Protein AF-A0A9D7IE08-F1 (afdb_monomer)

Secondary structure (DSSP, 8-state):
------------------------------PPPP---------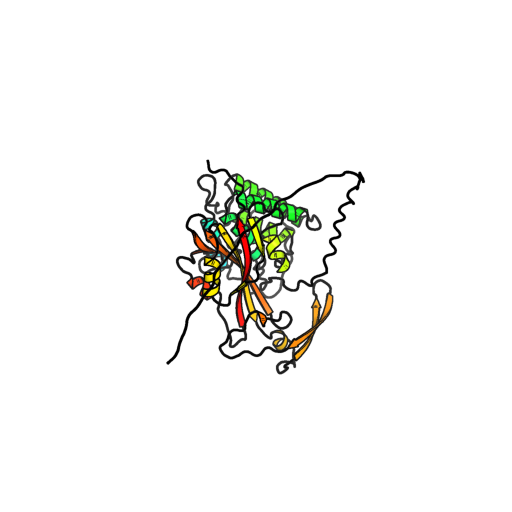-----B-PPPP--------TT-GGGTT------S------HHHHHHHSPPTTPBP-EETTEE-HHHHHHH--S--S-TT----TT-HHHHHHHHHHHTT-HHHHHHHHHHHHHHHHHSS---HHHHHHHHHHHHHHHHHHTT--BHHHHHHHHHHHHHHHS-TT---BTTTHHHHHS-TT-SSEEEEEEEEEESSHHHHHHHHTTPPTT-EEEEEEEEEETTHHHHHSTT-TT-SEEEEEEE-TTT--EEEEEEE---PPTT-PPPGGG--TTTSEEE--EEEEEE-TTT--EEEE--S--TTS--EEETTT--GGGGGG---BGGGTEEEEEEEEEEEEE--------

Foldseek 3Di:
DDDDDDDDDDDDDDDDDDDDDDDDDDDDDDDDDPPPPPPPDPPDPQPFFQDDPWADDDDDADDPPVVVVPPDDDDPDDHDHDDVVLLVQQADAQQAAFADDDQWGDLQVLLFHFFLGYDHGPLSSILQLQLLSQLQSLQSLVILVLNLLLLVQLLVVLVPPDDDDPLLVVLSVLSVVQNVCRNVRNHGSNSVSSNSSSSCSSPHDPNGHHRPVCSVCSNAPPRRQFKDKDFDWDKDQALVVVVVVLLPDDASKKFKKKKKKKQFQVVQVPDPPNVPPQKDWDWDQDPVPRDIDIDIDGHDDDDPPDDDDPVPDDPVGMDIHIGIWMWHQHNPPRFIKIAASDRDDRNTRIGGCSVPSVVRRVQFPADVVRSITMMMTRRIMIDTDPPPPPDD

Structure (mmCIF, N/CA/C/O backbone):
data_AF-A0A9D7IE08-F1
#
_entry.id   AF-A0A9D7IE08-F1
#
loop_
_atom_site.group_PDB
_atom_site.id
_atom_site.type_symbol
_atom_site.label_atom_id
_atom_site.label_alt_id
_atom_site.label_comp_id
_atom_site.label_asym_id
_atom_site.label_entity_id
_atom_site.label_seq_id
_atom_site.pdbx_PDB_ins_code
_atom_site.Cartn_x
_atom_site.Cartn_y
_atom_site.Cartn_z
_atom_site.occupancy
_atom_site.B_iso_or_equiv
_atom_site.auth_seq_id
_atom_site.auth_comp_id
_atom_site.auth_asym_id
_atom_site.auth_atom_id
_atom_site.pdbx_PDB_model_num
ATOM 1 N N . MET A 1 1 ? 69.170 37.438 12.653 1.00 39.78 1 MET A N 1
ATOM 2 C CA . MET A 1 1 ? 68.339 37.873 11.506 1.00 39.78 1 MET A CA 1
ATOM 3 C C . MET A 1 1 ? 67.019 38.403 12.060 1.00 39.78 1 MET A C 1
ATOM 5 O O . MET A 1 1 ? 66.315 37.641 12.699 1.00 39.78 1 MET A O 1
ATOM 9 N N . LEU A 1 2 ? 66.950 39.724 12.279 1.00 37.19 2 LEU A N 1
ATOM 10 C CA . LEU A 1 2 ? 66.059 40.696 11.599 1.00 37.19 2 LEU A CA 1
ATOM 11 C C . LEU A 1 2 ? 64.562 40.331 11.613 1.00 37.19 2 LEU A C 1
ATOM 13 O O . LEU A 1 2 ? 64.207 39.281 11.113 1.00 37.19 2 LEU A O 1
ATOM 17 N N . GLN A 1 3 ? 63.610 41.194 11.966 1.00 37.78 3 GLN A N 1
ATOM 18 C CA . GLN A 1 3 ? 63.463 42.291 12.932 1.00 37.78 3 GLN A CA 1
ATOM 19 C C . GLN A 1 3 ? 61.975 42.714 12.830 1.00 37.78 3 GLN A C 1
ATOM 21 O O . GLN A 1 3 ? 61.450 42.756 11.727 1.00 37.78 3 GLN A O 1
ATOM 26 N N . ARG A 1 4 ? 61.389 43.150 13.958 1.00 34.59 4 ARG A N 1
ATOM 27 C CA . ARG A 1 4 ? 60.264 44.115 14.117 1.00 34.59 4 ARG A CA 1
ATOM 28 C C . ARG A 1 4 ? 58.839 43.672 13.675 1.00 34.59 4 ARG A C 1
ATOM 30 O O . ARG A 1 4 ? 58.649 43.305 12.533 1.00 34.59 4 ARG A O 1
ATOM 37 N N . LYS A 1 5 ? 57.810 43.546 14.544 1.00 37.62 5 LYS A N 1
ATOM 38 C CA . LYS A 1 5 ? 57.024 44.491 15.413 1.00 37.62 5 LYS A CA 1
ATOM 39 C C . LYS A 1 5 ? 56.010 45.396 14.636 1.00 37.62 5 LYS A C 1
ATOM 41 O O . LYS A 1 5 ? 56.234 45.627 13.460 1.00 37.62 5 LYS A O 1
ATOM 46 N N . PRO A 1 6 ? 54.919 45.914 15.262 1.00 60.19 6 PRO A N 1
ATOM 47 C CA . PRO A 1 6 ? 53.524 45.439 15.104 1.00 60.19 6 PRO A CA 1
ATOM 48 C C . PRO A 1 6 ? 52.501 46.605 14.887 1.00 60.19 6 PRO A C 1
ATOM 50 O O . PRO A 1 6 ? 52.918 47.683 14.475 1.00 60.19 6 PRO A O 1
ATOM 53 N N . ARG A 1 7 ? 51.232 46.419 15.342 1.00 38.12 7 ARG A N 1
ATOM 54 C CA . ARG A 1 7 ? 50.138 47.404 15.651 1.00 38.12 7 ARG A CA 1
ATOM 55 C C . ARG A 1 7 ? 49.224 47.785 14.465 1.00 38.12 7 ARG A C 1
ATOM 57 O O . ARG A 1 7 ? 49.729 47.936 13.370 1.00 38.12 7 ARG A O 1
ATOM 64 N N . ARG A 1 8 ? 47.890 47.965 14.566 1.00 35.12 8 ARG A N 1
ATOM 65 C CA . ARG A 1 8 ? 46.911 48.462 15.587 1.00 35.12 8 ARG A CA 1
ATOM 66 C C . ARG A 1 8 ? 45.491 47.978 15.132 1.00 35.12 8 ARG A C 1
ATOM 68 O O . ARG A 1 8 ? 45.284 47.926 13.930 1.00 35.12 8 ARG A O 1
ATOM 75 N N . SER A 1 9 ? 44.568 47.429 15.947 1.00 36.31 9 SER A N 1
ATOM 76 C CA . SER A 1 9 ? 43.506 48.075 16.784 1.00 36.31 9 SER A CA 1
ATOM 77 C C . SER A 1 9 ? 42.815 49.289 16.127 1.00 36.31 9 SER A C 1
ATOM 79 O O . SER A 1 9 ? 43.536 50.162 15.667 1.00 36.31 9 SER A O 1
ATOM 81 N N . ALA A 1 10 ? 41.505 49.549 16.135 1.00 36.75 10 ALA A N 1
ATOM 82 C CA . ALA A 1 10 ? 40.281 48.991 16.724 1.00 36.75 10 ALA A CA 1
ATOM 83 C C . ALA A 1 10 ? 39.085 49.825 16.163 1.00 36.75 10 ALA A C 1
ATOM 85 O O . ALA A 1 10 ? 39.341 50.818 15.488 1.00 36.75 10 ALA A O 1
ATOM 86 N N . GLN A 1 11 ? 37.847 49.480 16.561 1.00 35.03 11 GLN A N 1
ATOM 87 C CA . GLN A 1 11 ? 36.624 50.320 16.697 1.00 35.03 11 GLN A CA 1
ATOM 88 C C . GLN A 1 11 ? 35.411 49.963 15.810 1.00 35.03 11 GLN A C 1
ATOM 90 O O . GLN A 1 11 ? 35.320 50.357 14.654 1.00 35.03 11 GLN A O 1
ATOM 95 N N . SER A 1 12 ? 34.428 49.308 16.442 1.00 39.88 12 SER A N 1
ATOM 96 C CA . SER A 1 12 ? 32.978 49.578 16.293 1.00 39.88 12 SER A CA 1
ATOM 97 C C . SER A 1 12 ? 32.618 50.849 17.109 1.00 39.88 12 SER A C 1
ATOM 99 O O . SER A 1 12 ? 33.427 51.190 17.984 1.00 39.88 12 SER A O 1
ATOM 101 N N . PRO A 1 13 ? 31.473 51.559 16.918 1.00 50.31 13 PRO A N 1
ATOM 102 C CA . PRO A 1 13 ? 30.111 51.038 17.171 1.00 50.31 13 PRO A CA 1
ATOM 103 C C . PRO A 1 13 ? 28.964 51.603 16.274 1.00 50.31 13 PRO A C 1
ATOM 105 O O . PRO A 1 13 ? 29.180 52.426 15.392 1.00 50.31 13 PRO A O 1
ATOM 108 N N . ALA A 1 14 ? 27.748 51.093 16.529 1.00 38.81 14 ALA A N 1
ATOM 109 C CA . ALA A 1 14 ? 26.416 51.375 15.945 1.00 38.81 14 ALA A CA 1
ATOM 110 C C . ALA A 1 14 ? 25.823 52.754 16.370 1.00 38.81 14 ALA A C 1
ATOM 112 O O . ALA A 1 14 ? 26.596 53.579 16.854 1.00 38.81 14 ALA A O 1
ATOM 113 N N . PRO A 1 15 ? 24.485 53.003 16.426 1.00 57.62 15 PRO A N 1
ATOM 114 C CA . PRO A 1 15 ? 23.293 52.602 15.636 1.00 57.62 15 PRO A CA 1
ATOM 115 C C . PRO A 1 15 ? 22.478 53.848 15.166 1.00 57.62 15 PRO A C 1
ATOM 117 O O . PRO A 1 15 ? 22.820 54.963 15.547 1.00 57.62 15 PRO A O 1
ATOM 120 N N . GLN A 1 16 ? 21.360 53.708 14.428 1.00 36.72 16 GLN A N 1
ATOM 121 C CA . GLN A 1 16 ? 20.305 54.748 14.426 1.00 36.72 16 GLN A CA 1
ATOM 122 C C . GLN A 1 16 ? 18.917 54.258 13.969 1.00 36.72 16 GLN A C 1
ATOM 124 O O . GLN A 1 16 ? 18.772 53.468 13.040 1.00 36.72 16 GLN A O 1
ATOM 129 N N . THR A 1 17 ? 17.917 54.747 14.697 1.00 37.03 17 THR A N 1
ATOM 130 C CA . THR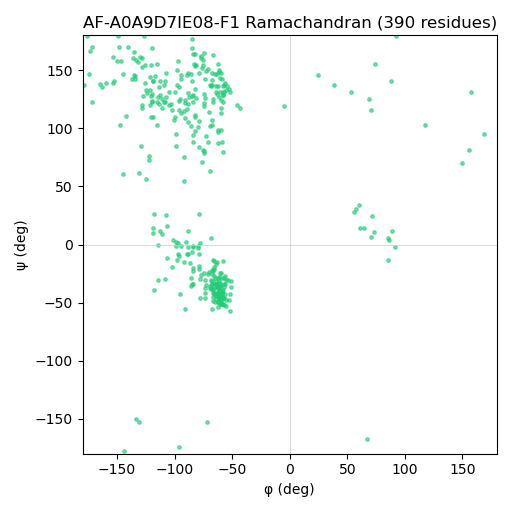 A 1 17 ? 16.472 54.486 14.697 1.00 37.03 17 THR A CA 1
ATOM 131 C C . THR A 1 17 ? 15.691 55.491 13.823 1.00 37.03 17 THR A C 1
ATOM 133 O O . THR A 1 17 ? 16.078 56.650 13.772 1.00 37.03 17 THR A O 1
ATOM 136 N N . GLN A 1 18 ? 14.601 55.011 13.189 1.00 37.81 18 GLN A N 1
ATOM 137 C CA . GLN A 1 18 ? 13.254 55.596 12.896 1.00 37.81 18 GLN A CA 1
ATOM 138 C C . GLN A 1 18 ? 13.033 57.137 12.814 1.00 37.81 18 GLN A C 1
ATOM 140 O O . GLN A 1 18 ? 13.589 57.876 13.621 1.00 37.81 18 GLN A O 1
ATOM 145 N N . PRO A 1 19 ? 12.123 57.642 11.934 1.00 49.56 19 PRO A N 1
ATOM 146 C CA . PRO A 1 19 ? 10.683 57.689 12.278 1.00 49.56 19 PRO A CA 1
ATOM 147 C C . PRO A 1 19 ? 9.664 57.533 11.122 1.00 49.56 19 PRO A C 1
ATOM 149 O O . PRO A 1 19 ? 9.997 57.541 9.940 1.00 49.56 19 PRO A O 1
ATOM 152 N N . ALA A 1 20 ? 8.403 57.378 11.539 1.00 40.25 20 ALA A N 1
ATOM 153 C CA . ALA A 1 20 ? 7.162 57.292 10.767 1.00 40.25 20 ALA A CA 1
ATOM 154 C C . ALA A 1 20 ? 6.649 58.651 10.245 1.00 40.25 20 ALA A C 1
ATOM 156 O O . ALA A 1 20 ? 6.965 59.682 10.836 1.00 40.25 20 ALA A O 1
ATOM 157 N N . ALA A 1 21 ? 5.786 58.625 9.219 1.00 35.88 21 ALA A N 1
ATOM 158 C CA . ALA A 1 21 ? 4.672 59.566 9.044 1.00 35.88 21 ALA A CA 1
ATOM 159 C C . ALA A 1 21 ? 3.657 59.054 8.002 1.00 35.88 21 ALA A C 1
ATOM 161 O O . ALA A 1 21 ? 4.027 58.525 6.955 1.00 35.88 21 ALA A O 1
ATOM 162 N N . ASP A 1 22 ? 2.389 59.244 8.354 1.00 35.78 22 ASP A N 1
ATOM 163 C CA . ASP A 1 22 ? 1.143 58.905 7.668 1.00 35.78 22 ASP A CA 1
ATOM 164 C C . ASP A 1 22 ? 0.900 59.682 6.364 1.00 35.78 22 ASP A C 1
ATOM 166 O O . ASP A 1 22 ? 1.459 60.762 6.178 1.00 35.78 22 ASP A O 1
ATOM 170 N N . SER A 1 23 ? -0.020 59.192 5.518 1.00 34.91 23 SER A N 1
ATOM 171 C CA . SER A 1 23 ? -1.155 59.967 4.963 1.00 34.91 23 SER A CA 1
ATOM 172 C C . SER A 1 23 ? -2.051 59.112 4.057 1.00 34.91 23 SER A C 1
ATOM 174 O O . SER A 1 23 ? -1.591 58.332 3.228 1.00 34.91 23 SER A O 1
ATOM 176 N N . GLU A 1 24 ? -3.349 59.308 4.250 1.00 35.88 24 GLU A N 1
ATOM 177 C CA . GLU A 1 24 ? -4.514 58.646 3.670 1.00 35.88 24 GLU A CA 1
ATOM 178 C C . GLU A 1 24 ? -4.758 58.976 2.182 1.00 35.88 24 GLU A C 1
ATOM 180 O O . GLU A 1 24 ? -4.465 60.080 1.732 1.00 35.88 24 GLU A O 1
ATOM 185 N N . HIS A 1 25 ? -5.371 58.037 1.443 1.00 33.62 25 HIS A N 1
ATOM 186 C CA . HIS A 1 25 ? -6.602 58.209 0.640 1.00 33.62 25 HIS A CA 1
ATOM 187 C C . HIS A 1 25 ? -6.705 57.162 -0.482 1.00 33.62 25 HIS A C 1
ATOM 189 O O . HIS A 1 25 ? -5.792 56.996 -1.284 1.00 33.62 25 HIS A O 1
ATOM 195 N N . GLY A 1 26 ? -7.871 56.514 -0.593 1.00 33.66 26 GLY A N 1
ATOM 196 C CA . GLY A 1 26 ? -8.244 55.759 -1.794 1.00 33.66 26 GLY A CA 1
ATOM 197 C C . GLY A 1 26 ? -9.159 54.570 -1.532 1.00 33.66 26 GLY A C 1
ATOM 198 O O . GLY A 1 26 ? -8.742 53.426 -1.675 1.00 33.66 26 GLY A O 1
ATOM 199 N N . ALA A 1 27 ? -10.416 54.829 -1.165 1.00 43.19 27 ALA A N 1
ATOM 200 C CA . ALA A 1 27 ? -11.458 53.810 -1.156 1.00 43.19 27 ALA A CA 1
ATOM 201 C C . ALA A 1 27 ? -11.774 53.372 -2.599 1.00 43.19 27 ALA A C 1
ATOM 203 O O . ALA A 1 27 ? -12.414 54.107 -3.349 1.00 43.19 27 ALA A O 1
ATOM 204 N N . ALA A 1 28 ? -11.345 52.166 -2.970 1.00 36.00 28 ALA A N 1
ATOM 205 C CA . ALA A 1 28 ? -11.813 51.456 -4.154 1.00 36.00 28 ALA A CA 1
ATOM 206 C C . ALA A 1 28 ? -12.470 50.146 -3.702 1.00 36.00 28 ALA A C 1
ATOM 208 O O . ALA A 1 28 ? -11.805 49.234 -3.214 1.00 36.00 28 ALA A O 1
ATOM 209 N N . GLN A 1 29 ? -13.795 50.072 -3.843 1.00 43.75 29 GLN A N 1
ATOM 210 C CA . GLN A 1 29 ? -14.553 48.827 -3.752 1.00 43.75 29 GLN A CA 1
ATOM 211 C C . GLN A 1 29 ? -14.085 47.885 -4.867 1.00 43.75 29 GLN A C 1
ATOM 213 O O . GLN A 1 29 ? -14.512 47.999 -6.013 1.00 43.75 29 GLN A O 1
ATOM 218 N N . LEU A 1 30 ? -13.203 46.949 -4.526 1.00 32.81 30 LEU A N 1
ATOM 219 C CA . LEU A 1 30 ? -12.908 45.786 -5.351 1.00 32.81 30 LEU A CA 1
ATOM 220 C C . LEU A 1 30 ? -13.897 44.683 -4.966 1.00 32.81 30 LEU A C 1
ATOM 222 O O . LEU A 1 30 ? -13.787 44.072 -3.905 1.00 32.81 30 LEU A O 1
ATOM 226 N N . GLN A 1 31 ? -14.885 44.446 -5.829 1.00 41.53 31 GLN A N 1
ATOM 227 C CA . GLN A 1 31 ? -15.605 43.175 -5.841 1.00 41.53 31 GLN A CA 1
ATOM 228 C C . GLN A 1 31 ? -14.579 42.054 -6.069 1.00 41.53 31 GLN A C 1
ATOM 230 O O . GLN A 1 31 ? -13.802 42.152 -7.025 1.00 41.53 31 GLN A O 1
ATOM 235 N N . PRO A 1 32 ? -14.544 40.993 -5.243 1.00 35.12 32 PRO A N 1
ATOM 236 C CA . PRO A 1 32 ? -13.735 39.835 -5.579 1.00 35.12 32 PRO A CA 1
ATOM 237 C C . PRO A 1 32 ? -14.306 39.215 -6.865 1.00 35.12 32 PRO A C 1
ATOM 239 O O . PRO A 1 32 ? -15.524 39.025 -6.957 1.00 35.12 32 PRO A O 1
ATOM 242 N N . PRO A 1 33 ? -13.475 38.915 -7.878 1.00 33.66 33 PRO A N 1
ATOM 243 C CA . PRO A 1 33 ? -13.946 38.171 -9.034 1.00 33.66 33 PRO A CA 1
ATOM 244 C C . PRO A 1 33 ? -14.433 36.787 -8.573 1.00 33.66 33 PRO A C 1
ATOM 246 O O . PRO A 1 33 ? -13.892 36.238 -7.607 1.00 33.66 33 PRO A O 1
ATOM 249 N N . PRO A 1 34 ? -15.444 36.199 -9.235 1.00 33.22 34 PRO A N 1
ATOM 250 C CA . PRO A 1 34 ? -15.850 34.838 -8.930 1.00 33.22 34 PRO A CA 1
ATOM 251 C C . PRO A 1 34 ? -14.647 33.907 -9.114 1.00 33.22 34 PRO A C 1
ATOM 253 O O . PRO A 1 34 ? -13.987 33.937 -10.155 1.00 33.22 34 PRO A O 1
ATOM 256 N N . LEU A 1 35 ? -14.374 33.087 -8.096 1.00 27.25 35 LEU A N 1
ATOM 257 C CA . LEU A 1 35 ? -13.453 31.954 -8.159 1.00 27.25 35 LEU A CA 1
ATOM 258 C C . LEU A 1 35 ? -13.936 30.996 -9.256 1.00 27.25 35 LEU A C 1
ATOM 260 O O . LEU A 1 35 ? -14.716 30.080 -9.013 1.00 27.25 35 LEU A O 1
ATOM 264 N N . GLN A 1 36 ? -13.493 31.221 -10.489 1.00 27.55 36 GLN A N 1
ATOM 265 C CA . GLN A 1 36 ? -13.544 30.205 -11.526 1.00 27.55 36 GLN A CA 1
ATOM 266 C C . GLN A 1 36 ? -12.328 29.307 -11.316 1.00 27.55 36 GLN A C 1
ATOM 268 O O . GLN A 1 36 ? -11.223 29.640 -11.747 1.00 27.55 36 GLN A O 1
ATOM 273 N N . LEU A 1 37 ? -12.528 28.166 -10.647 1.00 26.27 37 LEU A N 1
ATOM 274 C CA . LEU A 1 37 ? -11.596 27.042 -10.733 1.00 26.27 37 LEU A CA 1
ATOM 275 C C . LEU A 1 37 ? -11.587 26.567 -12.196 1.00 26.27 37 LEU A C 1
ATOM 277 O O . LEU A 1 37 ? -12.343 25.688 -12.598 1.00 26.27 37 LEU A O 1
ATOM 281 N N . LYS A 1 38 ? -10.737 27.173 -13.027 1.00 25.95 38 LYS A N 1
ATOM 282 C CA . LYS A 1 38 ? -10.292 26.547 -14.270 1.00 25.95 38 LYS A CA 1
ATOM 283 C C . LYS A 1 38 ? -9.219 25.533 -13.899 1.00 25.95 38 LYS A C 1
ATOM 285 O O . LYS A 1 38 ? -8.029 25.820 -13.968 1.00 25.95 38 LYS A O 1
ATOM 290 N N . VAL A 1 39 ? -9.655 24.338 -13.512 1.00 27.88 39 VAL A N 1
ATOM 291 C CA . VAL A 1 39 ? -8.796 23.154 -13.565 1.00 27.88 39 VAL A CA 1
ATOM 292 C C . VAL A 1 39 ? -8.723 22.743 -15.032 1.00 27.88 39 VAL A C 1
ATOM 294 O O . VAL A 1 39 ? -9.474 21.901 -15.505 1.00 27.88 39 VAL A O 1
ATOM 297 N N . GLN A 1 40 ? -7.860 23.408 -15.793 1.00 28.22 40 GLN A N 1
ATOM 298 C CA . GLN A 1 40 ? -7.250 22.771 -16.953 1.00 28.22 40 GLN A CA 1
ATOM 299 C C . GLN A 1 40 ? -5.880 22.308 -16.488 1.00 28.22 40 GLN A C 1
ATOM 301 O O . GLN A 1 40 ? -4.889 23.027 -16.605 1.00 28.22 40 GLN A O 1
ATOM 306 N N . ALA A 1 41 ? -5.859 21.121 -15.884 1.00 27.17 41 ALA A N 1
ATOM 307 C CA . ALA A 1 41 ? -4.617 20.394 -15.729 1.00 27.17 41 ALA A CA 1
ATOM 308 C C . ALA A 1 41 ? -4.105 20.038 -17.139 1.00 27.17 41 ALA A C 1
ATOM 310 O O . ALA A 1 41 ? -4.909 19.650 -17.996 1.00 27.17 41 ALA A O 1
ATOM 311 N N . PRO A 1 42 ? -2.804 20.194 -17.428 1.00 26.03 42 PRO A N 1
ATOM 312 C CA . PRO A 1 42 ? -2.223 19.553 -18.597 1.00 26.03 42 PRO A CA 1
ATOM 313 C C . PRO A 1 42 ? -2.455 18.044 -18.478 1.00 26.03 42 PRO A C 1
ATOM 315 O O . PRO A 1 42 ? -2.285 17.480 -17.401 1.00 26.03 42 PRO A O 1
ATOM 318 N N . ILE A 1 43 ? -2.852 17.406 -19.581 1.00 26.00 43 ILE A N 1
ATOM 319 C CA . ILE A 1 43 ? -2.951 15.947 -19.679 1.00 26.00 43 ILE A CA 1
ATOM 320 C C . ILE A 1 43 ? -1.534 15.400 -19.469 1.00 26.00 43 ILE A C 1
ATOM 322 O O . ILE A 1 43 ? -0.712 15.424 -20.387 1.00 26.00 43 ILE A O 1
ATOM 326 N N . GLN A 1 44 ? -1.223 14.989 -18.242 1.00 25.05 44 GLN A N 1
ATOM 327 C CA . GLN A 1 44 ? -0.102 14.104 -17.971 1.00 25.05 44 GLN A CA 1
ATOM 328 C C . GLN A 1 44 ? -0.539 12.719 -18.443 1.00 25.05 44 GLN A C 1
ATOM 330 O O . GLN A 1 44 ? -1.582 12.222 -18.035 1.00 25.05 44 GLN A O 1
ATOM 335 N N . MET A 1 45 ? 0.217 12.139 -19.374 1.00 26.97 45 MET A N 1
ATOM 336 C CA . MET A 1 45 ? 0.074 10.726 -19.709 1.00 26.97 45 MET A CA 1
ATOM 337 C C . MET A 1 45 ? 0.547 9.934 -18.488 1.00 26.97 45 MET A C 1
ATOM 339 O O . MET A 1 45 ? 1.747 9.881 -18.217 1.00 26.97 45 MET A O 1
ATOM 343 N N . GLU A 1 46 ? -0.392 9.401 -17.712 1.00 34.94 46 GLU A N 1
ATOM 344 C CA . GLU A 1 46 ? -0.107 8.548 -16.560 1.00 34.94 46 GLU A CA 1
ATOM 345 C C . GLU A 1 46 ? -0.092 7.082 -16.999 1.00 34.94 46 GLU A C 1
ATOM 347 O O . GLU A 1 46 ? -1.017 6.322 -16.739 1.00 34.94 46 GLU A O 1
ATOM 352 N N . ASP A 1 47 ? 0.990 6.680 -17.669 1.00 38.28 47 ASP A N 1
ATOM 353 C CA . ASP A 1 47 ? 1.270 5.262 -17.891 1.00 38.28 47 ASP A CA 1
ATOM 354 C C . ASP A 1 47 ? 1.948 4.675 -16.645 1.00 38.28 47 ASP A C 1
ATOM 356 O O . ASP A 1 47 ? 3.101 4.979 -16.296 1.00 38.28 47 ASP A O 1
ATOM 360 N N . GLY A 1 48 ? 1.190 3.826 -15.961 1.00 43.84 48 GLY A N 1
ATOM 361 C CA . GLY A 1 48 ? 1.621 3.058 -14.805 1.00 43.84 48 GLY A CA 1
ATOM 362 C C . GLY A 1 48 ? 0.423 2.693 -13.949 1.00 43.84 48 GLY A C 1
ATOM 363 O O . GLY A 1 48 ? 0.156 3.364 -12.958 1.00 43.84 48 GLY A O 1
ATOM 364 N N . VAL A 1 49 ? -0.298 1.638 -14.317 1.00 41.22 49 VAL A N 1
ATOM 365 C CA . VAL A 1 49 ? -1.162 0.969 -13.345 1.00 41.22 49 VAL A CA 1
ATOM 366 C C . VAL A 1 49 ? -0.276 0.033 -12.544 1.00 41.22 49 VAL A C 1
ATOM 368 O O . VAL A 1 49 ? 0.554 -0.672 -13.123 1.00 41.22 49 VAL A O 1
ATOM 371 N N . VAL A 1 50 ? -0.422 0.032 -11.220 1.00 43.66 50 VAL A N 1
ATOM 372 C CA . VAL A 1 50 ? 0.116 -1.066 -10.418 1.00 43.66 50 VAL A CA 1
ATOM 373 C C . VAL A 1 50 ? -0.817 -2.248 -10.660 1.00 43.66 50 VAL A C 1
ATOM 375 O O . VAL A 1 50 ? -1.766 -2.482 -9.921 1.00 43.66 50 VAL A O 1
ATOM 378 N N . ASN A 1 51 ? -0.602 -2.910 -11.793 1.00 37.50 51 ASN A N 1
ATOM 379 C CA . ASN A 1 51 ? -1.245 -4.163 -12.127 1.00 37.50 51 ASN A CA 1
ATOM 380 C C . ASN A 1 51 ? -0.279 -5.276 -11.745 1.00 37.50 51 ASN A C 1
ATOM 382 O O . ASN A 1 51 ? 0.860 -5.329 -12.214 1.00 37.50 51 ASN A O 1
ATOM 386 N N . MET A 1 52 ? -0.765 -6.163 -10.900 1.00 33.94 52 MET A N 1
ATOM 387 C CA . MET A 1 52 ? -0.214 -7.497 -10.749 1.00 33.94 52 MET A CA 1
ATOM 388 C C . MET A 1 52 ? -0.838 -8.394 -11.829 1.00 33.94 52 MET A C 1
ATOM 390 O O . MET A 1 52 ? -1.838 -8.016 -12.445 1.00 33.94 52 MET A O 1
ATOM 394 N N . GLU A 1 53 ? -0.262 -9.567 -12.100 1.00 32.69 53 GLU A N 1
ATOM 395 C CA . GLU A 1 53 ? -0.938 -10.540 -12.968 1.00 32.69 53 GLU A CA 1
ATOM 396 C C . GLU A 1 53 ? -2.316 -10.886 -12.356 1.00 32.69 53 GLU A C 1
ATOM 398 O O . GLU A 1 53 ? -2.373 -11.280 -11.188 1.00 32.69 53 GLU A O 1
ATOM 403 N N . PRO A 1 54 ? -3.436 -10.691 -13.083 1.00 29.64 54 PRO A N 1
ATOM 404 C CA . PRO A 1 54 ? -4.773 -10.917 -12.544 1.00 29.64 54 PRO A CA 1
ATOM 405 C C . PRO A 1 54 ? -5.018 -12.408 -12.313 1.00 29.64 54 PRO A C 1
ATOM 407 O O . PRO A 1 54 ? -4.704 -13.237 -13.167 1.00 29.64 54 PRO A O 1
ATOM 410 N N . LEU A 1 55 ? -5.633 -12.745 -11.178 1.00 36.84 55 LEU A N 1
ATOM 411 C CA . LEU A 1 55 ? -6.002 -14.111 -10.808 1.00 36.84 55 LEU A CA 1
ATOM 412 C C . LEU A 1 55 ? -7.485 -14.137 -10.423 1.00 36.84 55 LEU A C 1
ATOM 414 O O . LEU A 1 55 ? -7.893 -13.442 -9.500 1.00 36.84 55 LEU A O 1
ATOM 418 N N . THR A 1 56 ? -8.294 -14.924 -11.136 1.00 30.62 56 THR A N 1
ATOM 419 C CA . THR A 1 56 ? -9.763 -14.973 -10.981 1.00 30.62 56 THR A CA 1
ATOM 420 C C . THR A 1 56 ? -10.235 -16.402 -10.697 1.00 30.62 56 THR A C 1
ATOM 422 O O . THR A 1 56 ? -9.830 -17.308 -11.425 1.00 30.62 56 THR A O 1
ATOM 425 N N . ILE A 1 57 ? -11.112 -16.621 -9.699 1.00 30.05 57 ILE A N 1
ATOM 426 C CA . ILE A 1 57 ? -11.876 -17.876 -9.484 1.00 30.05 57 ILE A CA 1
ATOM 427 C C . ILE A 1 57 ? -13.289 -17.583 -8.922 1.00 30.05 57 ILE A C 1
ATOM 429 O O . ILE A 1 57 ? -13.499 -16.646 -8.162 1.00 30.05 57 ILE A O 1
ATOM 433 N N . HIS A 1 58 ? -14.270 -18.414 -9.306 1.00 29.58 58 HIS A N 1
ATOM 434 C CA . HIS A 1 58 ? -15.716 -18.273 -9.085 1.00 29.58 58 HIS A CA 1
ATOM 435 C C . HIS A 1 58 ? -16.275 -18.762 -7.715 1.00 29.58 58 HIS A C 1
ATOM 437 O O . HIS A 1 58 ? -16.164 -19.935 -7.388 1.00 29.58 58 HIS A O 1
ATOM 443 N N . GLY A 1 59 ? -17.050 -17.899 -7.030 1.00 27.27 59 GLY A N 1
ATOM 444 C CA . GLY A 1 59 ? -18.433 -18.113 -6.520 1.00 27.27 59 GLY A CA 1
ATOM 445 C C . GLY A 1 59 ? -18.795 -19.097 -5.368 1.00 27.27 59 GLY A C 1
ATOM 446 O O . GLY A 1 59 ? -18.679 -20.307 -5.512 1.00 27.27 59 GLY A O 1
ATOM 447 N N . GLY A 1 60 ? -19.474 -18.581 -4.314 1.00 29.06 60 GLY A N 1
ATOM 448 C CA . GLY A 1 60 ? -20.253 -19.344 -3.298 1.00 29.06 60 GLY A CA 1
ATOM 449 C C . GLY A 1 60 ? -20.716 -18.567 -2.028 1.00 29.06 60 GLY A C 1
ATOM 450 O O . GLY A 1 60 ? -19.981 -18.457 -1.062 1.00 29.06 60 GLY A O 1
ATOM 451 N N . ARG A 1 61 ? -21.946 -18.028 -1.963 1.00 35.56 61 ARG A N 1
ATOM 452 C CA . ARG A 1 61 ? -22.384 -17.008 -0.960 1.00 35.56 61 ARG A CA 1
ATOM 453 C C . ARG A 1 61 ? -23.150 -17.516 0.296 1.00 35.56 61 ARG A C 1
ATOM 455 O O . ARG A 1 61 ? -23.859 -18.514 0.188 1.00 35.56 61 ARG A O 1
ATOM 462 N N . PRO A 1 62 ? -23.181 -16.754 1.423 1.00 34.12 62 PRO A N 1
ATOM 463 C CA . PRO A 1 62 ? -24.169 -16.875 2.514 1.00 34.12 62 PRO A CA 1
ATOM 464 C C . PRO A 1 62 ? -25.445 -16.018 2.297 1.00 34.12 62 PRO A C 1
ATOM 466 O O . PRO A 1 62 ? -25.401 -14.919 1.743 1.00 34.12 62 PRO A O 1
ATOM 469 N N . GLY A 1 63 ? -26.593 -16.509 2.780 1.00 28.73 63 GLY A N 1
ATOM 470 C CA . GLY A 1 63 ? -27.952 -16.162 2.318 1.00 28.73 63 GLY A CA 1
ATOM 471 C C . GLY A 1 63 ? -28.628 -14.852 2.764 1.00 28.73 63 GLY A C 1
ATOM 472 O O . GLY A 1 63 ? -29.851 -14.824 2.786 1.00 28.73 63 GLY A O 1
ATOM 473 N N . ASN A 1 64 ? -27.904 -13.779 3.113 1.00 35.16 64 ASN A N 1
ATOM 474 C CA . ASN A 1 64 ? -28.522 -12.468 3.441 1.00 35.16 64 ASN A CA 1
ATOM 475 C C . ASN A 1 64 ? -28.100 -11.306 2.512 1.00 35.16 64 ASN A C 1
ATOM 477 O O . ASN A 1 64 ? -28.438 -10.151 2.769 1.00 35.16 64 ASN A O 1
ATOM 481 N N . LEU A 1 65 ? -27.400 -11.593 1.408 1.00 43.38 65 LEU A N 1
ATOM 482 C CA . LEU A 1 65 ? -26.875 -10.598 0.454 1.00 43.38 65 LEU A CA 1
ATOM 483 C C . LEU A 1 65 ? -27.471 -10.736 -0.966 1.00 43.38 65 LEU A C 1
ATOM 485 O O . LEU A 1 65 ? -26.863 -10.314 -1.951 1.00 43.38 65 LEU A O 1
ATOM 489 N N . ASP A 1 66 ? -28.686 -11.282 -1.085 1.00 37.31 66 ASP A N 1
ATOM 490 C CA . ASP A 1 66 ? -29.349 -11.624 -2.361 1.00 37.31 66 ASP A CA 1
ATOM 491 C C . ASP A 1 66 ? -29.548 -10.451 -3.340 1.00 37.31 66 ASP A C 1
ATOM 493 O O . ASP A 1 66 ? -29.797 -10.659 -4.525 1.00 37.31 66 ASP A O 1
ATOM 497 N N . ARG A 1 67 ? -29.387 -9.199 -2.895 1.00 37.44 67 ARG A N 1
ATOM 498 C CA . ARG A 1 67 ? -29.469 -8.007 -3.761 1.00 37.44 67 ARG A CA 1
ATOM 499 C C . ARG A 1 67 ? -28.211 -7.725 -4.585 1.00 37.44 67 ARG A C 1
ATOM 501 O O . ARG A 1 67 ? -28.208 -6.798 -5.387 1.00 37.44 67 ARG A O 1
ATOM 508 N N . LEU A 1 68 ? -27.161 -8.520 -4.414 1.00 43.03 68 LEU A N 1
ATOM 509 C CA . LEU A 1 68 ? -25.876 -8.365 -5.094 1.00 43.03 68 LEU A CA 1
ATOM 510 C C . LEU A 1 68 ? -25.659 -9.448 -6.171 1.00 43.03 68 LEU A C 1
ATOM 512 O O . LEU A 1 68 ? -24.526 -9.828 -6.453 1.00 43.03 68 LEU A O 1
ATOM 516 N N . SER A 1 69 ? -26.731 -10.019 -6.725 1.00 35.41 69 SER A N 1
ATOM 517 C CA . SER A 1 69 ? -26.701 -11.161 -7.656 1.00 35.41 69 SER A CA 1
ATOM 518 C C . SER A 1 69 ? -26.304 -10.813 -9.101 1.00 35.41 69 SER A C 1
ATOM 520 O O . SER A 1 69 ? -26.302 -11.694 -9.955 1.00 35.41 69 SER A O 1
ATOM 522 N N . GLY A 1 70 ? -26.004 -9.546 -9.402 1.00 35.25 70 GLY A N 1
ATOM 523 C CA . GLY A 1 70 ? -25.743 -9.066 -10.767 1.00 35.25 70 GLY A CA 1
ATOM 524 C C . GLY A 1 70 ? -24.270 -8.869 -11.141 1.00 35.25 70 GLY A C 1
ATOM 525 O O . GLY A 1 70 ? -24.008 -8.369 -12.228 1.00 35.25 70 GLY A O 1
ATOM 526 N N . PHE A 1 71 ? -23.323 -9.206 -10.259 1.00 43.34 71 PHE A N 1
ATOM 527 C CA . PHE A 1 71 ? -21.924 -8.765 -10.376 1.00 43.34 71 PHE A CA 1
ATOM 528 C C . PHE A 1 71 ? -20.952 -9.770 -11.020 1.00 43.34 71 PHE A C 1
ATOM 530 O O . PHE A 1 71 ? -19.786 -9.443 -11.173 1.00 43.34 71 PHE A O 1
ATOM 537 N N . ASN A 1 72 ? -21.403 -10.951 -11.458 1.00 34.88 72 ASN A N 1
ATOM 538 C CA . ASN A 1 72 ? -20.513 -11.953 -12.061 1.00 34.88 72 ASN A CA 1
ATOM 539 C C . ASN A 1 72 ? -20.493 -11.839 -13.595 1.00 34.88 72 ASN A C 1
ATOM 541 O O . ASN A 1 72 ? -21.497 -12.142 -14.249 1.00 34.88 72 ASN A O 1
ATOM 545 N N . ARG A 1 73 ? -19.355 -11.440 -14.176 1.00 35.62 73 ARG A N 1
ATOM 546 C CA . ARG A 1 73 ? -19.060 -11.638 -15.604 1.00 35.62 73 ARG A CA 1
ATOM 547 C C . ARG A 1 73 ? -17.991 -12.717 -15.777 1.00 35.62 73 ARG A C 1
ATOM 549 O O . ARG A 1 73 ? -17.062 -12.823 -14.994 1.00 35.62 73 ARG A O 1
ATOM 556 N N . ASP A 1 74 ? -18.208 -13.514 -16.813 1.00 32.56 74 ASP A N 1
ATOM 557 C CA . ASP A 1 74 ? -17.453 -14.684 -17.259 1.00 32.56 74 ASP A CA 1
ATOM 558 C C . ASP A 1 74 ? -15.984 -14.343 -17.595 1.00 32.56 74 ASP A C 1
ATOM 560 O O . ASP A 1 74 ? -15.735 -13.456 -18.414 1.00 32.56 74 ASP A O 1
ATOM 564 N N . THR A 1 75 ? -15.021 -15.033 -16.977 1.00 37.69 75 THR A N 1
ATOM 565 C CA . THR A 1 75 ? -13.568 -14.851 -17.181 1.00 37.69 75 THR A CA 1
ATOM 566 C C . THR A 1 75 ? -12.902 -16.174 -17.567 1.00 37.69 75 THR A C 1
ATOM 568 O O . THR A 1 75 ? -11.975 -16.656 -16.917 1.00 37.69 75 THR A O 1
ATOM 571 N N . SER A 1 76 ? -13.382 -16.801 -18.640 1.00 26.67 76 SER A N 1
ATOM 572 C CA . SER A 1 76 ? -12.749 -17.989 -19.213 1.00 26.67 76 SER A CA 1
ATOM 573 C C . SER A 1 76 ? -11.438 -17.630 -19.938 1.00 26.67 76 SER A C 1
ATOM 575 O O . SER A 1 76 ? -11.447 -17.302 -21.125 1.00 26.67 76 SER A O 1
ATOM 577 N N . GLY A 1 77 ? -10.301 -17.708 -19.246 1.00 26.11 77 GLY A N 1
ATOM 578 C CA . GLY A 1 77 ? -8.968 -17.568 -19.839 1.00 26.11 77 GLY A CA 1
ATOM 579 C C . GLY A 1 77 ? -7.870 -17.906 -18.830 1.00 26.11 77 GLY A C 1
ATOM 580 O O . GLY A 1 77 ? -7.853 -17.337 -17.753 1.00 26.11 77 GLY A O 1
ATOM 581 N N . MET A 1 78 ? -7.029 -18.886 -19.175 1.00 25.75 78 MET A N 1
ATOM 582 C CA . MET A 1 78 ? -5.884 -19.473 -18.442 1.00 25.75 78 MET A CA 1
ATOM 583 C C . MET A 1 78 ? -5.473 -18.826 -17.097 1.00 25.75 78 MET A C 1
ATOM 585 O O . MET A 1 78 ? -5.023 -17.688 -17.054 1.00 25.75 78 MET A O 1
ATOM 589 N N . SER A 1 79 ? -5.546 -19.624 -16.022 1.00 33.97 79 SER A N 1
ATOM 590 C CA . SER A 1 79 ? -5.351 -19.227 -14.618 1.00 33.97 79 SER A CA 1
ATOM 591 C C . SER A 1 79 ? -4.090 -19.829 -13.974 1.00 33.97 79 SER A C 1
ATOM 593 O O . SER A 1 79 ? -3.863 -21.035 -14.109 1.00 33.97 79 SER A O 1
ATOM 595 N N . VAL A 1 80 ? -3.374 -19.057 -13.148 1.00 31.84 80 VAL A N 1
ATOM 596 C CA . VAL A 1 80 ? -2.468 -19.580 -12.100 1.00 31.84 80 VAL A CA 1
ATOM 597 C C . VAL A 1 80 ? -2.915 -19.031 -10.745 1.00 31.84 80 VAL A C 1
ATOM 599 O O . VAL A 1 80 ? -2.309 -18.127 -10.193 1.00 31.84 80 VAL A O 1
ATOM 602 N N . SER A 1 81 ? -4.033 -19.533 -10.224 1.00 44.41 81 SER A N 1
ATOM 603 C CA . SER A 1 81 ? -4.549 -19.118 -8.912 1.00 44.41 81 SER A CA 1
ATOM 604 C C . SER A 1 81 ? -3.537 -19.414 -7.794 1.00 44.41 81 SER A C 1
ATOM 606 O O . SER A 1 81 ? -2.813 -20.415 -7.891 1.00 44.41 81 SER A O 1
ATOM 608 N N . PRO A 1 82 ? -3.470 -18.600 -6.720 1.00 50.53 82 PRO A N 1
ATOM 609 C CA . PRO A 1 82 ? -2.840 -19.059 -5.495 1.00 50.53 82 PRO A CA 1
ATOM 610 C C . PRO A 1 82 ? -3.567 -20.332 -5.057 1.00 50.53 82 PRO A C 1
ATOM 612 O O . PRO A 1 82 ? -4.790 -20.397 -5.127 1.00 50.53 82 PRO A O 1
ATOM 615 N N . ASP A 1 83 ? -2.820 -21.341 -4.617 1.00 63.53 83 ASP A N 1
ATOM 616 C CA . ASP A 1 83 ? -3.399 -22.554 -4.041 1.00 63.53 83 ASP A CA 1
ATOM 617 C C . ASP A 1 83 ? -4.499 -22.154 -3.037 1.00 63.53 83 ASP A C 1
ATOM 619 O O . ASP A 1 83 ? -4.218 -21.405 -2.097 1.00 63.53 83 ASP A O 1
ATOM 623 N N . GLU A 1 84 ? -5.753 -22.581 -3.250 1.00 69.88 84 GLU A N 1
ATOM 624 C CA . GLU A 1 84 ? -6.877 -22.280 -2.344 1.00 69.88 84 GLU A CA 1
ATOM 625 C C . GLU A 1 84 ? -6.508 -22.646 -0.904 1.00 69.88 84 GLU A C 1
ATOM 627 O O . GLU A 1 84 ? -6.912 -21.982 0.050 1.00 69.88 84 GLU A O 1
ATOM 632 N N . GLU A 1 85 ? -5.665 -23.667 -0.749 1.00 72.81 85 GLU A N 1
ATOM 633 C CA . GLU A 1 85 ? -5.105 -24.071 0.525 1.00 72.81 85 GLU A CA 1
ATOM 634 C C . GLU A 1 85 ? -4.156 -23.019 1.114 1.00 72.81 85 GLU A C 1
ATOM 636 O O . GLU A 1 85 ? -4.219 -22.760 2.314 1.00 72.81 85 GLU A O 1
ATOM 641 N N . ARG A 1 86 ? -3.328 -22.351 0.302 1.00 72.81 86 ARG A N 1
ATOM 642 C CA . ARG A 1 86 ? -2.480 -21.235 0.750 1.00 72.81 86 ARG A CA 1
ATOM 643 C C . ARG A 1 86 ? -3.332 -20.062 1.221 1.00 72.81 86 ARG A C 1
ATOM 645 O O . ARG A 1 86 ? -3.077 -19.569 2.314 1.00 72.81 86 ARG A O 1
ATOM 652 N N . VAL A 1 87 ? -4.359 -19.667 0.461 1.00 75.19 87 VAL A N 1
ATOM 653 C CA . VAL A 1 87 ? -5.300 -18.604 0.874 1.00 75.19 87 VAL A CA 1
ATOM 654 C C . VAL A 1 87 ? -6.019 -18.999 2.158 1.00 75.19 87 VAL A C 1
ATOM 656 O O . VAL A 1 87 ? -6.124 -18.202 3.090 1.00 75.19 87 VAL A O 1
ATOM 659 N N . ARG A 1 88 ? -6.475 -20.251 2.260 1.00 76.25 88 ARG A N 1
ATOM 660 C CA . ARG A 1 88 ? -7.117 -20.780 3.465 1.00 76.25 88 ARG A CA 1
ATOM 661 C C . ARG A 1 88 ? -6.169 -20.792 4.663 1.00 76.25 88 ARG A C 1
ATOM 663 O O . ARG A 1 88 ? -6.607 -20.563 5.779 1.00 76.25 88 ARG A O 1
ATOM 670 N N . GLN A 1 89 ? -4.885 -21.056 4.477 1.00 75.38 89 GLN A N 1
ATOM 671 C CA . GLN A 1 89 ? -3.915 -21.055 5.573 1.00 75.38 89 GLN A CA 1
ATOM 672 C C . GLN A 1 89 ? -3.507 -19.645 6.011 1.00 75.38 89 GLN A C 1
ATOM 674 O O . GLN A 1 89 ? -3.118 -19.462 7.162 1.00 75.38 89 GLN A O 1
ATOM 679 N N . SER A 1 90 ? -3.591 -18.663 5.116 1.00 74.50 90 SER A N 1
ATOM 680 C CA . SER A 1 90 ? -3.069 -17.316 5.349 1.00 74.50 90 SER A CA 1
ATOM 681 C C . SER A 1 90 ? -4.123 -16.272 5.713 1.00 74.50 90 SER A C 1
ATOM 683 O O . SER A 1 90 ? -3.769 -15.218 6.224 1.00 74.50 90 SER A O 1
ATOM 685 N N . SER A 1 91 ? -5.396 -16.525 5.412 1.00 83.12 91 SER A N 1
ATOM 686 C CA . SER A 1 91 ? -6.500 -15.602 5.685 1.00 83.12 91 SER A CA 1
ATOM 687 C C . SER A 1 91 ? -7.224 -15.964 6.975 1.00 83.12 91 SER A C 1
ATOM 689 O O . SER A 1 91 ? -7.326 -17.133 7.364 1.00 83.12 91 SER A O 1
ATOM 691 N N . VAL A 1 92 ? -7.776 -14.950 7.628 1.00 87.56 92 VAL A N 1
ATOM 692 C CA . VAL A 1 92 ? -8.620 -15.097 8.814 1.00 87.56 92 VAL A CA 1
ATOM 693 C C . VAL A 1 92 ? -10.076 -15.350 8.417 1.00 87.56 92 VAL A C 1
ATOM 695 O O . VAL A 1 92 ? -10.560 -14.854 7.402 1.00 87.56 92 VAL A O 1
ATOM 698 N N . GLU A 1 93 ? -10.795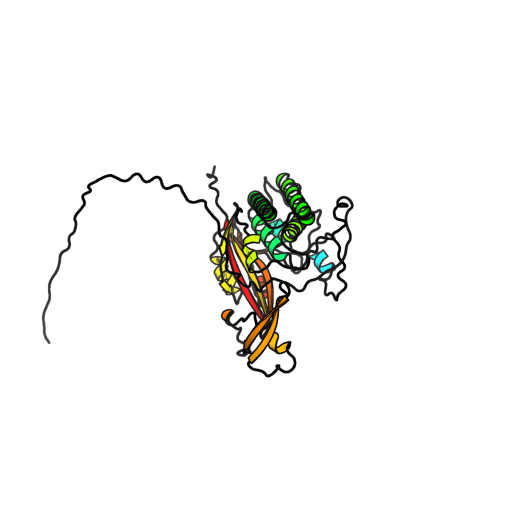 -16.140 9.220 1.00 88.56 93 GLU A N 1
ATOM 699 C CA . GLU A 1 93 ? -12.220 -16.398 8.988 1.00 88.56 93 GLU A CA 1
ATOM 700 C C . GLU A 1 93 ? -13.018 -15.093 9.047 1.00 88.56 93 GLU A C 1
ATOM 702 O O . GLU A 1 93 ? -12.917 -14.343 10.022 1.00 88.56 93 GLU A O 1
ATOM 707 N N . ALA A 1 94 ? -13.874 -14.865 8.050 1.00 89.38 94 ALA A N 1
ATOM 708 C CA . ALA A 1 94 ? -14.642 -13.630 7.909 1.00 89.38 94 ALA A CA 1
ATOM 709 C C . ALA A 1 94 ? -15.510 -13.308 9.136 1.00 89.38 94 ALA A C 1
ATOM 711 O O . ALA A 1 94 ? -15.677 -12.150 9.495 1.00 89.38 94 ALA A O 1
ATOM 712 N N . THR A 1 95 ? -16.036 -14.326 9.820 1.00 92.56 95 THR A N 1
ATOM 713 C CA . THR A 1 95 ? -16.877 -14.148 11.014 1.00 92.56 95 THR A CA 1
ATOM 714 C C . THR A 1 95 ? -16.084 -13.866 12.291 1.00 92.56 95 THR A C 1
ATOM 716 O O . THR A 1 95 ? -16.685 -13.726 13.354 1.00 92.56 95 THR A O 1
ATOM 719 N N . THR A 1 96 ? -14.750 -13.836 12.229 1.00 95.00 96 THR A N 1
ATOM 720 C CA . THR A 1 96 ? -13.903 -13.563 13.396 1.00 95.00 96 THR A CA 1
ATOM 721 C C . THR A 1 96 ? -14.113 -12.116 13.848 1.00 95.00 96 THR A C 1
ATOM 723 O O . THR A 1 96 ? -13.893 -11.205 13.045 1.00 95.00 96 THR A O 1
ATOM 726 N N . PRO A 1 97 ? -14.523 -11.871 15.107 1.00 96.69 97 PRO A N 1
ATOM 727 C CA . PRO A 1 97 ? -14.658 -10.517 15.634 1.00 96.69 97 PRO A CA 1
ATOM 728 C C . PRO A 1 97 ? -13.313 -9.790 15.673 1.00 96.69 97 PRO A C 1
ATOM 730 O O . PRO A 1 97 ? -12.279 -10.404 15.951 1.00 96.69 97 PRO A O 1
ATOM 733 N N . LEU A 1 98 ? -13.327 -8.475 15.456 1.00 97.31 98 LEU A N 1
ATOM 734 C CA . LEU A 1 98 ? -12.135 -7.659 15.667 1.00 97.31 98 LEU A CA 1
ATOM 735 C C . LEU A 1 98 ? -11.775 -7.609 17.169 1.00 97.31 98 LEU A C 1
ATOM 737 O O . LEU A 1 98 ? -12.663 -7.654 18.027 1.00 97.31 98 LEU A O 1
ATOM 741 N N . PRO A 1 99 ? -10.479 -7.512 17.518 1.00 96.38 99 PRO A N 1
ATOM 742 C CA . PRO A 1 99 ? -9.991 -7.536 18.895 1.00 96.38 99 PRO A CA 1
ATOM 743 C C . PRO A 1 99 ? -10.239 -6.197 19.615 1.00 96.38 99 PRO A C 1
ATOM 745 O O . PRO A 1 99 ? -9.315 -5.428 19.885 1.00 96.38 99 PRO A O 1
ATOM 748 N N . PHE A 1 100 ? -11.499 -5.900 19.932 1.00 95.38 100 PHE A N 1
ATOM 749 C CA . PHE A 1 100 ? -11.878 -4.721 20.713 1.00 95.38 100 PHE A CA 1
ATOM 750 C C . PHE A 1 100 ? -11.410 -4.833 22.172 1.00 95.38 100 PHE A C 1
ATOM 752 O O . PHE A 1 100 ? -11.552 -5.875 22.814 1.00 95.38 100 PHE A O 1
ATOM 759 N N . SER A 1 101 ? -10.866 -3.746 22.725 1.00 89.12 101 SER A N 1
ATOM 760 C CA . SER A 1 101 ? -10.490 -3.661 24.141 1.00 89.12 101 SER A CA 1
ATOM 761 C C . SER A 1 101 ? -10.536 -2.219 24.653 1.00 89.12 101 SER A C 1
ATOM 763 O O . SER A 1 101 ? -10.161 -1.286 23.949 1.00 89.12 101 SER A O 1
ATOM 765 N N . GLY A 1 102 ? -11.017 -2.015 25.886 1.00 75.38 102 GLY A N 1
ATOM 766 C CA . GLY A 1 102 ? -10.872 -0.740 26.606 1.00 75.38 102 GLY A CA 1
ATOM 767 C C . GLY A 1 102 ? -11.403 0.518 25.899 1.00 75.38 102 GLY A C 1
ATOM 768 O O . GLY A 1 102 ? -10.881 1.599 26.146 1.00 75.38 102 GLY A O 1
ATOM 769 N N . GLY A 1 103 ? -12.407 0.401 25.022 1.00 74.31 103 GLY A N 1
ATOM 770 C CA . GLY A 1 103 ? -12.937 1.524 24.231 1.00 74.31 103 GLY A CA 1
ATOM 771 C C . GLY A 1 103 ? -12.283 1.721 22.854 1.00 74.31 103 GLY A C 1
ATOM 772 O O . GLY A 1 103 ? -12.723 2.588 22.104 1.00 74.31 103 GLY A O 1
ATOM 773 N N . GLY A 1 104 ? -11.281 0.912 22.505 1.00 89.44 104 GLY A N 1
ATOM 774 C CA . GLY A 1 104 ? -10.630 0.865 21.196 1.00 89.44 104 GLY A CA 1
ATOM 775 C C . GLY A 1 104 ? -10.514 -0.566 20.660 1.00 89.44 104 GLY A C 1
ATOM 776 O O . GLY A 1 104 ? -11.305 -1.442 21.015 1.00 89.44 104 GLY A O 1
ATOM 777 N N . TRP A 1 105 ? -9.506 -0.810 19.824 1.00 95.19 105 TRP A N 1
ATOM 778 C CA . TRP A 1 105 ? -9.110 -2.144 19.366 1.00 95.19 105 TRP A CA 1
ATOM 779 C C . TRP A 1 105 ? -7.595 -2.323 19.416 1.00 95.19 105 TRP A C 1
ATOM 781 O O . TRP A 1 105 ? -6.849 -1.349 19.520 1.00 95.19 105 TRP A O 1
ATOM 791 N N . ASP A 1 106 ? -7.143 -3.566 19.309 1.00 95.56 106 ASP A N 1
ATOM 792 C CA . ASP A 1 106 ? -5.744 -3.888 19.040 1.00 95.56 106 ASP A CA 1
ATOM 793 C C . ASP A 1 106 ? -5.478 -3.831 17.525 1.00 95.56 106 ASP A C 1
ATOM 795 O O . ASP A 1 106 ? -5.714 -4.793 16.790 1.00 95.56 106 ASP A O 1
ATOM 799 N N . GLY A 1 107 ? -5.011 -2.671 17.052 1.00 95.50 107 GLY A N 1
ATOM 800 C CA . GLY A 1 107 ? -4.729 -2.442 15.633 1.00 95.50 107 GLY A CA 1
ATOM 801 C C . GLY A 1 107 ? -3.613 -3.337 15.089 1.00 95.50 107 GLY A C 1
ATOM 802 O O . GLY A 1 107 ? -3.673 -3.753 13.935 1.00 95.50 107 GLY A O 1
ATOM 803 N N . GLU A 1 108 ? -2.631 -3.705 15.917 1.00 95.56 108 GLU A N 1
ATOM 804 C CA . GLU A 1 108 ? -1.548 -4.600 15.500 1.00 95.56 108 GLU A CA 1
ATOM 805 C C . GLU A 1 108 ? -2.023 -6.045 15.365 1.00 95.56 108 GLU A C 1
ATOM 807 O O . GLU A 1 108 ? -1.599 -6.753 14.451 1.00 95.56 108 GLU A O 1
ATOM 812 N N . ALA A 1 109 ? -2.917 -6.496 16.249 1.00 95.31 109 ALA A N 1
ATOM 813 C CA . ALA A 1 109 ? -3.539 -7.810 16.126 1.00 95.31 109 ALA A CA 1
ATOM 814 C C . ALA A 1 109 ? -4.424 -7.917 14.876 1.00 95.31 109 ALA A C 1
ATOM 816 O O . ALA A 1 109 ? -4.461 -8.989 14.266 1.00 95.31 109 ALA A O 1
ATOM 817 N N . ILE A 1 110 ? -5.085 -6.821 14.477 1.00 96.12 110 ILE A N 1
ATOM 818 C CA . ILE A 1 110 ? -5.807 -6.743 13.199 1.00 96.12 110 ILE A CA 1
ATOM 819 C C . ILE A 1 110 ? -4.814 -6.794 12.037 1.00 96.12 110 ILE A C 1
ATOM 821 O O . ILE A 1 110 ? -4.908 -7.695 11.210 1.00 96.12 110 ILE A O 1
ATOM 825 N N . ALA A 1 111 ? -3.823 -5.898 12.003 1.00 95.31 111 ALA A N 1
ATOM 826 C CA . ALA A 1 111 ? -2.830 -5.824 10.928 1.00 95.31 111 ALA A CA 1
ATOM 827 C C . ALA A 1 111 ? -2.000 -7.108 10.779 1.00 95.31 111 ALA A C 1
ATOM 829 O O . ALA A 1 111 ? -1.490 -7.394 9.708 1.00 95.31 111 ALA A O 1
ATOM 830 N N . ARG A 1 112 ? -1.855 -7.919 11.832 1.00 93.75 112 ARG A N 1
ATOM 831 C CA . ARG A 1 112 ? -1.178 -9.218 11.736 1.00 93.75 112 ARG A CA 1
ATOM 832 C C . ARG A 1 112 ? -1.963 -10.242 10.914 1.00 93.75 112 ARG A C 1
ATOM 834 O O . ARG A 1 112 ? -1.325 -11.110 10.330 1.00 93.75 112 ARG A O 1
ATOM 841 N N . GLN A 1 113 ? -3.293 -10.158 10.915 1.00 92.25 113 GLN A N 1
ATOM 842 C CA . GLN A 1 113 ? -4.200 -11.155 10.328 1.00 92.25 113 GLN A CA 1
ATOM 843 C C . GLN A 1 113 ? -4.890 -10.669 9.051 1.00 92.25 113 GLN A C 1
ATOM 845 O O . GLN A 1 113 ? -5.233 -11.479 8.196 1.00 92.25 113 GLN A O 1
ATOM 850 N N . LEU A 1 114 ? -5.122 -9.362 8.927 1.00 92.50 114 LEU A N 1
ATOM 851 C CA . LEU A 1 114 ? -5.759 -8.775 7.759 1.00 92.50 114 LEU A CA 1
ATOM 852 C C . LEU A 1 114 ? -4.728 -8.647 6.636 1.00 92.50 114 LEU A C 1
ATOM 854 O O . LEU A 1 114 ? -3.911 -7.731 6.663 1.00 92.50 114 LEU A O 1
ATOM 858 N N . GLY A 1 115 ? -4.762 -9.562 5.673 1.00 88.94 115 GLY A N 1
ATOM 859 C CA . GLY A 1 115 ? -4.076 -9.434 4.383 1.00 88.94 115 GLY A CA 1
ATOM 860 C C . GLY A 1 115 ? -5.004 -8.899 3.293 1.00 88.94 115 GLY A C 1
ATOM 861 O O . GLY A 1 115 ? -6.154 -8.566 3.566 1.00 88.94 115 GLY A O 1
ATOM 862 N N . GLN A 1 116 ? -4.528 -8.857 2.047 1.00 84.25 116 GLN A N 1
ATOM 863 C CA . GLN A 1 116 ? -5.384 -8.541 0.895 1.00 84.25 116 GLN A CA 1
ATOM 864 C C . GLN A 1 116 ? -6.235 -9.728 0.436 1.00 84.25 116 GLN A C 1
ATOM 866 O O . GLN A 1 116 ? -7.238 -9.505 -0.220 1.00 84.25 116 GLN A O 1
ATOM 871 N N . TYR A 1 117 ? -5.844 -10.963 0.775 1.00 82.44 117 TYR A N 1
ATOM 872 C CA . TYR A 1 117 ? -6.549 -12.190 0.395 1.00 82.44 117 TYR A CA 1
ATOM 873 C C . TYR A 1 117 ? -7.529 -12.639 1.484 1.00 82.44 117 TYR A C 1
ATOM 875 O O . TYR A 1 117 ? -7.209 -12.572 2.678 1.00 82.44 117 TYR A O 1
ATOM 883 N N . ASP A 1 118 ? -8.687 -13.159 1.075 1.00 78.25 118 ASP A N 1
ATOM 884 C CA . ASP A 1 118 ? -9.720 -13.658 1.982 1.00 78.25 118 ASP A CA 1
ATOM 885 C C . ASP A 1 118 ? -10.455 -14.903 1.440 1.00 78.25 118 ASP A C 1
ATOM 887 O O . ASP A 1 118 ? -10.070 -15.474 0.420 1.00 78.25 118 ASP A O 1
ATOM 891 N N . ARG A 1 119 ? -11.451 -15.400 2.189 1.00 77.81 119 ARG A N 1
ATOM 892 C CA . ARG A 1 119 ? -12.223 -16.619 1.854 1.00 77.81 119 ARG A CA 1
ATOM 893 C C . ARG A 1 119 ? -13.686 -16.339 1.514 1.00 77.81 119 ARG A C 1
ATOM 895 O O . ARG A 1 119 ? -14.502 -17.260 1.530 1.00 77.81 119 ARG A O 1
ATOM 902 N N . ILE A 1 120 ? -14.055 -15.081 1.325 1.00 72.56 120 ILE A N 1
ATOM 903 C CA . ILE A 1 120 ? -15.420 -14.624 1.113 1.00 72.56 120 ILE A CA 1
ATOM 904 C C . ILE A 1 120 ? -15.700 -14.678 -0.384 1.00 72.56 120 ILE A C 1
ATOM 906 O O . ILE A 1 120 ? -15.051 -14.015 -1.183 1.00 72.56 120 ILE A O 1
ATOM 910 N N . PRO A 1 121 ? -16.701 -15.444 -0.824 1.00 66.69 121 PRO A N 1
ATOM 911 C CA . PRO A 1 121 ? -16.899 -15.527 -2.260 1.00 66.69 121 PRO A CA 1
ATOM 912 C C . PRO A 1 121 ? -17.523 -14.249 -2.824 1.00 66.69 121 PRO A C 1
ATOM 914 O O . PRO A 1 121 ? -18.570 -13.787 -2.353 1.00 66.69 121 PRO A O 1
ATOM 917 N N . GLY A 1 122 ? -16.896 -13.718 -3.874 1.00 61.69 122 GLY A N 1
ATOM 918 C CA . GLY A 1 122 ? -17.284 -12.468 -4.526 1.00 61.69 122 GLY A CA 1
ATOM 919 C C . GLY A 1 122 ? -16.678 -11.213 -3.899 1.00 61.69 122 GLY A C 1
ATOM 920 O O . GLY A 1 122 ? -17.027 -10.117 -4.333 1.00 61.69 122 GLY A O 1
ATOM 921 N N . THR A 1 123 ? -15.812 -11.348 -2.893 1.00 59.81 123 THR A N 1
ATOM 922 C CA . THR A 1 123 ? -14.687 -10.428 -2.760 1.00 59.81 123 THR A CA 1
ATOM 923 C C . THR A 1 123 ? -13.603 -11.035 -3.641 1.00 59.81 123 THR A C 1
ATOM 925 O O . THR A 1 123 ? -13.044 -12.091 -3.352 1.00 59.81 123 THR A O 1
ATOM 928 N N . ASP A 1 124 ? -13.427 -10.470 -4.832 1.00 55.22 124 ASP A N 1
ATOM 929 C CA . ASP A 1 124 ? -12.343 -10.887 -5.712 1.00 55.22 124 ASP A CA 1
ATOM 930 C C . ASP A 1 124 ? -11.072 -10.295 -5.106 1.00 55.22 124 ASP A C 1
ATOM 932 O O . ASP A 1 124 ? -10.622 -9.228 -5.517 1.00 55.22 124 ASP A O 1
ATOM 936 N N . SER A 1 125 ? -10.565 -10.949 -4.054 1.00 51.44 125 SER A N 1
ATOM 937 C CA . SER A 1 125 ? -9.356 -10.595 -3.311 1.00 51.44 125 SER A CA 1
ATOM 938 C C . SER A 1 125 ? -8.131 -10.828 -4.196 1.00 51.44 125 SER A C 1
ATOM 940 O O . SER A 1 125 ? -7.314 -11.727 -3.989 1.00 51.44 125 SER A O 1
ATOM 942 N N . ASP A 1 126 ? -8.086 -10.073 -5.279 1.00 58.19 126 ASP A N 1
ATOM 943 C CA . ASP A 1 126 ? -7.091 -10.109 -6.319 1.00 58.19 126 ASP A CA 1
ATOM 944 C C . ASP A 1 126 ? -5.895 -9.240 -5.917 1.00 58.19 126 ASP A C 1
ATOM 946 O O . ASP A 1 126 ? -5.907 -8.449 -4.966 1.00 58.19 126 ASP A O 1
ATOM 950 N N . ALA A 1 127 ? -4.820 -9.371 -6.680 1.00 58.94 127 ALA A N 1
ATOM 951 C CA . ALA A 1 127 ? -3.614 -8.588 -6.481 1.00 58.94 127 ALA A CA 1
ATOM 952 C C . ALA A 1 127 ? -3.795 -7.081 -6.816 1.00 58.94 127 ALA A C 1
ATOM 954 O O . ALA A 1 127 ? -2.843 -6.304 -6.756 1.00 58.94 127 ALA A O 1
ATOM 955 N N . MET A 1 128 ? -5.023 -6.641 -7.124 1.00 73.19 128 MET A N 1
ATOM 956 C CA . MET A 1 128 ? -5.373 -5.276 -7.525 1.00 73.19 128 MET A CA 1
ATOM 957 C C . MET A 1 128 ? -5.892 -4.429 -6.348 1.00 73.19 128 MET A C 1
ATOM 959 O O . MET A 1 128 ? -6.060 -3.216 -6.499 1.00 73.19 128 MET A O 1
ATOM 963 N N . ARG A 1 129 ? -6.121 -5.041 -5.172 1.00 80.62 129 ARG A N 1
ATOM 964 C CA . ARG A 1 129 ? -6.629 -4.383 -3.945 1.00 80.62 129 ARG A CA 1
ATOM 965 C C . ARG A 1 129 ? -5.559 -3.917 -2.959 1.00 80.62 129 ARG A C 1
ATOM 967 O O . ARG A 1 129 ? -5.892 -3.339 -1.923 1.00 80.62 129 ARG A O 1
ATOM 974 N N . CYS A 1 130 ? -4.282 -4.151 -3.254 1.00 87.62 130 CYS A N 1
ATOM 975 C CA . CYS A 1 130 ? -3.166 -3.867 -2.348 1.00 87.62 130 CYS A CA 1
ATOM 976 C C . CYS A 1 130 ? -3.179 -2.424 -1.801 1.00 87.62 130 CYS A C 1
ATOM 978 O O . CYS A 1 130 ? -3.025 -2.234 -0.592 1.00 87.62 130 CYS A O 1
ATOM 980 N N . VAL A 1 131 ? -3.465 -1.414 -2.638 1.00 92.25 131 VAL A N 1
ATOM 981 C CA . VAL A 1 131 ? -3.590 -0.012 -2.191 1.00 92.25 131 VAL A CA 1
ATOM 982 C C . VAL A 1 131 ? -4.689 0.163 -1.150 1.00 92.25 131 VAL A C 1
ATOM 984 O O . VAL A 1 131 ? -4.455 0.815 -0.135 1.00 92.25 131 VAL A O 1
ATOM 987 N N . GLN A 1 132 ? -5.882 -0.390 -1.377 1.00 94.31 132 GLN A N 1
ATOM 988 C CA . GLN A 1 132 ? -7.022 -0.219 -0.471 1.00 94.31 132 GLN A CA 1
ATOM 989 C C . GLN A 1 132 ? -6.791 -0.930 0.863 1.00 94.31 132 GLN A C 1
ATOM 991 O O . GLN A 1 132 ? -7.108 -0.374 1.915 1.00 94.31 132 GLN A O 1
ATOM 996 N N . THR A 1 133 ? -6.176 -2.112 0.837 1.00 94.31 133 THR A N 1
ATOM 997 C CA . THR A 1 133 ? -5.777 -2.835 2.050 1.00 94.31 133 THR A CA 1
ATOM 998 C C . THR A 1 133 ? -4.756 -2.032 2.854 1.00 94.31 133 THR A C 1
ATOM 1000 O O . THR A 1 133 ? -4.945 -1.803 4.049 1.00 94.31 133 THR A O 1
ATOM 1003 N N . VAL A 1 134 ? -3.705 -1.534 2.197 1.00 95.44 134 VAL A N 1
ATOM 1004 C CA . VAL A 1 134 ? -2.682 -0.683 2.819 1.00 95.44 134 VAL A CA 1
ATOM 1005 C C . VAL A 1 134 ? -3.285 0.603 3.380 1.00 95.44 134 VAL A C 1
ATOM 1007 O O . VAL A 1 134 ? -2.979 0.983 4.510 1.00 95.44 134 VAL A O 1
ATOM 1010 N N . ALA A 1 135 ? -4.171 1.251 2.627 1.00 96.31 135 ALA A N 1
ATOM 1011 C CA . ALA A 1 135 ? -4.868 2.451 3.061 1.00 96.31 135 ALA A CA 1
ATOM 1012 C C . ALA A 1 135 ? -5.723 2.192 4.304 1.00 96.31 135 ALA A C 1
ATOM 1014 O O . ALA A 1 135 ? -5.671 2.957 5.260 1.00 96.31 135 ALA A O 1
ATOM 1015 N N . LEU A 1 136 ? -6.482 1.099 4.339 1.00 97.38 136 LEU A N 1
ATOM 1016 C CA . LEU A 1 136 ? -7.293 0.770 5.504 1.00 97.38 136 LEU A CA 1
ATOM 1017 C C . LEU A 1 136 ? -6.415 0.440 6.722 1.00 97.38 136 LEU A C 1
ATOM 1019 O O . LEU A 1 136 ? -6.661 0.949 7.818 1.00 97.38 136 LEU A O 1
ATOM 1023 N N . VAL A 1 137 ? -5.371 -0.373 6.541 1.00 97.31 137 VAL A N 1
ATOM 1024 C CA . VAL A 1 137 ? -4.500 -0.807 7.643 1.00 97.31 137 VAL A CA 1
ATOM 1025 C C . VAL A 1 137 ? -3.696 0.344 8.239 1.00 97.31 137 VAL A C 1
ATOM 1027 O O . VAL A 1 137 ? -3.578 0.408 9.464 1.00 97.31 137 VAL A O 1
ATOM 1030 N N . SER A 1 138 ? -3.218 1.296 7.431 1.00 97.25 138 SER A N 1
ATOM 1031 C CA . SER A 1 138 ? -2.506 2.474 7.953 1.00 97.25 138 SER A CA 1
ATOM 1032 C C . SER A 1 138 ? -3.346 3.249 8.975 1.00 97.25 138 SER A C 1
ATOM 1034 O O . SER A 1 138 ? -2.821 3.741 9.979 1.00 97.25 138 SER A O 1
ATOM 1036 N N . HIS A 1 139 ? -4.665 3.286 8.779 1.00 97.31 139 HIS A N 1
ATOM 1037 C CA . HIS A 1 139 ? -5.612 3.929 9.683 1.00 97.31 139 HIS A CA 1
ATOM 1038 C C . HIS A 1 139 ? -6.036 3.037 10.848 1.00 97.31 139 HIS A C 1
ATOM 1040 O O . HIS A 1 139 ? -6.216 3.544 11.957 1.00 97.31 139 HIS A O 1
ATOM 1046 N N . ILE A 1 140 ? -6.144 1.720 10.638 1.00 97.12 140 ILE A N 1
ATOM 1047 C CA . ILE A 1 140 ? -6.416 0.750 11.712 1.00 97.12 140 ILE A CA 1
ATOM 1048 C C . ILE A 1 140 ? -5.335 0.817 12.789 1.00 97.12 140 ILE A C 1
ATOM 1050 O O . ILE A 1 140 ? -5.661 0.814 13.981 1.00 97.12 140 ILE A O 1
ATOM 1054 N N . LEU A 1 141 ? -4.071 0.940 12.376 1.00 96.00 141 LEU A N 1
ATOM 1055 C CA . LEU A 1 141 ? -2.920 1.097 13.269 1.00 96.00 141 LEU A CA 1
ATOM 1056 C C . LEU A 1 141 ? -2.998 2.376 14.119 1.00 96.00 141 LEU A C 1
ATOM 1058 O O . LEU A 1 141 ? -2.516 2.392 15.249 1.00 96.00 141 LEU A O 1
ATOM 1062 N N . ASN A 1 142 ? -3.670 3.417 13.621 1.00 93.81 142 ASN A N 1
ATOM 1063 C CA . ASN A 1 142 ? -3.921 4.668 14.345 1.00 93.81 142 ASN A CA 1
ATOM 1064 C C . ASN A 1 142 ? -5.239 4.647 15.154 1.00 93.81 142 ASN A C 1
ATOM 1066 O O . ASN A 1 142 ? -5.605 5.641 15.786 1.00 93.81 142 ASN A O 1
ATOM 1070 N N . GLY A 1 143 ? -5.960 3.522 15.153 1.00 93.88 143 GLY A N 1
ATOM 1071 C CA . GLY A 1 143 ? -7.158 3.294 15.957 1.00 93.88 143 GLY A CA 1
ATOM 1072 C C . GLY A 1 143 ? -8.488 3.634 15.273 1.00 93.88 143 GLY A C 1
ATOM 1073 O O . GLY A 1 143 ? -8.562 4.101 14.133 1.00 93.88 143 GLY A O 1
ATOM 1074 N N . ILE A 1 144 ? -9.575 3.407 16.019 1.00 95.50 144 ILE A N 1
ATOM 1075 C CA . ILE A 1 144 ? -10.959 3.587 15.548 1.00 95.50 144 ILE A CA 1
ATOM 1076 C C . ILE A 1 144 ? -11.229 5.004 15.005 1.00 95.50 144 ILE A C 1
ATOM 1078 O O . ILE A 1 144 ? -11.783 5.106 13.907 1.00 95.50 144 ILE A O 1
ATOM 1082 N N . PRO A 1 145 ? -10.850 6.108 15.690 1.00 94.69 145 PRO A N 1
ATOM 1083 C CA . PRO A 1 145 ? -11.136 7.452 15.185 1.00 94.69 145 PRO A CA 1
ATOM 1084 C C . PRO A 1 145 ? -10.480 7.736 13.829 1.00 94.69 145 PRO A C 1
ATOM 1086 O O . PRO A 1 145 ? -11.126 8.300 12.947 1.00 94.69 145 PRO A O 1
ATOM 1089 N N . ALA A 1 146 ? -9.227 7.305 13.643 1.00 95.44 146 ALA A N 1
ATOM 1090 C CA . ALA A 1 146 ? -8.509 7.466 12.382 1.00 95.44 146 ALA A CA 1
ATOM 1091 C C . ALA A 1 146 ? -9.155 6.644 11.261 1.00 95.44 146 ALA A C 1
ATOM 1093 O O . ALA A 1 146 ? -9.389 7.158 10.170 1.00 95.44 146 ALA A O 1
ATOM 1094 N N . THR A 1 147 ? -9.545 5.402 11.555 1.00 97.12 147 THR A N 1
ATOM 1095 C CA . THR A 1 147 ? -10.231 4.539 10.580 1.00 97.12 147 THR A CA 1
ATOM 1096 C C . THR A 1 147 ? -11.577 5.111 10.153 1.00 97.12 147 THR A C 1
ATOM 1098 O O . THR A 1 147 ? -11.871 5.187 8.964 1.00 97.12 147 THR A O 1
ATOM 1101 N N . ASN A 1 148 ? -12.385 5.604 11.092 1.00 96.12 148 ASN A N 1
ATOM 1102 C CA . ASN A 1 148 ? -13.660 6.236 10.755 1.00 96.12 148 ASN A CA 1
ATOM 1103 C C . ASN A 1 148 ? -13.489 7.567 10.005 1.00 96.12 148 ASN A C 1
ATOM 1105 O O . ASN A 1 148 ? -14.312 7.877 9.137 1.00 96.12 148 ASN A O 1
ATOM 1109 N N . SER A 1 149 ? -12.438 8.340 10.303 1.00 96.06 149 SER A N 1
ATOM 1110 C CA . SER A 1 149 ? -12.065 9.534 9.528 1.00 96.06 149 SER A CA 1
ATOM 1111 C C . SER A 1 149 ? -11.759 9.163 8.079 1.00 96.06 149 SER A C 1
ATOM 1113 O O . SER A 1 149 ? -12.383 9.710 7.167 1.00 96.06 149 SER A O 1
ATOM 1115 N N . TYR A 1 150 ? -10.893 8.172 7.862 1.00 97.62 150 TYR A N 1
ATOM 1116 C CA . TYR A 1 150 ? -10.563 7.670 6.532 1.00 97.62 150 TYR A CA 1
ATOM 1117 C C . TYR A 1 150 ? -11.797 7.187 5.775 1.00 97.62 150 TYR A C 1
ATOM 1119 O O . TYR A 1 150 ? -12.083 7.682 4.686 1.00 97.62 150 TYR A O 1
ATOM 1127 N N . LEU A 1 151 ? -12.596 6.306 6.385 1.00 97.69 151 LEU A N 1
ATOM 1128 C CA . LEU A 1 151 ? -13.807 5.769 5.765 1.00 97.69 151 LEU A CA 1
ATOM 1129 C C . LEU A 1 151 ? -14.823 6.872 5.424 1.00 97.69 151 LEU A C 1
ATOM 1131 O O . LEU A 1 151 ? -15.478 6.814 4.386 1.00 97.69 151 LEU A O 1
ATOM 1135 N N . SER A 1 152 ? -14.941 7.915 6.251 1.00 96.81 152 SER A N 1
ATOM 1136 C CA . SER A 1 152 ? -15.772 9.091 5.936 1.00 96.81 152 SER A CA 1
ATOM 1137 C C . SER A 1 152 ? -15.236 9.875 4.741 1.00 96.81 152 SER A C 1
ATOM 1139 O O . SER A 1 152 ? -16.004 10.322 3.887 1.00 96.81 152 SER A O 1
ATOM 1141 N N . SER A 1 153 ? -13.921 10.042 4.692 1.00 96.50 153 SER A N 1
ATOM 1142 C CA . SER A 1 153 ? -13.229 10.869 3.707 1.00 96.50 153 SER A CA 1
ATOM 1143 C C . SER A 1 153 ? -13.219 10.206 2.340 1.00 96.50 153 SER A C 1
ATOM 1145 O O . SER A 1 153 ? -13.594 10.837 1.352 1.00 96.50 153 SER A O 1
ATOM 1147 N N . ILE A 1 154 ? -12.905 8.911 2.284 1.00 96.31 154 ILE A N 1
ATOM 1148 C CA . ILE A 1 154 ? -12.927 8.137 1.044 1.00 96.31 154 ILE A CA 1
ATOM 1149 C C . ILE A 1 154 ? -14.356 7.967 0.517 1.00 96.31 154 ILE A C 1
ATOM 1151 O O . ILE A 1 154 ? -14.582 8.041 -0.688 1.00 96.31 154 ILE A O 1
ATOM 1155 N N . LYS A 1 155 ? -15.356 7.857 1.407 1.00 95.88 155 LYS A N 1
ATOM 1156 C CA . LYS A 1 155 ? -16.776 7.894 1.030 1.00 95.88 155 LYS A CA 1
ATOM 1157 C C . LYS A 1 155 ? -17.143 9.225 0.373 1.00 95.88 155 LYS A C 1
ATOM 1159 O O . LYS A 1 155 ? -17.822 9.233 -0.652 1.00 95.88 155 LYS A O 1
ATOM 1164 N N . LEU A 1 156 ? -16.720 10.351 0.952 1.00 95.38 156 LEU A N 1
ATOM 1165 C CA . LEU A 1 156 ? -16.977 11.678 0.389 1.00 95.38 156 LEU A CA 1
ATOM 1166 C C . LEU A 1 156 ? -16.271 11.865 -0.960 1.00 95.38 156 LEU A C 1
ATOM 1168 O O . LEU A 1 156 ? -16.896 12.337 -1.907 1.00 95.38 156 LEU A O 1
ATOM 1172 N N . GLN A 1 157 ? -15.012 11.441 -1.074 1.00 94.81 157 GLN A N 1
ATOM 1173 C CA . GLN A 1 157 ? -14.282 11.418 -2.344 1.00 94.81 157 GLN A CA 1
ATOM 1174 C C . GLN A 1 157 ? -15.019 10.576 -3.387 1.00 94.81 157 GLN A C 1
ATOM 1176 O O . GLN A 1 157 ? -15.258 11.050 -4.496 1.00 94.81 157 GLN A O 1
ATOM 1181 N N . GLY A 1 158 ? -15.478 9.385 -2.996 1.00 92.75 158 GLY A N 1
ATOM 1182 C CA . GLY A 1 158 ? -16.353 8.539 -3.793 1.00 92.75 158 GLY A CA 1
ATOM 1183 C C . GLY A 1 158 ? -17.575 9.317 -4.267 1.00 92.75 158 GLY A C 1
ATOM 1184 O O . GLY A 1 158 ? -17.765 9.466 -5.465 1.00 92.75 158 GLY A O 1
ATOM 1185 N N . LEU A 1 159 ? -18.374 9.899 -3.368 1.00 93.69 159 LEU A N 1
ATOM 1186 C CA . LEU A 1 159 ? -19.567 10.690 -3.716 1.00 93.69 159 LEU A CA 1
ATOM 1187 C C . LEU A 1 159 ? -19.298 11.791 -4.757 1.00 93.69 159 LEU A C 1
ATOM 1189 O O . LEU A 1 159 ? -20.153 12.022 -5.611 1.00 93.69 159 LEU A O 1
ATOM 1193 N N . LEU A 1 160 ? -18.133 12.440 -4.702 1.00 92.44 160 LEU A N 1
ATOM 1194 C CA . LEU A 1 160 ? -17.750 13.534 -5.600 1.00 92.44 160 LEU A CA 1
ATOM 1195 C C . LEU A 1 160 ? -17.151 13.064 -6.940 1.00 92.44 160 LEU A C 1
ATOM 1197 O O . LEU A 1 160 ? -17.148 13.832 -7.900 1.00 92.44 160 LEU A O 1
ATOM 1201 N N . ALA A 1 161 ? -16.654 11.828 -7.026 1.00 88.31 161 ALA A N 1
ATOM 1202 C CA . ALA A 1 161 ? -15.936 11.316 -8.194 1.00 88.31 161 ALA A CA 1
ATOM 1203 C C . ALA A 1 161 ? -16.859 10.631 -9.220 1.00 88.31 161 ALA A C 1
ATOM 1205 O O . ALA A 1 161 ? -17.325 9.521 -8.990 1.00 88.31 161 ALA A O 1
ATOM 1206 N N . GLY A 1 162 ? -17.093 11.228 -10.389 1.00 86.56 162 GLY A N 1
ATOM 1207 C CA . GLY A 1 162 ? -17.823 10.568 -11.486 1.00 86.56 162 GLY A CA 1
ATOM 1208 C C . GLY A 1 162 ? -19.314 10.291 -11.213 1.00 86.56 162 GLY A C 1
ATOM 1209 O O . GLY A 1 162 ? -19.912 10.819 -10.275 1.00 86.56 162 GLY A O 1
ATOM 1210 N N . GLU A 1 163 ? -19.941 9.474 -12.064 1.00 89.56 163 GLU A N 1
ATOM 1211 C CA . GLU A 1 163 ? -21.384 9.188 -12.012 1.00 89.56 163 GLU A CA 1
ATOM 1212 C C . GLU A 1 163 ? -21.778 8.277 -10.830 1.00 89.56 163 GLU A C 1
ATOM 1214 O O . GLU A 1 163 ? -21.018 7.418 -10.378 1.00 89.56 163 GLU A O 1
ATOM 1219 N N . MET A 1 164 ? -22.998 8.457 -10.309 1.00 92.75 164 MET A N 1
ATOM 1220 C CA . MET A 1 164 ? -23.557 7.619 -9.245 1.00 92.75 164 MET A CA 1
ATOM 1221 C C . MET A 1 164 ? -24.202 6.345 -9.804 1.00 92.75 164 MET A C 1
ATOM 1223 O O . MET A 1 164 ? -25.408 6.303 -10.053 1.00 92.75 164 MET A O 1
ATOM 1227 N N . THR A 1 165 ? -23.407 5.290 -9.954 1.00 89.19 165 THR A N 1
ATOM 1228 C CA . THR A 1 165 ? -23.879 3.963 -10.381 1.00 89.19 165 THR A CA 1
ATOM 1229 C C . THR A 1 165 ? -24.464 3.151 -9.218 1.00 89.19 165 THR A C 1
ATOM 1231 O O . THR A 1 165 ? -24.226 3.448 -8.044 1.00 89.19 165 THR A O 1
ATOM 1234 N N . ASP A 1 166 ? -25.208 2.082 -9.519 1.00 84.94 166 ASP A N 1
ATOM 1235 C CA . ASP A 1 166 ? -25.721 1.164 -8.488 1.00 84.94 166 ASP A CA 1
ATOM 1236 C C . ASP A 1 166 ? -24.594 0.449 -7.729 1.00 84.94 166 ASP A C 1
ATOM 1238 O O . ASP A 1 166 ? -24.680 0.279 -6.512 1.00 84.94 166 ASP A O 1
ATOM 1242 N N . ARG A 1 167 ? -23.506 0.097 -8.430 1.00 81.56 167 ARG A N 1
ATOM 1243 C CA . ARG A 1 167 ? -22.272 -0.446 -7.837 1.00 81.56 167 ARG A CA 1
ATOM 1244 C C . ARG A 1 167 ? -21.724 0.500 -6.776 1.00 81.56 167 ARG A C 1
ATOM 1246 O O . ARG A 1 167 ? -21.565 0.121 -5.623 1.00 81.56 167 ARG A O 1
ATOM 1253 N N . LYS A 1 168 ? -21.549 1.766 -7.145 1.00 87.81 168 LYS A N 1
ATOM 1254 C CA . LYS A 1 168 ? -21.042 2.797 -6.245 1.00 87.81 168 LYS A CA 1
ATOM 1255 C C . LYS A 1 168 ? -21.979 3.051 -5.064 1.00 87.81 168 LYS A C 1
ATOM 1257 O O . LYS A 1 168 ? -21.520 3.152 -3.932 1.00 87.81 168 LYS A O 1
ATOM 1262 N N . ARG A 1 169 ? -23.298 3.094 -5.289 1.00 88.56 169 ARG A N 1
ATOM 1263 C CA . ARG A 1 169 ? -24.290 3.225 -4.206 1.00 88.56 169 ARG A CA 1
ATOM 1264 C C . ARG A 1 169 ? -24.186 2.078 -3.200 1.00 88.56 169 ARG A C 1
ATOM 1266 O O . ARG A 1 169 ? -24.262 2.315 -1.999 1.00 88.56 169 ARG A O 1
ATOM 1273 N N . THR A 1 170 ? -23.995 0.854 -3.684 1.00 87.94 170 THR A N 1
ATOM 1274 C CA . THR A 1 170 ? -23.761 -0.320 -2.838 1.00 87.94 170 THR A CA 1
ATOM 1275 C C . THR A 1 170 ? -22.480 -0.176 -2.026 1.00 87.94 170 THR A C 1
ATOM 1277 O O . THR A 1 170 ? -22.536 -0.340 -0.810 1.00 87.94 170 THR A O 1
ATOM 1280 N N . SER A 1 171 ? -21.361 0.193 -2.653 1.00 90.44 171 SER A N 1
ATOM 1281 C CA . SER A 1 171 ? -20.093 0.406 -1.947 1.00 90.44 171 SER A CA 1
ATOM 1282 C C . SER A 1 171 ? -20.213 1.433 -0.818 1.00 90.44 171 SER A C 1
ATOM 1284 O O . SER A 1 171 ? -19.737 1.207 0.292 1.00 90.44 171 SER A O 1
ATOM 1286 N N . LEU A 1 172 ? -20.921 2.541 -1.060 1.00 91.38 172 LEU A N 1
ATOM 1287 C CA . LEU A 1 172 ? -21.172 3.561 -0.037 1.00 91.38 172 LEU A CA 1
ATOM 1288 C C . LEU A 1 172 ? -21.966 3.002 1.158 1.00 91.38 172 LEU A C 1
ATOM 1290 O O . LEU A 1 172 ? -21.668 3.350 2.300 1.00 91.38 172 LEU A O 1
ATOM 1294 N N . ASN A 1 173 ? -22.942 2.122 0.910 1.00 91.19 173 ASN A N 1
ATOM 1295 C CA . ASN A 1 173 ? -23.713 1.465 1.970 1.00 91.19 173 ASN A CA 1
ATOM 1296 C C . ASN A 1 173 ? -22.864 0.469 2.771 1.00 91.19 173 ASN A C 1
ATOM 1298 O O . ASN A 1 173 ? -23.044 0.368 3.982 1.00 91.19 173 ASN A O 1
ATOM 1302 N N . VAL A 1 174 ? -21.950 -0.256 2.113 1.00 94.69 174 VAL A N 1
ATOM 1303 C CA . VAL A 1 174 ? -21.001 -1.155 2.789 1.00 94.69 174 VAL A CA 1
ATOM 1304 C C . VAL A 1 174 ? -20.108 -0.357 3.734 1.00 94.69 174 VAL A C 1
ATOM 1306 O O . VAL A 1 174 ? -19.991 -0.719 4.900 1.00 94.69 174 VAL A O 1
ATOM 1309 N N . ILE A 1 175 ? -19.566 0.779 3.284 1.00 96.38 175 ILE A N 1
ATOM 1310 C CA . ILE A 1 175 ? -18.761 1.660 4.142 1.00 96.38 175 ILE A CA 1
ATOM 1311 C C . ILE A 1 175 ? -19.562 2.134 5.363 1.00 96.38 175 ILE A C 1
ATOM 1313 O O . ILE A 1 175 ? -19.058 2.070 6.483 1.00 96.38 175 ILE A O 1
ATOM 1317 N N . ASP A 1 176 ? -20.807 2.584 5.181 1.00 96.19 176 ASP A N 1
ATOM 1318 C CA . ASP A 1 176 ? -21.656 3.022 6.300 1.00 96.19 176 ASP A CA 1
ATOM 1319 C C . ASP A 1 176 ? -21.960 1.891 7.286 1.00 96.19 176 ASP A C 1
ATOM 1321 O O . ASP A 1 176 ? -21.916 2.093 8.502 1.00 96.19 176 ASP A O 1
ATOM 1325 N N . TYR A 1 177 ? -22.240 0.696 6.765 1.00 96.81 177 TYR A N 1
ATOM 1326 C CA . TYR A 1 177 ? -22.472 -0.489 7.577 1.00 96.81 177 TYR A CA 1
ATOM 1327 C C . TYR A 1 177 ? -21.231 -0.851 8.400 1.00 96.81 177 TYR A C 1
ATOM 1329 O O . TYR A 1 177 ? -21.326 -0.924 9.627 1.00 96.81 177 TYR A O 1
ATOM 1337 N N . THR A 1 178 ? -20.068 -0.995 7.757 1.00 96.50 178 THR A N 1
ATOM 1338 C CA . THR A 1 178 ? -18.807 -1.337 8.429 1.00 96.50 178 THR A CA 1
ATOM 1339 C C . THR A 1 178 ? -18.461 -0.301 9.494 1.00 96.50 178 THR A C 1
ATOM 1341 O O . THR A 1 178 ? -18.158 -0.668 10.626 1.00 96.50 178 THR A O 1
ATOM 1344 N N . ARG A 1 179 ? -18.597 0.998 9.200 1.00 97.50 179 ARG A N 1
ATOM 1345 C CA . ARG A 1 179 ? -18.395 2.060 10.200 1.00 97.50 179 ARG A CA 1
ATOM 1346 C C . ARG A 1 179 ? -19.302 1.900 11.416 1.00 97.50 179 ARG A C 1
ATOM 1348 O O . ARG A 1 179 ? -18.823 1.980 12.543 1.00 97.50 179 ARG A O 1
ATOM 1355 N N . SER A 1 180 ? -20.590 1.627 11.207 1.00 96.88 180 SER A N 1
ATOM 1356 C CA . SER A 1 180 ? -21.531 1.390 12.306 1.00 96.88 180 SER A CA 1
ATOM 1357 C C . SER A 1 180 ? -21.151 0.155 13.137 1.00 96.88 180 SER A C 1
ATOM 1359 O O . SER A 1 180 ? -21.253 0.185 14.367 1.00 96.88 180 SER A O 1
ATOM 1361 N N . GLN A 1 181 ? -20.660 -0.914 12.501 1.00 97.19 181 GLN A N 1
ATOM 1362 C CA . GLN A 1 181 ? -20.148 -2.091 13.209 1.00 97.19 181 GLN A CA 1
ATOM 1363 C C . GLN A 1 181 ? -18.876 -1.772 14.012 1.00 97.19 181 GLN A C 1
ATOM 1365 O O . GLN A 1 181 ? -18.733 -2.240 15.140 1.00 97.19 181 GLN A O 1
ATOM 1370 N N . ILE A 1 182 ? -17.978 -0.937 13.484 1.00 96.94 182 ILE A N 1
ATOM 1371 C CA . ILE A 1 182 ? -16.769 -0.490 14.191 1.00 96.94 182 ILE A CA 1
ATOM 1372 C C . ILE A 1 182 ? -17.143 0.362 15.412 1.00 96.94 182 ILE A C 1
ATOM 1374 O O . ILE A 1 182 ? -16.675 0.098 16.517 1.00 96.94 182 ILE A O 1
ATOM 1378 N N . GLU A 1 183 ? -18.013 1.358 15.234 1.00 95.44 183 GLU A N 1
ATOM 1379 C CA . GLU A 1 183 ? -18.458 2.267 16.302 1.00 95.44 183 GLU A CA 1
ATOM 1380 C C . GLU A 1 183 ? -19.195 1.525 17.422 1.00 95.44 183 GLU A C 1
ATOM 1382 O O . GLU A 1 183 ? -19.038 1.853 18.598 1.00 95.44 183 GLU A O 1
ATOM 1387 N N . SER A 1 184 ? -19.970 0.499 17.066 1.00 95.81 184 SER A N 1
ATOM 1388 C CA . SER A 1 184 ? -20.658 -0.358 18.032 1.00 95.81 184 SER A CA 1
ATOM 1389 C C . SER A 1 184 ? -19.791 -1.492 18.585 1.00 95.81 184 SER A C 1
ATOM 1391 O O . SER A 1 184 ? -20.280 -2.229 19.436 1.00 95.81 184 SER A O 1
ATOM 1393 N N . GLN A 1 185 ? -18.534 -1.633 18.148 1.00 96.38 185 GLN A N 1
ATOM 1394 C CA . GLN A 1 185 ? -17.606 -2.703 18.547 1.00 96.38 185 GLN A CA 1
ATOM 1395 C C . GLN A 1 185 ? -18.089 -4.129 18.213 1.00 96.38 185 GLN A C 1
ATOM 1397 O O . GLN A 1 185 ? -17.811 -5.079 18.943 1.00 96.38 185 GLN A O 1
ATOM 1402 N N . HIS A 1 186 ? -18.812 -4.283 17.102 1.00 96.50 186 HIS A N 1
ATOM 1403 C CA . HIS A 1 186 ? -19.303 -5.571 16.587 1.00 96.50 186 HIS A CA 1
ATOM 1404 C C . HIS A 1 186 ? -18.679 -5.972 15.244 1.00 96.50 186 HIS A C 1
ATOM 1406 O O . HIS A 1 186 ? -18.997 -7.041 14.728 1.00 96.50 186 HIS A O 1
ATOM 1412 N N . ALA A 1 187 ? -17.794 -5.142 14.682 1.00 97.12 187 ALA A N 1
ATOM 1413 C CA . ALA A 1 187 ? -17.147 -5.449 13.412 1.00 97.12 187 ALA A CA 1
ATOM 1414 C C . ALA A 1 187 ? -16.311 -6.734 13.474 1.00 97.12 187 ALA A C 1
ATOM 1416 O O . ALA A 1 187 ? -15.725 -7.099 14.500 1.00 97.12 187 ALA A O 1
ATOM 1417 N N . THR A 1 188 ? -16.236 -7.384 12.325 1.00 96.75 188 THR A N 1
ATOM 1418 C CA . THR A 1 188 ? -15.503 -8.614 12.045 1.00 96.75 188 THR A CA 1
ATOM 1419 C C . THR A 1 188 ? -14.453 -8.369 10.963 1.00 96.75 188 THR A C 1
ATOM 1421 O O . THR A 1 188 ? -14.466 -7.336 10.290 1.00 96.75 188 THR A O 1
ATOM 1424 N N . PHE A 1 189 ? -13.547 -9.325 10.749 1.00 94.88 189 PHE A N 1
ATOM 1425 C CA . PHE A 1 189 ? -12.629 -9.258 9.607 1.00 94.88 189 PHE A CA 1
ATOM 1426 C C . PHE A 1 189 ? -13.371 -9.263 8.264 1.00 94.88 189 PHE A C 1
ATOM 1428 O O . PHE A 1 189 ? -12.941 -8.589 7.335 1.00 94.88 189 PHE A O 1
ATOM 1435 N N . GLY A 1 190 ? -14.526 -9.931 8.174 1.00 92.69 190 GLY A N 1
ATOM 1436 C CA . GLY A 1 190 ? -15.371 -9.903 6.983 1.00 92.69 190 GLY A CA 1
ATOM 1437 C C . GLY A 1 190 ? -15.867 -8.505 6.629 1.00 92.69 190 GLY A C 1
ATOM 1438 O O . GLY A 1 190 ? -15.896 -8.149 5.455 1.00 92.69 190 GLY A O 1
ATOM 1439 N N . ASP A 1 191 ? -16.181 -7.681 7.630 1.00 95.06 191 ASP A N 1
ATOM 1440 C CA . ASP A 1 191 ? -16.586 -6.289 7.404 1.00 95.06 191 ASP A CA 1
ATOM 1441 C C . ASP A 1 191 ? -15.436 -5.436 6.854 1.00 95.06 191 ASP A C 1
ATOM 1443 O O . ASP A 1 191 ? -15.675 -4.505 6.079 1.00 95.06 191 ASP A O 1
ATOM 1447 N N . LEU A 1 192 ? -14.191 -5.756 7.233 1.00 96.19 192 LEU A N 1
ATOM 1448 C CA . LEU A 1 192 ? -12.992 -5.103 6.705 1.00 96.19 192 LEU A CA 1
ATOM 1449 C C . LEU A 1 192 ? -12.691 -5.555 5.268 1.00 96.19 192 LEU A C 1
ATOM 1451 O O . LEU A 1 192 ? -12.413 -4.716 4.420 1.00 96.19 192 LEU A O 1
ATOM 1455 N N . TYR A 1 193 ? -12.824 -6.843 4.953 1.00 92.56 193 TYR A N 1
ATOM 1456 C CA . TYR A 1 193 ? -12.675 -7.327 3.575 1.00 92.56 193 TYR A CA 1
ATOM 1457 C C . TYR A 1 193 ? -13.712 -6.704 2.632 1.00 92.56 193 TYR A C 1
ATOM 1459 O O . TYR A 1 193 ? -13.365 -6.154 1.588 1.00 92.56 193 TYR A O 1
ATOM 1467 N N . TRP A 1 194 ? -14.981 -6.659 3.048 1.00 89.94 194 TRP A N 1
ATOM 1468 C CA . TRP A 1 194 ? -16.021 -5.990 2.266 1.00 89.94 194 TRP A CA 1
ATOM 1469 C C . TRP A 1 194 ? -15.764 -4.495 2.086 1.00 89.94 194 TRP A C 1
ATOM 1471 O O . TRP A 1 194 ? -16.106 -3.954 1.033 1.00 89.94 194 TRP A O 1
ATOM 1481 N N . VAL A 1 195 ? -15.179 -3.808 3.075 1.00 94.88 195 VAL A N 1
ATOM 1482 C CA . VAL A 1 195 ? -14.877 -2.380 2.920 1.00 94.88 195 VAL A CA 1
ATOM 1483 C C . VAL A 1 195 ? -13.705 -2.138 1.969 1.00 94.88 195 VAL A C 1
ATOM 1485 O O . VAL A 1 195 ? -13.763 -1.173 1.211 1.00 94.88 195 VAL A O 1
ATOM 1488 N N . ILE A 1 196 ? -12.696 -3.017 1.943 1.00 93.88 196 ILE A N 1
ATOM 1489 C CA . ILE A 1 196 ? -11.596 -2.974 0.962 1.00 93.88 196 ILE A CA 1
ATOM 1490 C C . ILE A 1 196 ? -12.164 -3.073 -0.460 1.00 93.88 196 ILE A C 1
ATOM 1492 O O . ILE A 1 196 ? -11.919 -2.186 -1.283 1.00 93.88 196 ILE A O 1
ATOM 1496 N N . GLU A 1 197 ? -13.011 -4.075 -0.714 1.00 88.50 197 GLU A N 1
ATOM 1497 C CA . GLU A 1 197 ? -13.690 -4.233 -2.006 1.00 88.50 197 GLU A CA 1
ATOM 1498 C C . GLU A 1 197 ? -14.585 -3.045 -2.342 1.00 88.50 197 GLU A C 1
ATOM 1500 O O . GLU A 1 197 ? -14.577 -2.541 -3.464 1.00 88.50 197 GLU A O 1
ATOM 1505 N N . ALA A 1 198 ? -15.353 -2.557 -1.367 1.00 92.06 198 ALA A N 1
ATOM 1506 C CA . ALA A 1 198 ? -16.231 -1.418 -1.575 1.00 92.06 198 ALA A CA 1
ATOM 1507 C C . ALA A 1 198 ? -15.442 -0.175 -1.998 1.00 92.06 198 ALA A C 1
ATOM 1509 O O . ALA A 1 198 ? -15.877 0.513 -2.924 1.00 92.06 198 ALA A O 1
ATOM 1510 N N . ILE A 1 199 ? -14.301 0.102 -1.356 1.00 94.12 199 ILE A N 1
ATOM 1511 C CA . ILE A 1 199 ? -13.439 1.236 -1.703 1.00 94.12 199 ILE A CA 1
ATOM 1512 C C . ILE A 1 199 ? -12.943 1.101 -3.137 1.00 94.12 199 ILE A C 1
ATOM 1514 O O . ILE A 1 199 ? -13.136 2.028 -3.920 1.00 94.12 199 ILE A O 1
ATOM 1518 N N . HIS A 1 200 ? -12.378 -0.047 -3.508 1.00 90.44 200 HIS A N 1
ATOM 1519 C CA . HIS A 1 200 ? -11.897 -0.265 -4.872 1.00 90.44 200 HIS A CA 1
ATOM 1520 C C . HIS A 1 200 ? -13.029 -0.122 -5.895 1.00 90.44 200 HIS A C 1
ATOM 1522 O O . HIS A 1 200 ? -12.933 0.673 -6.833 1.00 90.44 200 HIS A O 1
ATOM 1528 N N . ALA A 1 201 ? -14.165 -0.772 -5.642 1.00 88.44 201 ALA A N 1
ATOM 1529 C CA . ALA A 1 201 ? -15.309 -0.782 -6.539 1.00 88.44 201 ALA A CA 1
ATOM 1530 C C . ALA A 1 201 ? -15.965 0.592 -6.759 1.00 88.44 201 ALA A C 1
ATOM 1532 O O . ALA A 1 201 ? -16.740 0.737 -7.711 1.00 88.44 201 ALA A O 1
ATOM 1533 N N . MET A 1 202 ? -15.691 1.589 -5.905 1.00 90.44 202 MET A N 1
ATOM 1534 C CA . MET A 1 202 ? -16.133 2.972 -6.121 1.00 90.44 202 MET A CA 1
ATOM 1535 C C . MET A 1 202 ? -15.352 3.693 -7.219 1.00 90.44 202 MET A C 1
ATOM 1537 O O . MET A 1 202 ? -15.919 4.592 -7.844 1.00 90.44 202 MET A O 1
ATOM 1541 N N . PHE A 1 203 ? -14.082 3.341 -7.422 1.00 89.75 203 PHE A N 1
ATOM 1542 C CA . PHE A 1 203 ? -13.163 4.084 -8.289 1.00 89.75 203 PHE A CA 1
ATOM 1543 C C . PHE A 1 203 ? -12.722 3.279 -9.510 1.00 89.75 203 PHE A C 1
ATOM 1545 O O . PHE A 1 203 ? -12.506 3.858 -10.573 1.00 89.75 203 PHE A O 1
ATOM 1552 N N . TYR A 1 204 ? -12.646 1.955 -9.383 1.00 87.25 204 TYR A N 1
ATOM 1553 C CA . TYR A 1 204 ? -12.011 1.090 -10.367 1.00 87.25 204 TYR A CA 1
ATOM 1554 C C . TYR A 1 204 ? -12.922 -0.058 -10.806 1.00 87.25 204 TYR A C 1
ATOM 1556 O O . TYR A 1 204 ? -13.920 -0.411 -10.163 1.00 87.25 204 TYR A O 1
ATOM 1564 N N . ARG A 1 205 ? -12.573 -0.619 -11.963 1.00 81.38 205 ARG A N 1
ATOM 1565 C CA . ARG A 1 205 ? -13.151 -1.859 -12.487 1.00 81.38 205 ARG A CA 1
ATOM 1566 C C . ARG A 1 205 ? -12.462 -3.056 -11.843 1.00 81.38 205 ARG A C 1
ATOM 1568 O O . ARG A 1 205 ? -11.293 -2.952 -11.502 1.00 81.38 205 ARG A O 1
ATOM 1575 N N . ASP A 1 206 ? -13.161 -4.186 -11.771 1.00 76.94 206 ASP A N 1
ATOM 1576 C CA . ASP A 1 206 ? -12.661 -5.417 -11.132 1.00 76.94 206 ASP A CA 1
ATOM 1577 C C . ASP A 1 206 ? -11.362 -5.935 -11.765 1.00 76.94 206 ASP A C 1
ATOM 1579 O O . ASP A 1 206 ? -10.533 -6.520 -11.089 1.00 76.94 206 ASP A O 1
ATOM 1583 N N . ASP A 1 207 ? -11.157 -5.666 -13.055 1.00 74.19 207 ASP A N 1
ATOM 1584 C CA . ASP A 1 207 ? -9.993 -6.091 -13.832 1.00 74.19 207 ASP A CA 1
ATOM 1585 C C . ASP A 1 207 ? -8.814 -5.100 -13.786 1.00 74.19 207 ASP A C 1
ATOM 1587 O O . ASP A 1 207 ? -7.891 -5.207 -14.596 1.00 74.19 207 ASP A O 1
ATOM 1591 N N . ARG A 1 208 ? -8.838 -4.102 -12.891 1.00 74.06 208 ARG A N 1
ATOM 1592 C CA . ARG A 1 208 ? -7.823 -3.038 -12.839 1.00 74.06 208 ARG A CA 1
ATOM 1593 C C . ARG A 1 208 ? -7.368 -2.701 -11.427 1.00 74.06 208 ARG A C 1
ATOM 1595 O O . ARG A 1 208 ? -8.157 -2.641 -10.491 1.00 74.06 208 ARG A O 1
ATOM 1602 N N . GLY A 1 209 ? -6.077 -2.417 -11.312 1.00 81.44 209 GLY A N 1
ATOM 1603 C CA . GLY A 1 209 ? -5.437 -1.947 -10.094 1.00 81.44 209 GLY A CA 1
ATOM 1604 C C . GLY A 1 209 ? -5.563 -0.448 -9.949 1.00 81.44 209 GLY A C 1
ATOM 1605 O O . GLY A 1 209 ? -6.073 0.254 -10.825 1.00 81.44 209 GLY A O 1
ATOM 1606 N N . THR A 1 210 ? -5.064 0.048 -8.825 1.00 86.19 210 THR A N 1
ATOM 1607 C CA . THR A 1 210 ? -4.989 1.488 -8.599 1.00 86.19 210 THR A CA 1
ATOM 1608 C C . THR A 1 210 ? -3.867 2.081 -9.466 1.00 86.19 210 THR A C 1
ATOM 1610 O O . THR A 1 210 ? -2.722 1.614 -9.393 1.00 86.19 210 THR A O 1
ATOM 1613 N N . PRO A 1 211 ? -4.146 3.110 -10.287 1.00 86.06 211 PRO A N 1
ATOM 1614 C CA . PRO A 1 211 ? -3.110 3.817 -11.031 1.00 86.06 211 PRO A CA 1
ATOM 1615 C C . PRO A 1 211 ? -2.056 4.426 -10.100 1.00 86.06 211 PRO A C 1
ATOM 1617 O O . PRO A 1 211 ? -2.383 4.959 -9.040 1.00 86.06 211 PRO A O 1
ATOM 1620 N N . LEU A 1 212 ? -0.783 4.401 -10.505 1.00 83.06 212 LEU A N 1
ATOM 1621 C CA . LEU A 1 212 ? 0.337 4.886 -9.690 1.00 83.06 212 LEU A CA 1
ATOM 1622 C C . LEU A 1 212 ? 0.166 6.356 -9.270 1.00 83.06 212 LEU A C 1
ATOM 1624 O O . LEU A 1 212 ? 0.541 6.720 -8.156 1.00 83.06 212 LEU A O 1
ATOM 1628 N N . GLY A 1 213 ? -0.397 7.191 -10.151 1.00 86.00 213 GLY A N 1
ATOM 1629 C CA . GLY A 1 213 ? -0.672 8.606 -9.878 1.00 86.00 213 GLY A CA 1
ATOM 1630 C C . GLY A 1 213 ? -1.739 8.833 -8.802 1.00 86.00 213 GLY A C 1
ATOM 1631 O O . GLY A 1 213 ? -1.722 9.864 -8.130 1.00 86.00 213 GLY A O 1
ATOM 1632 N N . GLU A 1 214 ? -2.610 7.845 -8.582 1.00 91.12 214 GLU A N 1
ATOM 1633 C CA . GLU A 1 214 ? -3.758 7.934 -7.678 1.00 91.12 214 GLU A CA 1
ATOM 1634 C C . GLU A 1 214 ? -3.495 7.326 -6.294 1.00 91.12 214 GLU A C 1
ATOM 1636 O O . GLU A 1 214 ? -4.264 7.579 -5.367 1.00 91.12 214 GLU A O 1
ATOM 1641 N N . ILE A 1 215 ? -2.409 6.562 -6.111 1.00 92.19 215 ILE A N 1
ATOM 1642 C CA . ILE A 1 215 ? -2.141 5.831 -4.858 1.00 92.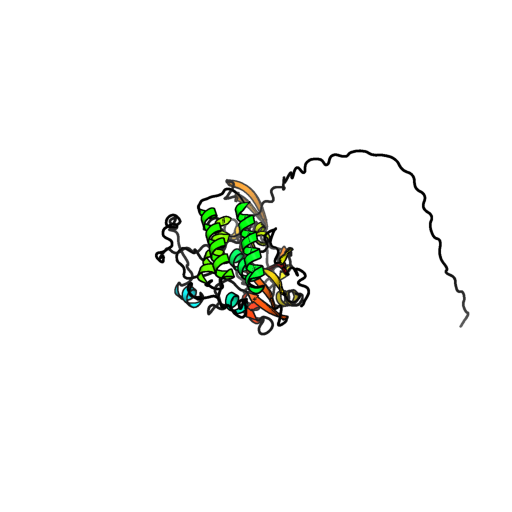19 215 ILE A CA 1
ATOM 1643 C C . ILE A 1 215 ? -2.201 6.759 -3.639 1.00 92.19 215 ILE A C 1
ATOM 1645 O O . ILE A 1 215 ? -2.853 6.434 -2.647 1.00 92.19 215 ILE A O 1
ATOM 1649 N N . HIS A 1 216 ? -1.550 7.925 -3.693 1.00 93.75 216 HIS A N 1
ATOM 1650 C CA . HIS A 1 216 ? -1.542 8.862 -2.562 1.00 93.75 216 HIS A CA 1
ATOM 1651 C C . HIS A 1 216 ? -2.946 9.312 -2.167 1.00 93.75 216 HIS A C 1
ATOM 1653 O O . HIS A 1 216 ? -3.242 9.398 -0.978 1.00 93.75 216 HIS A O 1
ATOM 1659 N N . ASP A 1 217 ? -3.806 9.558 -3.150 1.00 92.69 217 ASP A N 1
ATOM 1660 C CA . ASP A 1 217 ? -5.151 10.090 -2.939 1.00 92.69 217 ASP A CA 1
ATOM 1661 C C . ASP A 1 217 ? -6.131 8.991 -2.481 1.00 92.69 217 ASP A C 1
ATOM 1663 O O . ASP A 1 217 ? -7.184 9.289 -1.918 1.00 92.69 217 ASP A O 1
ATOM 1667 N N . GLN A 1 218 ? -5.781 7.716 -2.688 1.00 93.62 218 GLN A N 1
ATOM 1668 C CA . GLN A 1 218 ? -6.507 6.561 -2.147 1.00 93.62 218 GLN A CA 1
ATOM 1669 C C . GLN A 1 218 ? -6.072 6.211 -0.718 1.00 93.62 218 GLN A C 1
ATOM 1671 O O . GLN A 1 218 ? -6.898 5.774 0.088 1.00 93.62 218 GLN A O 1
ATOM 1676 N N . VAL A 1 219 ? -4.789 6.412 -0.393 1.00 95.00 219 VAL A N 1
ATOM 1677 C CA . VAL A 1 219 ? -4.242 6.155 0.947 1.00 95.00 219 VAL A CA 1
ATOM 1678 C C . VAL A 1 219 ? -4.596 7.280 1.910 1.00 95.00 219 VAL A C 1
ATOM 1680 O O . VAL A 1 219 ? -5.064 7.007 3.006 1.00 95.00 219 VAL A O 1
ATOM 1683 N N . THR A 1 220 ? -4.438 8.536 1.504 1.00 94.88 220 THR A N 1
ATOM 1684 C CA . THR A 1 220 ? -4.778 9.720 2.308 1.00 94.88 220 THR A CA 1
ATOM 1685 C C . THR A 1 220 ? -5.660 10.656 1.482 1.00 94.88 220 THR A C 1
ATOM 1687 O O . THR A 1 220 ? -5.140 11.560 0.819 1.00 94.88 220 THR A O 1
ATOM 1690 N N . PRO A 1 221 ? -6.987 10.435 1.460 1.00 92.69 221 PRO A N 1
ATOM 1691 C CA . PRO A 1 221 ? -7.902 11.271 0.692 1.00 92.69 221 PRO A CA 1
ATOM 1692 C C . PRO A 1 221 ? -7.872 12.720 1.195 1.00 92.69 221 PRO A C 1
ATOM 1694 O O . PRO A 1 221 ? -7.573 12.983 2.356 1.00 92.69 221 PRO A O 1
ATOM 1697 N N . ILE A 1 222 ? -8.228 13.676 0.330 1.00 84.44 222 ILE A N 1
ATOM 1698 C CA . ILE A 1 222 ? -8.040 15.130 0.558 1.00 84.44 222 ILE A CA 1
ATOM 1699 C C . ILE A 1 222 ? -8.641 15.635 1.884 1.00 84.44 222 ILE A C 1
ATOM 1701 O O . ILE A 1 222 ? -8.162 16.613 2.455 1.00 84.44 222 ILE A O 1
ATOM 1705 N N . ILE A 1 223 ? -9.716 15.001 2.352 1.00 86.62 223 ILE A N 1
ATOM 1706 C CA . ILE A 1 223 ? -10.468 15.402 3.550 1.00 86.62 223 ILE A CA 1
ATOM 1707 C C . ILE A 1 223 ? -10.198 14.427 4.713 1.00 86.62 223 ILE A C 1
ATOM 1709 O O . ILE A 1 223 ? -10.928 14.430 5.697 1.00 86.62 223 ILE A O 1
ATOM 1713 N N . ASP A 1 224 ? -9.143 13.605 4.641 1.00 87.88 224 ASP A N 1
ATOM 1714 C CA . ASP A 1 224 ? -8.739 12.807 5.794 1.00 87.88 224 ASP A CA 1
ATOM 1715 C C . ASP A 1 224 ? -8.143 13.695 6.881 1.00 87.88 224 ASP A C 1
ATOM 1717 O O . ASP A 1 224 ? -7.080 14.298 6.750 1.00 87.88 224 ASP A O 1
ATOM 1721 N N . PHE A 1 225 ? -8.861 13.747 7.992 1.00 88.19 225 PHE A N 1
ATOM 1722 C CA . PHE A 1 225 ? -8.463 14.490 9.165 1.00 88.19 225 PHE A CA 1
ATOM 1723 C C . PHE A 1 225 ? -7.527 13.693 10.083 1.00 88.19 225 PHE A C 1
ATOM 1725 O O . PHE A 1 225 ? -7.009 14.239 11.050 1.00 88.19 225 PHE A O 1
ATOM 1732 N N . SER A 1 226 ? -7.276 12.415 9.814 1.00 91.44 226 SER A N 1
ATOM 1733 C CA . SER A 1 226 ? -6.455 11.586 10.695 1.00 91.44 226 SER A CA 1
ATOM 1734 C C . SER A 1 226 ? -4.956 11.699 10.424 1.00 91.44 226 SER A C 1
ATOM 1736 O O . SER A 1 226 ? -4.148 11.547 11.343 1.00 91.44 226 SER A O 1
ATOM 1738 N N . SER A 1 227 ? -4.572 11.981 9.181 1.00 92.50 227 SER A N 1
ATOM 1739 C CA . SER A 1 227 ? -3.183 11.960 8.748 1.00 92.50 227 SER A CA 1
ATOM 1740 C C . SER A 1 227 ? -2.929 12.953 7.616 1.00 92.50 227 SER A C 1
ATOM 1742 O O . SER A 1 227 ? -3.841 13.377 6.915 1.00 92.50 227 SER A O 1
ATOM 1744 N N . ASN A 1 228 ? -1.669 13.350 7.448 1.00 94.31 228 ASN A N 1
ATOM 1745 C CA . ASN A 1 228 ? -1.212 14.100 6.284 1.00 94.31 228 ASN A CA 1
ATOM 1746 C C . ASN A 1 228 ? -0.143 13.297 5.541 1.00 94.31 228 ASN A C 1
ATOM 1748 O O . ASN A 1 228 ? 0.738 12.714 6.175 1.00 94.31 228 ASN A O 1
ATOM 1752 N N . MET A 1 229 ? -0.174 13.328 4.209 1.00 95.69 229 MET A N 1
ATOM 1753 C CA . MET A 1 229 ? 0.798 12.659 3.350 1.00 95.69 229 MET A CA 1
ATOM 1754 C C . MET A 1 229 ? 1.778 13.656 2.739 1.00 95.69 229 MET A C 1
ATOM 1756 O O . MET A 1 229 ? 1.420 14.534 1.956 1.00 95.69 229 MET A O 1
ATOM 1760 N N . THR A 1 230 ? 3.059 13.465 3.033 1.00 96.56 230 THR A N 1
ATOM 1761 C CA . THR A 1 230 ? 4.149 14.103 2.294 1.00 96.56 230 THR A CA 1
ATOM 1762 C C . THR A 1 230 ? 4.591 13.171 1.176 1.00 96.56 230 THR A C 1
ATOM 1764 O O . THR A 1 230 ? 5.117 12.095 1.452 1.00 96.56 230 THR A O 1
ATOM 1767 N N . ARG A 1 231 ? 4.405 13.574 -0.088 1.00 96.19 231 ARG A N 1
ATOM 1768 C CA . ARG A 1 231 ? 4.893 12.797 -1.239 1.00 96.19 231 ARG A CA 1
ATOM 1769 C C . ARG A 1 231 ? 6.420 12.693 -1.199 1.00 96.19 231 ARG A C 1
ATOM 1771 O O . ARG A 1 231 ? 7.115 13.677 -0.944 1.00 96.19 231 ARG A O 1
ATOM 1778 N N . MET A 1 232 ? 6.933 11.501 -1.466 1.00 97.06 232 MET A N 1
ATOM 1779 C CA . MET A 1 232 ? 8.355 11.177 -1.501 1.00 97.06 232 MET A CA 1
ATOM 1780 C C . MET A 1 232 ? 8.685 10.431 -2.796 1.00 97.06 232 MET A C 1
ATOM 1782 O O . MET A 1 232 ? 7.812 9.924 -3.493 1.00 97.06 232 MET A O 1
ATOM 1786 N N . ASN A 1 233 ? 9.968 10.407 -3.139 1.00 95.56 233 ASN A N 1
ATOM 1787 C CA . ASN A 1 233 ? 10.485 9.624 -4.254 1.00 95.56 233 ASN A CA 1
ATOM 1788 C C . ASN A 1 233 ? 11.875 9.102 -3.883 1.00 95.56 233 ASN A C 1
ATOM 1790 O O . ASN A 1 233 ? 12.883 9.493 -4.473 1.00 95.56 233 ASN A O 1
ATOM 1794 N N . VAL A 1 234 ? 11.931 8.302 -2.818 1.00 97.44 234 VAL A N 1
ATOM 1795 C CA . VAL A 1 234 ? 13.183 7.717 -2.329 1.00 97.44 234 VAL A CA 1
ATOM 1796 C C . VAL A 1 234 ? 13.231 6.264 -2.765 1.00 97.44 234 VAL A C 1
ATOM 1798 O O . VAL A 1 234 ? 12.345 5.492 -2.420 1.00 97.44 234 VAL A O 1
ATOM 1801 N N . TRP A 1 235 ? 14.260 5.902 -3.523 1.00 97.38 235 TRP A N 1
ATOM 1802 C CA . TRP A 1 235 ? 14.484 4.536 -3.983 1.00 97.38 235 TRP A CA 1
ATOM 1803 C C . TRP A 1 235 ? 15.520 3.854 -3.100 1.00 97.38 235 TRP A C 1
ATOM 1805 O O . TRP A 1 235 ? 16.593 4.407 -2.860 1.00 97.38 235 TRP A O 1
ATOM 1815 N N . CYS A 1 236 ? 15.194 2.648 -2.659 1.00 97.44 236 CYS A N 1
ATOM 1816 C CA . CYS A 1 236 ? 16.049 1.762 -1.895 1.00 97.44 236 CYS A CA 1
ATOM 1817 C C . CYS A 1 236 ? 16.360 0.524 -2.743 1.00 97.44 236 CYS A C 1
ATOM 1819 O O . CYS A 1 236 ? 15.458 -0.133 -3.265 1.00 97.44 236 CYS A O 1
ATOM 1821 N N . GLY A 1 237 ? 17.645 0.213 -2.884 1.00 95.56 237 GLY A N 1
ATOM 1822 C CA . GLY A 1 237 ? 18.146 -0.986 -3.554 1.00 95.56 237 GLY A CA 1
ATOM 1823 C C . GLY A 1 237 ? 18.519 -2.121 -2.598 1.00 95.56 237 GLY A C 1
ATOM 1824 O O . GLY A 1 237 ? 18.957 -3.167 -3.076 1.00 95.56 237 GLY A O 1
ATOM 1825 N N . SER A 1 238 ? 18.392 -1.912 -1.280 1.00 95.62 238 SER A N 1
ATOM 1826 C CA . SER A 1 238 ? 18.700 -2.909 -0.245 1.00 95.62 238 SER A CA 1
ATOM 1827 C C . SER A 1 238 ? 17.906 -2.709 1.053 1.00 95.62 238 SER A C 1
ATOM 1829 O O . SER A 1 238 ? 17.439 -1.605 1.352 1.00 95.62 238 SER A O 1
ATOM 1831 N N . ALA A 1 239 ? 17.833 -3.762 1.875 1.00 96.25 239 ALA A N 1
ATOM 1832 C CA . ALA A 1 239 ? 17.205 -3.738 3.197 1.00 96.25 239 ALA A CA 1
ATOM 1833 C C . ALA A 1 239 ? 17.831 -2.691 4.136 1.00 96.25 239 ALA A C 1
ATOM 1835 O O . ALA A 1 239 ? 17.125 -1.980 4.853 1.00 96.25 239 ALA A O 1
ATOM 1836 N N . THR A 1 240 ? 19.158 -2.533 4.090 1.00 97.06 240 THR A N 1
ATOM 1837 C CA . THR A 1 240 ? 19.887 -1.532 4.889 1.00 97.06 240 THR A CA 1
ATOM 1838 C C . THR A 1 240 ? 19.441 -0.107 4.564 1.00 97.06 240 THR A C 1
ATOM 1840 O O . THR A 1 240 ? 19.290 0.718 5.468 1.00 97.06 240 THR A O 1
ATOM 1843 N N . GLU A 1 241 ? 19.210 0.199 3.285 1.00 97.62 241 GLU A N 1
ATOM 1844 C CA . GLU A 1 241 ? 18.725 1.517 2.869 1.00 97.62 241 GLU A CA 1
ATOM 1845 C C . GLU A 1 241 ? 17.300 1.767 3.369 1.00 97.62 241 GLU A C 1
ATOM 1847 O O . GLU A 1 241 ? 17.044 2.845 3.904 1.00 97.62 241 GLU A O 1
ATOM 1852 N N . ILE A 1 242 ? 16.413 0.764 3.299 1.00 97.81 242 ILE A N 1
ATOM 1853 C CA . ILE A 1 242 ? 15.059 0.847 3.872 1.00 97.81 242 ILE A CA 1
ATOM 1854 C C . ILE A 1 242 ? 15.135 1.147 5.372 1.00 97.81 242 ILE A C 1
ATOM 1856 O O . ILE A 1 242 ? 14.520 2.104 5.841 1.00 97.81 242 ILE A O 1
ATOM 1860 N N . MET A 1 243 ? 15.922 0.375 6.130 1.00 98.25 243 MET A N 1
ATOM 1861 C CA . MET A 1 243 ? 16.056 0.566 7.579 1.00 98.25 243 MET A CA 1
ATOM 1862 C C . MET A 1 243 ? 16.665 1.920 7.942 1.00 98.25 243 MET A C 1
ATOM 1864 O O . MET A 1 243 ? 16.267 2.528 8.936 1.00 98.25 243 MET A O 1
ATOM 1868 N N . THR A 1 244 ? 17.584 2.430 7.119 1.00 98.31 244 THR A N 1
ATOM 1869 C CA . THR A 1 244 ? 18.149 3.775 7.291 1.00 98.31 244 THR A CA 1
ATOM 1870 C C . THR A 1 244 ? 17.067 4.847 7.158 1.00 98.31 244 THR A C 1
ATOM 1872 O O . THR A 1 244 ? 17.029 5.769 7.971 1.00 98.31 244 THR A O 1
ATOM 1875 N N . GLN A 1 245 ? 16.159 4.718 6.183 1.00 98.31 245 GLN A N 1
ATOM 1876 C CA . GLN A 1 245 ? 15.018 5.629 6.054 1.00 98.31 245 GLN A CA 1
ATOM 1877 C C . GLN A 1 245 ? 14.047 5.460 7.229 1.00 98.31 245 GLN A C 1
ATOM 1879 O O . GLN A 1 245 ? 13.677 6.445 7.868 1.00 98.31 245 GLN A O 1
ATOM 1884 N N . ALA A 1 246 ? 13.670 4.219 7.555 1.00 98.12 246 ALA A N 1
ATOM 1885 C CA . ALA A 1 246 ? 12.707 3.891 8.609 1.00 98.12 246 ALA A CA 1
ATOM 1886 C C . ALA A 1 246 ? 13.142 4.389 9.997 1.00 98.12 246 ALA A C 1
ATOM 1888 O O . ALA A 1 246 ? 12.313 4.855 10.778 1.00 98.12 246 ALA A O 1
ATOM 1889 N N . ALA A 1 247 ? 14.446 4.372 10.291 1.00 97.62 247 ALA A N 1
ATOM 1890 C CA . ALA A 1 247 ? 14.999 4.931 11.524 1.00 97.62 247 ALA A CA 1
ATOM 1891 C C . ALA A 1 247 ? 14.714 6.437 11.691 1.00 97.62 247 ALA A C 1
ATOM 1893 O O . ALA A 1 247 ? 14.668 6.928 12.822 1.00 97.62 247 ALA A O 1
ATOM 1894 N N . GLY A 1 248 ? 14.494 7.153 10.582 1.00 97.31 248 GLY A N 1
ATOM 1895 C CA . GLY A 1 248 ? 14.140 8.571 10.549 1.00 97.31 248 GLY A CA 1
ATOM 1896 C C . GLY A 1 248 ? 12.670 8.885 10.847 1.00 97.31 248 GLY A C 1
ATOM 1897 O O . GLY A 1 248 ? 12.344 10.062 10.995 1.00 97.31 248 GLY A O 1
ATOM 1898 N N . LEU A 1 249 ? 11.789 7.881 10.955 1.00 98.19 249 LEU A N 1
ATOM 1899 C CA . LEU A 1 249 ? 10.394 8.089 11.353 1.00 98.19 249 LEU A CA 1
ATOM 1900 C C . LEU A 1 249 ? 10.307 8.553 12.815 1.00 98.19 249 LEU A C 1
ATOM 1902 O O . LEU A 1 249 ? 10.974 8.010 13.710 1.00 98.19 249 LEU A O 1
ATOM 1906 N N . ALA A 1 250 ? 9.443 9.534 13.077 1.00 97.94 250 ALA A N 1
ATOM 1907 C CA . ALA A 1 250 ? 8.962 9.792 14.428 1.00 97.94 250 ALA A CA 1
ATOM 1908 C C . ALA A 1 250 ? 7.933 8.725 14.842 1.00 97.94 250 ALA A C 1
ATOM 1910 O O . ALA A 1 250 ? 7.342 8.048 14.003 1.00 97.94 250 ALA A O 1
ATOM 1911 N N . ASN A 1 251 ? 7.726 8.551 16.148 1.00 97.06 251 ASN A N 1
ATOM 1912 C CA . ASN A 1 251 ? 6.721 7.619 16.658 1.00 97.06 251 ASN A CA 1
ATOM 1913 C C . ASN A 1 251 ? 5.328 7.987 16.115 1.00 97.06 251 ASN A C 1
ATOM 1915 O O . ASN A 1 251 ? 4.928 9.149 16.174 1.00 97.06 251 ASN A O 1
ATOM 1919 N N . GLY A 1 252 ? 4.608 6.994 15.597 1.00 95.94 252 GLY A N 1
ATOM 1920 C CA . GLY A 1 252 ? 3.316 7.142 14.928 1.00 95.94 252 GLY A CA 1
ATOM 1921 C C . GLY A 1 252 ? 3.405 7.491 13.438 1.00 95.94 252 GLY A C 1
ATOM 1922 O O . GLY A 1 252 ? 2.401 7.383 12.739 1.00 95.94 252 GLY A O 1
ATOM 1923 N N . GLU A 1 253 ? 4.571 7.889 12.920 1.00 98.06 253 GLU A N 1
ATOM 1924 C CA . GLU A 1 253 ? 4.733 8.121 11.483 1.00 98.06 253 GLU A CA 1
ATOM 1925 C C . GLU A 1 253 ? 4.856 6.808 10.709 1.00 98.06 253 GLU A C 1
ATOM 1927 O O . GLU A 1 253 ? 5.344 5.789 11.212 1.00 98.06 253 GLU A O 1
ATOM 1932 N N . GLN A 1 254 ? 4.432 6.861 9.448 1.00 98.38 254 GLN A N 1
ATOM 1933 C CA . GLN A 1 254 ? 4.420 5.716 8.550 1.00 98.38 254 GLN A CA 1
ATOM 1934 C C . GLN A 1 254 ? 4.984 6.112 7.185 1.00 98.38 254 GLN A C 1
ATOM 1936 O O . GLN A 1 254 ? 4.765 7.223 6.708 1.00 98.38 254 GLN A O 1
ATOM 1941 N N . PHE A 1 255 ? 5.681 5.200 6.528 1.00 98.62 255 PHE A N 1
ATOM 1942 C CA . PHE A 1 255 ? 5.986 5.258 5.112 1.00 98.62 255 PHE A CA 1
ATOM 1943 C C . PHE A 1 255 ? 5.000 4.398 4.334 1.00 98.62 255 PHE A C 1
ATOM 1945 O O . PHE A 1 255 ? 4.709 3.267 4.721 1.00 98.62 255 PHE A O 1
ATOM 1952 N N . LEU A 1 256 ? 4.543 4.943 3.212 1.00 98.06 256 LEU A N 1
ATOM 1953 C CA . LEU A 1 256 ? 3.910 4.201 2.135 1.00 98.06 256 LEU A CA 1
ATOM 1954 C C . LEU A 1 256 ? 4.999 3.780 1.151 1.00 98.06 256 LEU A C 1
ATOM 1956 O O . LEU A 1 256 ? 5.716 4.633 0.613 1.00 98.06 256 LEU A O 1
ATOM 1960 N N . LEU A 1 257 ? 5.119 2.479 0.921 1.00 96.62 257 LEU A N 1
ATOM 1961 C CA . LEU A 1 257 ? 6.124 1.902 0.042 1.00 96.62 257 LEU A CA 1
ATOM 1962 C C . LEU A 1 257 ? 5.455 1.242 -1.155 1.00 96.62 257 LEU A C 1
ATOM 1964 O O . LEU A 1 257 ? 4.308 0.807 -1.080 1.00 96.62 257 LEU A O 1
ATOM 1968 N N . ASN A 1 258 ? 6.214 1.147 -2.236 1.00 94.75 258 ASN A N 1
ATOM 1969 C CA . ASN A 1 258 ? 5.918 0.288 -3.361 1.00 94.75 258 ASN A CA 1
ATOM 1970 C C . ASN A 1 258 ? 7.134 -0.577 -3.667 1.00 94.75 258 ASN A C 1
ATOM 1972 O O . ASN A 1 258 ? 8.239 -0.049 -3.820 1.00 94.75 258 ASN A O 1
ATOM 1976 N N . THR A 1 259 ? 6.941 -1.884 -3.756 1.00 93.44 259 THR A N 1
ATOM 1977 C CA . THR A 1 259 ? 7.948 -2.782 -4.319 1.00 93.44 259 THR A CA 1
ATOM 1978 C C . THR A 1 259 ? 7.943 -2.637 -5.838 1.00 93.44 259 THR A C 1
ATOM 1980 O O . THR A 1 259 ? 6.955 -2.223 -6.443 1.00 93.44 259 THR A O 1
ATOM 1983 N N . TRP A 1 260 ? 9.068 -2.938 -6.469 1.00 93.25 260 TRP A N 1
ATOM 1984 C CA . TRP A 1 260 ? 9.206 -2.925 -7.914 1.00 93.25 260 TRP A CA 1
ATOM 1985 C C . TRP A 1 260 ? 10.088 -4.077 -8.343 1.00 93.25 260 TRP A C 1
ATOM 1987 O O . TRP A 1 260 ? 11.296 -4.026 -8.145 1.00 93.25 260 TRP A O 1
ATOM 1997 N N . ARG A 1 261 ? 9.510 -5.069 -9.004 1.00 91.38 261 ARG A N 1
ATOM 1998 C CA . ARG A 1 261 ? 10.251 -6.019 -9.820 1.00 91.38 261 ARG A CA 1
ATOM 1999 C C . ARG A 1 261 ? 10.341 -5.463 -11.232 1.00 91.38 261 ARG A C 1
ATOM 2001 O O . ARG A 1 261 ? 9.329 -5.268 -11.903 1.00 91.38 261 ARG A O 1
ATOM 2008 N N . VAL A 1 262 ? 11.560 -5.181 -11.670 1.00 90.44 262 VAL A N 1
ATOM 2009 C CA . VAL A 1 262 ? 11.839 -4.594 -12.979 1.00 90.44 262 VAL A CA 1
ATOM 2010 C C . VAL A 1 262 ? 12.522 -5.637 -13.838 1.00 90.44 262 VAL A C 1
ATOM 2012 O O . VAL A 1 262 ? 13.624 -6.078 -13.518 1.00 90.44 262 VAL A O 1
ATOM 2015 N N . SER A 1 263 ? 11.869 -6.017 -14.930 1.00 90.88 263 SER A N 1
ATOM 2016 C CA . SER A 1 263 ? 12.486 -6.785 -16.005 1.00 90.88 263 SER A CA 1
ATOM 2017 C C . SER A 1 263 ? 12.925 -5.803 -17.079 1.00 90.88 263 SER A C 1
ATOM 2019 O O . SER A 1 263 ? 12.108 -5.077 -17.652 1.00 90.88 263 SER A O 1
ATOM 2021 N N . PHE A 1 264 ? 14.231 -5.721 -17.294 1.00 90.38 264 PHE A N 1
ATOM 2022 C CA . PHE A 1 264 ? 14.786 -4.784 -18.252 1.00 90.38 264 PHE A CA 1
ATOM 2023 C C . PHE A 1 264 ? 14.743 -5.337 -19.674 1.00 90.38 264 PHE A C 1
ATOM 2025 O O . PHE A 1 264 ? 14.769 -6.542 -19.878 1.00 90.38 264 PHE A O 1
ATOM 2032 N N . ASN A 1 265 ? 14.733 -4.437 -20.662 1.00 87.12 265 ASN A N 1
ATOM 2033 C CA . ASN A 1 265 ? 14.797 -4.775 -22.090 1.00 87.12 265 ASN A CA 1
ATOM 2034 C C . ASN A 1 265 ? 13.639 -5.644 -22.625 1.00 87.12 265 ASN A C 1
ATOM 2036 O O . ASN A 1 265 ? 13.724 -6.091 -23.768 1.00 87.12 265 ASN A O 1
ATOM 2040 N N . THR A 1 266 ? 12.531 -5.800 -21.896 1.00 83.69 266 THR A N 1
ATOM 2041 C CA . THR A 1 266 ? 11.390 -6.655 -22.283 1.00 83.69 266 THR A CA 1
ATOM 2042 C C . THR A 1 266 ? 10.803 -6.335 -23.658 1.00 83.69 266 THR A C 1
ATOM 2044 O O . THR A 1 266 ? 10.329 -7.222 -24.370 1.00 83.69 266 THR A O 1
ATOM 2047 N N . ILE A 1 267 ? 10.864 -5.075 -24.092 1.00 83.38 267 ILE A N 1
ATOM 2048 C CA . ILE A 1 267 ? 10.463 -4.693 -25.455 1.00 83.38 267 ILE A CA 1
ATOM 2049 C C . ILE A 1 267 ? 11.344 -5.340 -26.533 1.00 83.38 267 ILE A C 1
ATOM 2051 O O . ILE A 1 267 ? 10.843 -5.699 -27.592 1.00 83.38 267 ILE A O 1
ATOM 2055 N N . PHE A 1 268 ? 12.644 -5.501 -26.291 1.00 84.88 268 PHE A N 1
ATOM 2056 C CA . PHE A 1 268 ? 13.531 -6.181 -27.241 1.00 84.88 268 PHE A CA 1
ATOM 2057 C C . PHE A 1 268 ? 13.220 -7.675 -27.311 1.00 84.88 268 PHE A C 1
ATOM 2059 O O . PHE A 1 268 ? 13.258 -8.243 -28.396 1.00 84.88 268 PHE A O 1
ATOM 2066 N N . ASP A 1 269 ? 12.857 -8.277 -26.180 1.00 79.19 269 ASP A N 1
ATOM 2067 C CA . ASP A 1 269 ? 12.538 -9.703 -26.103 1.00 79.19 269 ASP A CA 1
ATOM 2068 C C . ASP A 1 269 ? 11.170 -10.042 -26.718 1.00 79.19 269 ASP A C 1
ATOM 2070 O O . ASP A 1 269 ? 10.943 -11.168 -27.153 1.00 79.19 269 ASP A O 1
ATOM 2074 N N . SER A 1 270 ? 10.250 -9.073 -26.768 1.00 80.75 270 SER A N 1
ATOM 2075 C CA . SER A 1 270 ? 8.895 -9.257 -27.312 1.00 80.75 270 SER A CA 1
ATOM 2076 C C . SER A 1 270 ? 8.757 -8.919 -28.801 1.00 80.75 270 SER A C 1
ATOM 2078 O O . SER A 1 270 ? 7.757 -9.295 -29.416 1.00 80.75 270 SER A O 1
ATOM 2080 N N . LEU A 1 271 ? 9.731 -8.226 -29.400 1.00 80.00 271 LEU A N 1
ATOM 2081 C CA . LEU A 1 271 ? 9.701 -7.831 -30.810 1.00 80.00 271 LEU A CA 1
ATOM 2082 C C . LEU A 1 271 ? 10.559 -8.767 -31.671 1.00 80.00 271 LEU A C 1
ATOM 2084 O O . LEU A 1 271 ? 11.786 -8.672 -31.682 1.00 80.00 271 LEU A O 1
ATOM 2088 N N . GLU A 1 272 ? 9.893 -9.618 -32.456 1.00 81.38 272 GLU A N 1
ATOM 2089 C CA . GLU A 1 272 ? 10.544 -10.560 -33.375 1.00 81.38 272 GLU A CA 1
ATOM 2090 C C . GLU A 1 272 ? 11.464 -9.839 -34.380 1.00 81.38 272 GLU A C 1
ATOM 2092 O O . GLU A 1 272 ? 11.072 -8.859 -35.026 1.00 81.38 272 GLU A O 1
ATOM 2097 N N . GLY A 1 273 ? 12.696 -10.335 -34.523 1.00 83.12 273 GLY A N 1
ATOM 2098 C CA . GLY A 1 273 ? 13.692 -9.821 -35.468 1.00 83.12 273 GLY A CA 1
ATOM 2099 C C . GLY A 1 273 ? 14.524 -8.635 -34.964 1.00 83.12 273 GLY A C 1
ATOM 2100 O O . GLY A 1 273 ? 15.311 -8.075 -35.736 1.00 83.12 27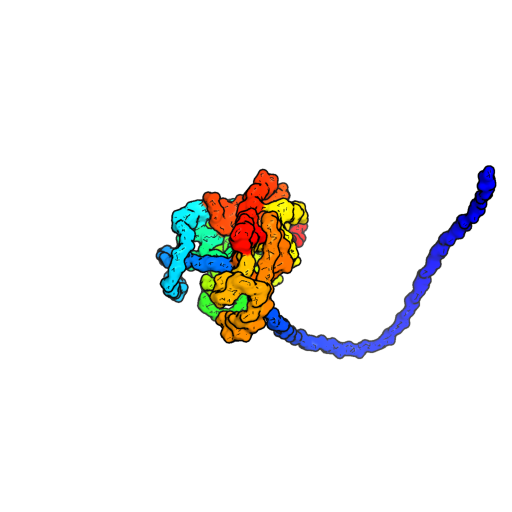3 GLY A O 1
ATOM 2101 N N . TYR A 1 274 ? 14.367 -8.236 -33.698 1.00 78.06 274 TYR A N 1
ATOM 2102 C CA . TYR A 1 274 ? 15.124 -7.148 -33.066 1.00 78.06 274 TYR A CA 1
ATOM 2103 C C . TYR A 1 274 ? 15.968 -7.589 -31.862 1.00 78.06 274 TYR A C 1
ATOM 2105 O O . TYR A 1 274 ? 16.499 -6.741 -31.138 1.00 78.06 274 TYR A O 1
ATOM 2113 N N . GLU A 1 275 ? 16.176 -8.891 -31.692 1.00 79.81 275 GLU A N 1
ATOM 2114 C CA . GLU A 1 275 ? 16.837 -9.494 -30.531 1.00 79.81 275 GLU A CA 1
ATOM 2115 C C . GLU A 1 275 ? 18.285 -8.995 -30.366 1.00 79.81 275 GLU A C 1
ATOM 2117 O O . GLU A 1 275 ? 18.757 -8.791 -29.249 1.00 79.81 275 GLU A O 1
ATOM 2122 N N . ASP A 1 276 ? 18.983 -8.708 -31.471 1.00 78.19 276 ASP A N 1
ATOM 2123 C CA . ASP A 1 276 ? 20.363 -8.193 -31.482 1.00 78.19 276 ASP A CA 1
ATOM 2124 C C . ASP A 1 276 ? 20.457 -6.664 -31.665 1.00 78.19 276 ASP A C 1
ATOM 2126 O O . ASP A 1 276 ? 21.550 -6.085 -31.752 1.00 78.19 276 ASP A O 1
ATOM 2130 N N . ALA A 1 277 ? 19.321 -5.964 -31.740 1.00 81.12 277 ALA A N 1
ATOM 2131 C CA . ALA A 1 277 ? 19.309 -4.529 -31.981 1.00 81.12 277 ALA A CA 1
ATOM 2132 C C . ALA A 1 277 ? 19.763 -3.738 -30.742 1.00 81.12 277 ALA A C 1
ATOM 2134 O O . ALA A 1 277 ? 19.419 -4.027 -29.600 1.00 81.12 277 ALA A O 1
ATOM 2135 N N . ASN A 1 278 ? 20.511 -2.652 -30.968 1.00 87.00 278 ASN A N 1
ATOM 2136 C CA . ASN A 1 278 ? 20.864 -1.710 -29.897 1.00 87.00 278 ASN A CA 1
ATOM 2137 C C . ASN A 1 278 ? 19.799 -0.622 -29.685 1.00 87.00 278 ASN A C 1
ATOM 2139 O O . ASN A 1 278 ? 19.840 0.093 -28.682 1.00 87.00 278 ASN A O 1
ATOM 2143 N N . ARG A 1 279 ? 18.889 -0.444 -30.646 1.00 91.12 279 ARG A N 1
ATOM 2144 C CA . ARG A 1 279 ? 17.833 0.571 -30.636 1.00 91.12 279 ARG A CA 1
ATOM 2145 C C . ARG A 1 279 ? 16.667 0.084 -31.486 1.00 91.12 279 ARG A C 1
ATOM 2147 O O . ARG A 1 279 ? 16.907 -0.438 -32.571 1.00 91.12 279 ARG A O 1
ATOM 2154 N N . VAL A 1 280 ? 15.446 0.313 -31.018 1.00 88.62 280 VAL A N 1
ATOM 2155 C CA . VAL A 1 280 ? 14.214 -0.031 -31.735 1.00 88.62 280 VAL A CA 1
ATOM 2156 C C . VAL A 1 280 ? 13.250 1.147 -31.671 1.00 88.62 280 VAL A C 1
ATOM 2158 O O . VAL A 1 280 ? 13.184 1.851 -30.660 1.00 88.62 280 VAL A O 1
ATOM 2161 N N . THR A 1 281 ? 12.526 1.368 -32.766 1.00 90.06 281 THR A N 1
ATOM 2162 C CA . THR A 1 281 ? 11.362 2.254 -32.811 1.00 90.06 281 THR A CA 1
ATOM 2163 C C . THR A 1 281 ? 10.129 1.388 -33.006 1.00 90.06 281 THR A C 1
ATOM 2165 O O . THR A 1 281 ? 10.081 0.616 -33.961 1.00 90.06 281 THR A O 1
ATOM 2168 N N . TYR A 1 282 ? 9.149 1.513 -32.118 1.00 85.50 282 TYR A N 1
ATOM 2169 C CA . TYR A 1 282 ? 7.909 0.746 -32.168 1.00 85.50 282 TYR A CA 1
ATOM 2170 C C . TYR A 1 282 ? 6.711 1.653 -31.895 1.00 85.50 282 TYR A C 1
ATOM 2172 O O . TYR A 1 282 ? 6.853 2.756 -31.367 1.00 85.50 282 TYR A O 1
ATOM 2180 N N . ASN A 1 283 ? 5.527 1.204 -32.294 1.00 87.75 283 ASN A N 1
ATOM 2181 C CA . ASN A 1 283 ? 4.282 1.912 -32.037 1.00 87.75 283 ASN A CA 1
ATOM 2182 C C . ASN A 1 283 ? 3.531 1.197 -30.913 1.00 87.75 283 ASN A C 1
ATOM 2184 O O . ASN A 1 283 ? 3.366 -0.018 -30.975 1.00 87.75 283 ASN A O 1
ATOM 2188 N N . ARG A 1 284 ? 3.074 1.947 -29.912 1.00 82.94 284 ARG A N 1
ATOM 2189 C CA . ARG A 1 284 ? 2.249 1.458 -28.807 1.00 82.94 284 ARG A CA 1
ATOM 2190 C C . ARG A 1 284 ? 0.864 2.074 -28.909 1.00 82.94 284 ARG A C 1
ATOM 2192 O O . ARG A 1 284 ? 0.752 3.293 -29.042 1.00 82.94 284 ARG A O 1
ATOM 2199 N N . GLU A 1 285 ? -0.165 1.242 -28.869 1.00 83.12 285 GLU A N 1
ATOM 2200 C CA . GLU A 1 285 ? -1.548 1.691 -28.743 1.00 83.12 285 GLU A CA 1
ATOM 2201 C C . GLU A 1 285 ? -1.907 1.811 -27.261 1.00 83.12 285 GLU A C 1
ATOM 2203 O O . GLU A 1 285 ? -1.621 0.916 -26.470 1.00 83.12 285 GLU A O 1
ATOM 2208 N N . ASP A 1 286 ? -2.475 2.950 -26.887 1.00 73.62 286 ASP A N 1
ATOM 2209 C CA . ASP A 1 286 ? -3.094 3.172 -25.585 1.00 73.62 286 ASP A CA 1
ATOM 2210 C C . ASP A 1 286 ? -4.439 2.436 -25.559 1.00 73.62 286 ASP A C 1
ATOM 2212 O O . ASP A 1 286 ? -5.311 2.713 -26.383 1.00 73.62 286 ASP A O 1
ATOM 2216 N N . GLU A 1 287 ? -4.596 1.483 -24.641 1.00 61.59 287 GLU A N 1
ATOM 2217 C CA . GLU A 1 287 ? -5.783 0.620 -24.574 1.00 61.59 287 GLU A CA 1
ATOM 2218 C C . GLU A 1 287 ? -7.071 1.384 -24.231 1.00 61.59 287 GLU A C 1
ATOM 2220 O O . GLU A 1 287 ? -8.159 0.961 -24.622 1.00 61.59 287 GLU A O 1
ATOM 2225 N N . ASP A 1 288 ? -6.966 2.512 -23.526 1.00 55.19 288 ASP A N 1
ATOM 2226 C CA . ASP A 1 288 ? -8.120 3.292 -23.077 1.00 55.19 288 ASP A CA 1
ATOM 2227 C C . ASP A 1 288 ? -8.601 4.273 -24.146 1.00 55.19 288 ASP A C 1
ATOM 2229 O O . ASP A 1 288 ? -9.801 4.523 -24.289 1.00 55.19 288 ASP A O 1
ATOM 2233 N N . THR A 1 289 ? -7.671 4.836 -24.915 1.00 76.56 289 THR A N 1
ATOM 2234 C CA . THR A 1 289 ? -7.970 5.857 -25.926 1.00 76.56 289 THR A CA 1
ATOM 2235 C C . THR A 1 289 ? -7.895 5.343 -27.364 1.00 76.56 289 THR A C 1
ATOM 2237 O O . THR A 1 289 ? -8.315 6.054 -28.281 1.00 76.56 289 THR A O 1
ATOM 2240 N N . GLY A 1 290 ? -7.355 4.139 -27.586 1.00 79.50 290 GLY A N 1
ATOM 2241 C CA . GLY A 1 290 ? -7.034 3.588 -28.910 1.00 79.50 290 GLY A CA 1
ATOM 2242 C C . GLY A 1 290 ? -5.942 4.378 -29.641 1.00 79.50 290 GLY A C 1
ATOM 2243 O O . GLY A 1 290 ? -5.790 4.297 -30.863 1.00 79.50 290 GLY A O 1
ATOM 2244 N N . ARG A 1 291 ? -5.216 5.252 -28.931 1.00 83.88 291 ARG A N 1
ATOM 2245 C CA . ARG A 1 291 ? -4.256 6.165 -29.549 1.00 83.88 291 ARG A CA 1
ATOM 2246 C C . ARG A 1 291 ? -2.922 5.467 -29.752 1.00 83.88 291 ARG A C 1
ATOM 2248 O O . ARG A 1 291 ? -2.251 5.093 -28.799 1.00 83.88 291 ARG A O 1
ATOM 2255 N N . VAL A 1 292 ? -2.464 5.431 -30.999 1.00 88.75 292 VAL A N 1
ATOM 2256 C CA . VAL A 1 292 ? -1.131 4.926 -31.336 1.00 88.75 292 VAL A CA 1
ATOM 2257 C C . VAL A 1 292 ? -0.070 6.020 -31.172 1.00 88.75 292 VAL A C 1
ATOM 2259 O O . VAL A 1 292 ? -0.185 7.117 -31.725 1.00 88.75 292 VAL A O 1
ATOM 2262 N N . THR A 1 293 ? 0.991 5.715 -30.428 1.00 88.06 293 THR A N 1
ATOM 2263 C CA . THR A 1 293 ? 2.151 6.583 -30.189 1.00 88.06 293 THR A CA 1
ATOM 2264 C C . THR A 1 293 ? 3.447 5.867 -30.563 1.00 88.06 293 THR A C 1
ATOM 2266 O O . THR A 1 293 ? 3.595 4.675 -30.319 1.00 88.06 293 THR A O 1
ATOM 2269 N N . SER A 1 294 ? 4.380 6.579 -31.202 1.00 90.38 294 SER A N 1
ATOM 2270 C CA . SER A 1 294 ? 5.662 6.006 -31.630 1.00 90.38 294 SER A CA 1
ATOM 2271 C C . SER A 1 294 ? 6.738 6.272 -30.585 1.00 90.38 294 SER A C 1
ATOM 2273 O O . SER A 1 294 ? 6.992 7.426 -30.234 1.00 90.38 294 SER A O 1
ATOM 2275 N N . HIS A 1 295 ? 7.384 5.209 -30.121 1.00 87.38 295 HIS A N 1
ATOM 2276 C CA . HIS A 1 295 ? 8.409 5.227 -29.086 1.00 87.38 295 HIS A CA 1
ATOM 2277 C C . HIS A 1 295 ? 9.725 4.745 -29.656 1.00 87.38 295 HIS A C 1
ATOM 2279 O O . HIS A 1 295 ? 9.769 3.868 -30.514 1.00 87.38 295 HIS A O 1
ATOM 2285 N N . THR A 1 296 ? 10.825 5.325 -29.188 1.00 88.94 296 THR A N 1
ATOM 2286 C CA . THR A 1 296 ? 12.157 4.870 -29.574 1.00 88.94 296 THR A CA 1
ATOM 2287 C C . THR A 1 296 ? 13.001 4.633 -28.340 1.00 88.94 296 THR A C 1
ATOM 2289 O O . THR A 1 296 ? 13.336 5.581 -27.634 1.00 88.94 296 THR A O 1
ATOM 2292 N N . VAL A 1 297 ? 13.411 3.383 -28.147 1.00 89.38 297 VAL A N 1
ATOM 2293 C CA . VAL A 1 297 ? 14.144 2.934 -26.962 1.00 89.38 297 VAL A CA 1
ATOM 2294 C C . VAL A 1 297 ? 15.501 2.355 -27.331 1.00 89.38 297 VAL A C 1
ATOM 2296 O O . VAL A 1 297 ? 15.728 1.898 -28.454 1.00 89.38 297 VAL A O 1
ATOM 2299 N N . ARG A 1 298 ? 16.437 2.409 -26.383 1.00 88.50 298 ARG A N 1
ATOM 2300 C CA . ARG A 1 298 ? 17.795 1.871 -26.523 1.00 88.50 298 ARG A CA 1
ATOM 2301 C C . ARG A 1 298 ? 17.973 0.696 -25.572 1.00 88.50 298 ARG A C 1
ATOM 2303 O O . ARG A 1 298 ? 17.632 0.829 -24.401 1.00 88.50 298 ARG A O 1
ATOM 2310 N N . ARG A 1 299 ? 18.580 -0.391 -26.057 1.00 86.19 299 ARG A N 1
ATOM 2311 C CA . ARG A 1 299 ? 18.909 -1.548 -25.223 1.00 86.19 299 ARG A CA 1
ATOM 2312 C C . ARG A 1 299 ? 19.880 -1.128 -24.128 1.00 86.19 299 ARG A C 1
ATOM 2314 O O . ARG A 1 299 ? 20.928 -0.534 -24.417 1.00 86.19 299 ARG A O 1
ATOM 2321 N N . TYR A 1 300 ? 19.529 -1.432 -22.889 1.00 84.38 300 TYR A N 1
ATOM 2322 C CA . TYR A 1 300 ? 20.398 -1.228 -21.745 1.00 84.38 300 TYR A CA 1
ATOM 2323 C C . TYR A 1 300 ? 21.332 -2.425 -21.590 1.00 84.38 300 TYR A C 1
ATOM 2325 O O . TYR A 1 300 ? 20.939 -3.564 -21.827 1.00 84.38 300 TYR A O 1
ATOM 2333 N N . ARG A 1 301 ? 22.594 -2.169 -21.240 1.00 84.38 301 ARG A N 1
ATOM 2334 C CA . ARG A 1 301 ? 23.605 -3.218 -21.067 1.00 84.38 301 ARG A CA 1
ATOM 2335 C C . ARG A 1 301 ? 24.122 -3.196 -19.641 1.00 84.38 301 ARG A C 1
ATOM 2337 O O . ARG A 1 301 ? 24.678 -2.190 -19.204 1.00 84.38 301 ARG A O 1
ATOM 2344 N N . PHE A 1 302 ? 23.994 -4.328 -18.966 1.00 81.50 302 PHE A N 1
ATOM 2345 C CA . PHE A 1 302 ? 24.407 -4.498 -17.581 1.00 81.50 302 PHE A CA 1
ATOM 2346 C C . PHE A 1 302 ? 25.911 -4.696 -17.469 1.00 81.50 302 PHE A C 1
ATOM 2348 O O . PHE A 1 302 ? 26.556 -5.329 -18.310 1.00 81.50 302 PHE A O 1
ATOM 2355 N N . ARG A 1 303 ? 26.476 -4.204 -16.367 1.00 82.50 303 ARG A N 1
ATOM 2356 C CA . ARG A 1 303 ? 27.726 -4.762 -15.857 1.00 82.50 303 ARG A CA 1
ATOM 2357 C C . ARG A 1 303 ? 27.386 -6.017 -15.067 1.00 82.50 303 ARG A C 1
ATOM 2359 O O . ARG A 1 303 ? 26.586 -5.951 -14.141 1.00 82.50 303 ARG A O 1
ATOM 2366 N N . ALA A 1 304 ? 28.023 -7.131 -15.416 1.00 77.75 304 ALA A N 1
ATOM 2367 C CA . ALA A 1 304 ? 27.848 -8.390 -14.701 1.00 77.75 304 ALA A CA 1
ATOM 2368 C C . ALA A 1 304 ? 28.063 -8.199 -13.189 1.00 77.75 304 ALA A C 1
ATOM 2370 O O . ALA A 1 304 ? 29.051 -7.587 -12.773 1.00 77.75 304 ALA A O 1
ATOM 2371 N N . GLY A 1 305 ? 27.125 -8.712 -12.389 1.00 77.88 305 GLY A N 1
ATOM 2372 C CA . GLY A 1 305 ? 27.164 -8.641 -10.927 1.00 77.88 305 GLY A CA 1
ATOM 2373 C C . GLY A 1 305 ? 26.876 -7.263 -10.321 1.00 77.88 305 GLY A C 1
ATOM 2374 O O . GLY A 1 305 ? 27.108 -7.081 -9.129 1.00 77.88 305 GLY A O 1
ATOM 2375 N N . VAL A 1 306 ? 26.401 -6.285 -11.102 1.00 87.69 306 VAL A N 1
ATOM 2376 C CA . VAL A 1 306 ? 26.060 -4.945 -10.601 1.00 87.69 306 VAL A CA 1
ATOM 2377 C C . VAL A 1 306 ? 24.597 -4.634 -10.894 1.00 87.69 306 VAL A C 1
ATOM 2379 O O . VAL A 1 306 ? 24.194 -4.568 -12.054 1.00 87.69 306 VAL A O 1
ATOM 2382 N N . LYS A 1 307 ? 23.825 -4.390 -9.832 1.00 91.31 307 LYS A N 1
ATOM 2383 C CA . LYS A 1 307 ? 22.442 -3.920 -9.917 1.00 91.31 307 LYS A CA 1
ATOM 2384 C C . LYS A 1 307 ? 22.381 -2.530 -10.572 1.00 91.31 307 LYS A C 1
ATOM 2386 O O . LYS A 1 307 ? 23.113 -1.637 -10.130 1.00 91.31 307 LYS A O 1
ATOM 2391 N N . PRO A 1 308 ? 21.531 -2.313 -11.589 1.00 92.69 308 PRO A N 1
ATOM 2392 C CA . PRO A 1 308 ? 21.321 -0.991 -12.168 1.00 92.69 308 PRO A CA 1
ATOM 2393 C C . PRO A 1 308 ? 20.795 0.003 -11.131 1.00 92.69 308 PRO A C 1
ATOM 2395 O O . PRO A 1 308 ? 19.958 -0.364 -10.300 1.00 92.69 308 PRO A O 1
ATOM 2398 N N . PRO A 1 309 ? 21.211 1.276 -11.173 1.00 93.06 309 PRO A N 1
ATOM 2399 C CA . PRO A 1 309 ? 20.520 2.316 -10.429 1.00 93.06 309 PRO A CA 1
ATOM 2400 C C . PRO A 1 309 ? 19.096 2.505 -10.976 1.00 93.06 309 PRO A C 1
ATOM 2402 O O . PRO A 1 309 ? 18.861 2.415 -12.176 1.00 93.06 309 PRO A O 1
ATOM 2405 N N . HIS A 1 310 ? 18.149 2.852 -10.103 1.00 92.19 310 HIS A N 1
ATOM 2406 C CA . HIS A 1 310 ? 16.747 3.086 -10.483 1.00 92.19 310 HIS A CA 1
ATOM 2407 C C . HIS A 1 310 ? 16.567 4.152 -11.583 1.00 92.19 310 HIS A C 1
ATOM 2409 O O . HIS A 1 310 ? 15.604 4.107 -12.337 1.00 92.19 310 HIS A O 1
ATOM 2415 N N . GLY A 1 311 ? 17.496 5.109 -11.699 1.00 92.62 311 GLY A N 1
ATOM 2416 C CA . GLY A 1 311 ? 17.470 6.132 -12.750 1.00 92.62 311 GLY A CA 1
ATOM 2417 C C . GLY A 1 311 ? 17.684 5.589 -14.168 1.00 92.62 311 GLY A C 1
ATOM 2418 O O . GLY A 1 311 ? 17.425 6.314 -15.125 1.00 92.62 311 GLY A O 1
ATOM 2419 N N . ASP A 1 312 ? 18.134 4.338 -14.307 1.00 92.62 312 ASP A N 1
ATOM 2420 C CA . ASP A 1 312 ? 18.302 3.674 -15.601 1.00 92.62 312 ASP A CA 1
ATOM 2421 C C . ASP A 1 312 ? 17.034 2.955 -16.083 1.00 92.62 312 ASP A C 1
ATOM 2423 O O . ASP A 1 312 ? 17.000 2.501 -17.231 1.00 92.62 312 ASP A O 1
ATOM 2427 N N . ILE A 1 313 ? 16.001 2.858 -15.239 1.00 92.06 313 ILE A N 1
ATOM 2428 C CA . ILE A 1 313 ? 14.704 2.273 -15.591 1.00 92.06 313 ILE A CA 1
ATOM 2429 C C . ILE A 1 313 ? 14.021 3.164 -16.637 1.00 92.06 313 ILE A C 1
ATOM 2431 O O . ILE A 1 313 ? 13.816 4.360 -16.419 1.00 92.06 313 ILE A O 1
ATOM 2435 N N . ASP A 1 314 ? 13.635 2.576 -17.766 1.00 91.06 314 ASP A N 1
ATOM 2436 C CA . ASP A 1 314 ? 12.892 3.238 -18.837 1.00 91.06 314 ASP A CA 1
ATOM 2437 C C . ASP A 1 314 ? 11.561 2.512 -19.045 1.00 91.06 314 ASP A C 1
ATOM 2439 O O . ASP A 1 314 ? 11.523 1.407 -19.577 1.00 91.06 314 ASP A O 1
ATOM 2443 N N . ARG A 1 315 ? 10.449 3.152 -18.665 1.00 87.44 315 ARG A N 1
ATOM 2444 C CA . ARG A 1 315 ? 9.093 2.573 -18.745 1.00 87.44 315 ARG A CA 1
ATOM 2445 C C . ARG A 1 315 ? 8.624 2.245 -20.165 1.00 87.44 315 ARG A C 1
ATOM 2447 O O . ARG A 1 315 ? 7.630 1.548 -20.326 1.00 87.44 315 ARG A O 1
ATOM 2454 N N . ASN A 1 316 ? 9.299 2.760 -21.193 1.00 86.25 316 ASN A N 1
ATOM 2455 C CA . ASN A 1 316 ? 9.005 2.404 -22.581 1.00 86.25 316 ASN A CA 1
ATOM 2456 C C . ASN A 1 316 ? 9.802 1.186 -23.052 1.00 86.25 316 ASN A C 1
ATOM 2458 O O . ASN A 1 316 ? 9.598 0.749 -24.182 1.00 86.25 316 ASN A O 1
ATOM 2462 N N . ARG A 1 317 ? 10.758 0.705 -22.253 1.00 89.94 317 ARG A N 1
ATOM 2463 C CA . ARG A 1 317 ? 11.678 -0.394 -22.570 1.00 89.94 317 ARG A CA 1
ATOM 2464 C C . ARG A 1 317 ? 11.510 -1.577 -21.622 1.00 89.94 317 ARG A C 1
ATOM 2466 O O . ARG A 1 317 ? 11.652 -2.711 -22.068 1.00 89.94 317 ARG A O 1
ATOM 2473 N N . ASP A 1 318 ? 11.284 -1.281 -20.348 1.00 89.12 318 ASP A N 1
ATOM 2474 C CA . ASP A 1 318 ? 11.294 -2.216 -19.232 1.00 89.12 318 ASP A CA 1
ATOM 2475 C C . ASP A 1 318 ? 9.870 -2.462 -18.736 1.00 89.12 318 ASP A C 1
ATOM 2477 O O . ASP A 1 318 ? 9.032 -1.556 -18.732 1.00 89.12 318 ASP A O 1
ATOM 2481 N N . THR A 1 319 ? 9.621 -3.673 -18.248 1.00 87.25 319 THR A N 1
ATOM 2482 C CA . THR A 1 319 ? 8.374 -4.009 -17.561 1.00 87.25 319 THR A CA 1
ATOM 2483 C C . THR A 1 319 ? 8.581 -3.878 -16.060 1.00 87.25 319 THR A C 1
ATOM 2485 O O . THR A 1 319 ? 9.587 -4.338 -15.518 1.00 87.25 319 THR A O 1
ATOM 2488 N N . MET A 1 320 ? 7.617 -3.259 -15.382 1.00 85.81 320 MET A N 1
ATOM 2489 C CA . MET A 1 320 ? 7.618 -3.086 -13.934 1.00 85.81 320 MET A CA 1
ATOM 2490 C C . MET A 1 320 ? 6.340 -3.685 -13.355 1.00 85.81 320 MET A C 1
ATOM 2492 O O . MET A 1 320 ? 5.250 -3.351 -13.814 1.00 85.81 320 MET A O 1
ATOM 2496 N N . SER A 1 321 ? 6.474 -4.515 -12.328 1.00 83.75 321 SER A N 1
ATOM 2497 C CA . SER A 1 321 ? 5.368 -4.966 -11.480 1.00 83.75 321 SER A CA 1
ATOM 2498 C C . SER A 1 321 ? 5.704 -4.663 -10.026 1.00 83.75 321 SER A C 1
ATOM 2500 O O . SER A 1 321 ? 6.877 -4.549 -9.672 1.00 83.75 321 SER A O 1
ATOM 2502 N N . GLY A 1 322 ? 4.703 -4.498 -9.174 1.00 84.94 322 GLY A N 1
ATOM 2503 C CA . GLY A 1 322 ? 4.928 -4.083 -7.796 1.00 84.94 322 GLY A CA 1
ATOM 2504 C C . GLY A 1 322 ? 3.665 -4.146 -6.963 1.00 84.94 322 GLY A C 1
ATOM 2505 O O . GLY A 1 322 ? 2.575 -4.295 -7.510 1.00 84.94 322 GLY A O 1
ATOM 2506 N N . HIS A 1 323 ? 3.816 -3.984 -5.656 1.00 87.00 323 HIS A N 1
ATOM 2507 C CA . HIS A 1 323 ? 2.710 -3.945 -4.705 1.00 87.00 323 HIS A CA 1
ATOM 2508 C C . HIS A 1 323 ? 3.015 -2.990 -3.549 1.00 87.00 323 HIS A C 1
ATOM 2510 O O . HIS A 1 323 ? 4.172 -2.659 -3.264 1.00 87.00 323 HIS A O 1
ATOM 2516 N N . GLN A 1 324 ? 1.963 -2.520 -2.879 1.00 92.81 324 GLN A N 1
ATOM 2517 C CA . GLN A 1 324 ? 2.104 -1.548 -1.798 1.00 92.81 324 GLN A CA 1
ATOM 2518 C C . GLN A 1 324 ? 2.297 -2.215 -0.444 1.00 92.81 324 GLN A C 1
ATOM 2520 O O . GLN A 1 324 ? 1.701 -3.241 -0.136 1.00 92.81 324 GLN A O 1
ATOM 2525 N N . MET A 1 32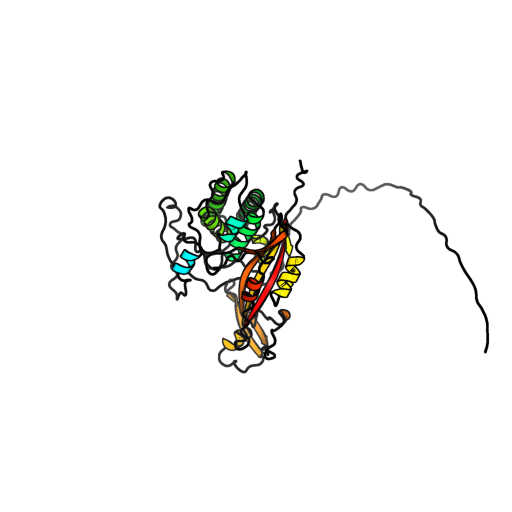5 ? 3.093 -1.558 0.393 1.00 95.44 325 MET A N 1
ATOM 2526 C CA . MET A 1 325 ? 3.385 -1.980 1.758 1.00 95.44 325 MET A CA 1
ATOM 2527 C C . MET A 1 325 ? 3.432 -0.769 2.689 1.00 95.44 325 MET A C 1
ATOM 2529 O O . MET A 1 325 ? 3.490 0.383 2.242 1.00 95.44 325 MET A O 1
ATOM 2533 N N . LEU A 1 326 ? 3.487 -1.032 3.996 1.00 97.38 326 LEU A N 1
ATOM 2534 C CA . LEU A 1 326 ? 3.754 -0.007 5.002 1.00 97.38 326 LEU A CA 1
ATOM 2535 C C . LEU A 1 326 ? 4.984 -0.352 5.823 1.00 97.38 326 LEU A C 1
ATOM 2537 O O . LEU A 1 326 ? 5.194 -1.498 6.213 1.00 97.38 326 LEU A O 1
ATOM 2541 N N . ILE A 1 327 ? 5.732 0.679 6.191 1.00 98.25 327 ILE A N 1
ATOM 2542 C CA . ILE A 1 327 ? 6.620 0.639 7.347 1.00 98.25 327 ILE A CA 1
ATOM 2543 C C . ILE A 1 327 ? 6.153 1.727 8.289 1.00 98.25 327 ILE A C 1
ATOM 2545 O O . ILE A 1 327 ? 5.997 2.866 7.870 1.00 98.25 327 ILE A O 1
ATOM 2549 N N . TYR A 1 328 ? 5.955 1.410 9.557 1.00 98.00 328 TYR A N 1
ATOM 2550 C CA . TYR A 1 328 ? 5.603 2.410 10.552 1.00 98.00 328 TYR A CA 1
ATOM 2551 C C . TYR A 1 328 ? 6.463 2.273 11.790 1.00 98.00 328 TYR A C 1
ATOM 2553 O O . TYR A 1 328 ? 7.024 1.213 12.075 1.00 98.00 328 TYR A O 1
ATOM 2561 N N . LYS A 1 329 ? 6.563 3.370 12.530 1.00 98.25 329 LYS A N 1
ATOM 2562 C CA . LYS A 1 329 ? 7.147 3.361 13.860 1.00 98.25 329 LYS A CA 1
ATOM 2563 C C . LYS A 1 329 ? 6.023 3.405 14.871 1.00 98.25 329 LYS A C 1
ATOM 2565 O O . LYS A 1 329 ? 5.277 4.380 14.913 1.00 98.25 329 LYS A O 1
ATOM 2570 N N . ASP A 1 330 ? 5.886 2.350 15.661 1.00 96.88 330 ASP A N 1
ATOM 2571 C CA . ASP A 1 330 ? 4.814 2.242 16.639 1.00 96.88 330 ASP A CA 1
ATOM 2572 C C . ASP A 1 330 ? 4.820 3.447 17.592 1.00 96.88 330 ASP A C 1
ATOM 2574 O O . ASP A 1 330 ? 5.865 3.862 18.104 1.00 96.88 330 ASP A O 1
ATOM 2578 N N . ALA A 1 331 ? 3.642 4.027 17.816 1.00 94.00 331 ALA A N 1
ATOM 2579 C CA . ALA A 1 331 ? 3.507 5.256 18.588 1.00 94.00 331 ALA A CA 1
ATOM 2580 C C . ALA A 1 331 ? 3.944 5.068 20.052 1.00 94.00 331 ALA A C 1
ATOM 2582 O O . ALA A 1 331 ? 4.515 5.983 20.652 1.00 94.00 331 ALA A O 1
ATOM 2583 N N . THR A 1 332 ? 3.709 3.873 20.605 1.00 93.38 332 THR A N 1
ATOM 2584 C CA . THR A 1 332 ? 3.906 3.572 22.029 1.00 93.38 332 THR A CA 1
ATOM 2585 C C . THR A 1 332 ? 5.310 3.051 22.322 1.00 93.38 332 THR A C 1
ATOM 2587 O O . THR A 1 332 ? 6.022 3.599 23.160 1.00 93.38 332 THR A O 1
ATOM 2590 N N . SER A 1 333 ? 5.717 1.984 21.639 1.00 96.12 333 SER A N 1
ATOM 2591 C CA . SER A 1 333 ? 6.992 1.293 21.847 1.00 96.12 333 SER A CA 1
ATOM 2592 C C . SER A 1 333 ? 8.155 1.932 21.088 1.00 96.12 333 SER A C 1
ATOM 2594 O O . SER A 1 333 ? 9.308 1.750 21.474 1.00 96.12 333 SER A O 1
ATOM 2596 N N . GLY A 1 334 ? 7.877 2.685 20.017 1.00 97.12 334 GLY A N 1
ATOM 2597 C CA . GLY A 1 334 ? 8.900 3.208 19.111 1.00 97.12 334 GLY A CA 1
ATOM 2598 C C . GLY A 1 334 ? 9.567 2.142 18.235 1.00 97.12 334 GLY A C 1
ATOM 2599 O O . GLY A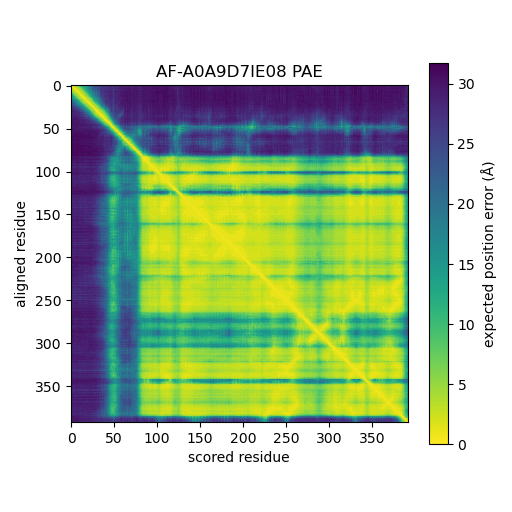 1 334 ? 10.529 2.466 17.535 1.00 97.12 334 GLY A O 1
ATOM 2600 N N . GLU A 1 335 ? 9.088 0.894 18.270 1.00 98.25 335 GLU A N 1
ATOM 2601 C CA . GLU A 1 335 ? 9.563 -0.178 17.395 1.00 98.25 335 GLU A CA 1
ATOM 2602 C C . GLU A 1 335 ? 9.167 0.093 15.939 1.00 98.25 335 GLU A C 1
ATOM 2604 O O . GLU A 1 335 ? 8.070 0.568 15.649 1.00 98.25 335 GLU A O 1
ATOM 2609 N N . ILE A 1 336 ? 10.063 -0.234 15.012 1.00 98.50 336 ILE A N 1
ATOM 2610 C CA . ILE A 1 336 ? 9.824 -0.154 13.573 1.00 98.50 336 ILE A CA 1
ATOM 2611 C C . ILE A 1 336 ? 9.207 -1.473 13.128 1.00 98.50 336 ILE A C 1
ATOM 2613 O O . ILE A 1 336 ? 9.759 -2.548 13.374 1.00 98.50 336 ILE A O 1
ATOM 2617 N N . LYS A 1 337 ? 8.067 -1.387 12.454 1.00 98.25 337 LYS A N 1
ATOM 2618 C CA . LYS A 1 337 ? 7.287 -2.529 11.990 1.00 98.25 337 LYS A CA 1
ATOM 2619 C C . LYS A 1 337 ? 6.982 -2.386 10.507 1.00 98.25 337 LYS A C 1
ATOM 2621 O O . LYS A 1 337 ? 6.921 -1.277 9.984 1.00 98.25 337 LYS A O 1
ATOM 2626 N N . MET A 1 338 ? 6.807 -3.517 9.841 1.00 97.38 338 MET A N 1
ATOM 2627 C CA . MET A 1 338 ? 6.437 -3.599 8.433 1.00 97.38 338 MET A CA 1
ATOM 2628 C C . MET A 1 338 ? 5.140 -4.368 8.294 1.00 97.38 338 MET A C 1
ATOM 2630 O O . MET A 1 338 ? 5.005 -5.446 8.872 1.00 97.38 338 MET A O 1
ATOM 2634 N N . TYR A 1 339 ? 4.221 -3.817 7.515 1.00 97.06 339 TYR A N 1
ATOM 2635 C CA . TYR A 1 339 ? 3.003 -4.488 7.105 1.00 97.06 339 TYR A CA 1
ATOM 2636 C C . TYR A 1 339 ? 3.086 -4.852 5.617 1.00 97.06 339 TYR A C 1
ATOM 2638 O O . TYR A 1 339 ? 3.305 -3.980 4.773 1.00 97.06 339 TYR A O 1
ATOM 2646 N N . GLU A 1 340 ? 2.932 -6.145 5.339 1.00 93.44 340 GLU A N 1
ATOM 2647 C CA . GLU A 1 340 ? 2.927 -6.778 4.019 1.00 93.44 340 GLU A CA 1
ATOM 2648 C C . GLU A 1 340 ? 1.531 -7.375 3.777 1.00 93.44 340 GLU A C 1
ATOM 2650 O O . GLU A 1 340 ? 1.204 -8.402 4.386 1.00 93.44 340 GLU A O 1
ATOM 2655 N N . PRO A 1 341 ? 0.674 -6.733 2.961 1.00 90.44 341 PRO A N 1
ATOM 2656 C CA . PRO A 1 341 ? -0.676 -7.229 2.704 1.00 90.44 341 PRO A CA 1
ATOM 2657 C C . PRO A 1 341 ? -0.704 -8.539 1.904 1.00 90.44 341 PRO A C 1
ATOM 2659 O O . PRO A 1 341 ? -1.709 -9.255 1.962 1.00 90.44 341 PRO A O 1
ATOM 2662 N N . GLU A 1 342 ? 0.352 -8.876 1.161 1.00 83.75 342 GLU A N 1
ATOM 2663 C CA . GLU A 1 342 ? 0.386 -10.094 0.356 1.00 83.75 342 GLU A CA 1
ATOM 2664 C C . GLU A 1 342 ? 0.566 -11.370 1.194 1.00 83.75 342 GLU A C 1
ATOM 2666 O O . GLU A 1 342 ? 0.906 -11.345 2.379 1.00 83.75 342 GLU A O 1
ATOM 2671 N N . LEU A 1 343 ? 0.298 -12.523 0.566 1.00 68.38 343 LEU A N 1
ATOM 2672 C CA . LEU A 1 343 ? 0.371 -13.847 1.189 1.00 68.38 343 LEU A CA 1
ATOM 2673 C C . LEU A 1 343 ? 1.776 -14.146 1.706 1.00 68.38 343 LEU A C 1
ATOM 2675 O O . LEU A 1 343 ? 2.621 -14.659 0.966 1.00 68.38 343 LEU A O 1
ATOM 2679 N N . SER A 1 344 ? 1.990 -13.958 3.000 1.00 65.94 344 SER A N 1
ATOM 2680 C CA . SER A 1 344 ? 3.151 -14.513 3.671 1.00 65.94 344 SER A CA 1
ATOM 2681 C C . SER A 1 344 ? 2.951 -15.981 4.036 1.00 65.94 344 SER A C 1
ATOM 2683 O O . SER A 1 344 ? 1.833 -16.476 4.225 1.00 65.94 344 SER A O 1
ATOM 2685 N N . GLU A 1 345 ? 4.066 -16.694 4.153 1.00 63.56 345 GLU A N 1
ATOM 2686 C CA . GLU A 1 345 ? 4.081 -18.047 4.692 1.00 63.56 345 GLU A CA 1
ATOM 2687 C C . GLU A 1 345 ? 3.533 -18.021 6.135 1.00 63.56 345 GLU A C 1
ATOM 2689 O O . GLU A 1 345 ? 4.108 -17.398 7.029 1.00 63.56 345 GLU A O 1
ATOM 2694 N N . GLY A 1 346 ? 2.369 -18.647 6.350 1.00 65.94 346 GLY A N 1
ATOM 2695 C CA . GLY A 1 346 ? 1.704 -18.719 7.656 1.00 65.94 346 GLY A CA 1
ATOM 2696 C C . GLY A 1 346 ? 0.731 -17.582 8.005 1.00 65.94 346 GLY A C 1
ATOM 2697 O O . GLY A 1 346 ? 0.338 -17.494 9.167 1.00 65.94 346 GLY A O 1
ATOM 2698 N N . GLY A 1 347 ? 0.336 -16.721 7.054 1.00 73.81 347 GLY A N 1
ATOM 2699 C CA . GLY A 1 347 ? -0.734 -15.726 7.272 1.00 73.81 347 GLY A CA 1
ATOM 2700 C C . GLY A 1 347 ? -0.372 -14.573 8.201 1.00 73.81 347 GLY A C 1
ATOM 2701 O O . GLY A 1 347 ? -1.230 -13.997 8.867 1.00 73.81 347 GLY A O 1
ATOM 2702 N N . ARG A 1 348 ? 0.923 -14.270 8.312 1.00 85.38 348 ARG A N 1
ATOM 2703 C CA . ARG A 1 348 ? 1.433 -13.188 9.152 1.00 85.38 348 ARG A CA 1
ATOM 2704 C C . ARG A 1 348 ? 1.720 -11.960 8.300 1.00 85.38 348 ARG A C 1
ATOM 2706 O O . ARG A 1 348 ? 2.719 -11.932 7.596 1.00 85.38 348 ARG A O 1
ATOM 2713 N N . HIS A 1 349 ? 0.926 -10.913 8.446 1.00 93.00 349 HIS A N 1
ATOM 2714 C CA . HIS A 1 349 ? 1.088 -9.697 7.643 1.00 93.00 349 HIS A CA 1
ATOM 2715 C C . HIS A 1 349 ? 1.903 -8.598 8.340 1.00 93.00 349 HIS A C 1
ATOM 2717 O O . HIS A 1 349 ? 2.291 -7.623 7.711 1.00 93.00 349 HIS A O 1
ATOM 2723 N N . LEU A 1 350 ? 2.210 -8.754 9.636 1.00 95.38 350 LEU A N 1
ATOM 2724 C CA . LEU A 1 350 ? 2.924 -7.752 10.436 1.00 95.38 350 LEU A CA 1
ATOM 2725 C C . LEU A 1 350 ? 4.252 -8.283 10.999 1.00 95.38 350 LEU A C 1
ATOM 2727 O O . LEU A 1 350 ? 4.293 -9.254 11.770 1.00 95.38 350 LEU A O 1
ATOM 2731 N N . TYR A 1 351 ? 5.340 -7.586 10.684 1.00 95.75 351 TYR A N 1
ATOM 2732 C CA . TYR A 1 351 ? 6.714 -7.929 11.047 1.00 95.75 351 TYR A CA 1
ATOM 2733 C C . TYR A 1 351 ? 7.342 -6.851 11.922 1.00 95.75 351 TYR A C 1
ATOM 2735 O O . TYR A 1 351 ? 7.134 -5.663 11.702 1.00 95.75 351 TYR A O 1
ATOM 2743 N N . ASN A 1 352 ? 8.125 -7.266 12.918 1.00 97.19 352 ASN A N 1
ATOM 2744 C CA . ASN A 1 352 ? 8.830 -6.347 13.804 1.00 97.19 352 ASN A CA 1
ATOM 2745 C C . ASN A 1 352 ? 10.278 -6.197 13.343 1.00 97.19 352 ASN A C 1
ATOM 2747 O O . ASN A 1 352 ? 11.129 -7.009 13.698 1.00 97.19 352 ASN A O 1
ATOM 2751 N N . LEU A 1 353 ? 10.540 -5.156 12.556 1.00 97.25 353 LEU A N 1
ATOM 2752 C CA . LEU A 1 353 ? 11.847 -4.901 11.955 1.00 97.25 353 LEU A CA 1
ATOM 2753 C C . LEU A 1 353 ? 12.898 -4.469 12.979 1.00 97.25 353 LEU A C 1
ATOM 2755 O O . LEU A 1 353 ? 14.090 -4.645 12.746 1.00 97.25 353 LEU A O 1
ATOM 2759 N N . SER A 1 354 ? 12.479 -3.912 14.120 1.00 97.38 354 SER A N 1
ATOM 2760 C CA . SER A 1 354 ? 13.394 -3.629 15.231 1.00 97.38 354 SER A CA 1
ATOM 2761 C C . SER A 1 354 ? 13.934 -4.896 15.893 1.00 97.38 354 SER A C 1
ATOM 2763 O O . SER A 1 354 ? 15.010 -4.849 16.486 1.00 97.38 354 SER A O 1
ATOM 2765 N N . GLN A 1 355 ? 13.202 -6.008 15.803 1.00 96.50 355 GLN A N 1
ATOM 2766 C CA . GLN A 1 355 ? 13.619 -7.303 16.345 1.00 96.50 355 GLN A CA 1
ATOM 2767 C C . GLN A 1 355 ? 14.293 -8.172 15.284 1.00 96.50 355 GLN A C 1
ATOM 2769 O O . GLN A 1 355 ? 15.308 -8.805 15.567 1.00 96.50 355 GLN A O 1
ATOM 2774 N N . ASP A 1 356 ? 13.737 -8.192 14.076 1.00 95.38 356 ASP A N 1
ATOM 2775 C CA . ASP A 1 356 ? 14.237 -8.974 12.954 1.00 95.38 356 ASP A CA 1
ATOM 2776 C C . ASP A 1 356 ? 13.973 -8.244 11.632 1.00 95.38 356 ASP A C 1
ATOM 2778 O O . ASP A 1 356 ? 12.855 -8.226 11.113 1.00 95.38 356 ASP A O 1
ATOM 2782 N N . SER A 1 357 ? 15.023 -7.633 11.081 1.00 95.44 357 SER A N 1
ATOM 2783 C CA . SER A 1 357 ? 14.970 -6.960 9.785 1.00 95.44 357 SER A CA 1
ATOM 2784 C C . SER A 1 357 ? 15.269 -7.888 8.605 1.00 95.44 357 SER A C 1
ATOM 2786 O O . SER A 1 357 ? 15.209 -7.420 7.472 1.00 95.44 357 SER A O 1
ATOM 2788 N N . SER A 1 358 ? 15.594 -9.170 8.830 1.00 93.38 358 SER A N 1
ATOM 2789 C CA . SER A 1 358 ? 15.962 -10.101 7.747 1.00 93.38 358 SER A CA 1
ATOM 2790 C C . SER A 1 358 ? 14.807 -10.385 6.786 1.00 93.38 358 SER A C 1
ATOM 2792 O O . SER A 1 358 ? 15.029 -10.706 5.623 1.00 93.38 358 SER A O 1
ATOM 2794 N N . VAL A 1 359 ? 13.561 -10.164 7.222 1.00 91.12 359 VAL A N 1
ATOM 2795 C CA . VAL A 1 359 ? 12.384 -10.214 6.341 1.00 91.12 359 VAL A CA 1
ATOM 2796 C C . VAL A 1 359 ? 12.496 -9.244 5.156 1.00 91.12 359 VAL A C 1
ATOM 2798 O O . VAL A 1 359 ? 11.975 -9.531 4.083 1.00 91.12 359 VAL A O 1
ATOM 2801 N N . LEU A 1 360 ? 13.215 -8.124 5.312 1.00 94.38 360 LEU A N 1
ATOM 2802 C CA . LEU A 1 360 ? 13.436 -7.166 4.227 1.00 94.38 360 LEU A CA 1
ATOM 2803 C C . LEU A 1 360 ? 14.378 -7.700 3.148 1.00 94.38 360 LEU A C 1
ATOM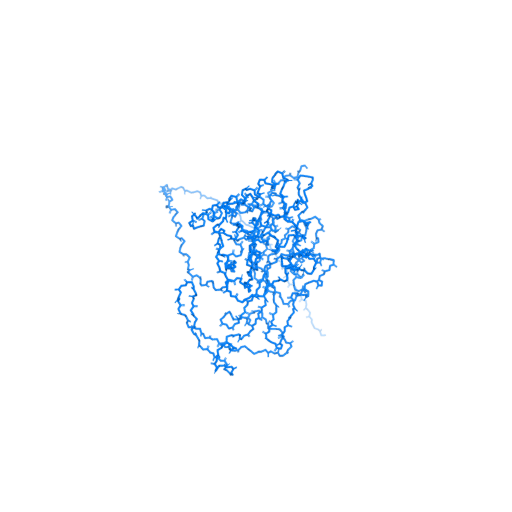 2805 O O . LEU A 1 360 ? 14.286 -7.249 2.012 1.00 94.38 360 LEU A O 1
ATOM 2809 N N . ASP A 1 361 ? 15.269 -8.642 3.469 1.00 92.69 361 ASP A N 1
ATOM 2810 C CA . ASP A 1 361 ? 16.165 -9.237 2.471 1.00 92.69 361 ASP A CA 1
ATOM 2811 C C . ASP A 1 361 ? 15.368 -10.035 1.426 1.00 92.69 361 ASP A C 1
ATOM 2813 O O . ASP A 1 361 ? 15.751 -10.089 0.259 1.00 92.69 361 ASP A O 1
ATOM 2817 N N . GLY A 1 362 ? 14.207 -10.575 1.818 1.00 90.00 362 GLY A N 1
ATOM 2818 C CA . GLY A 1 362 ? 13.266 -11.238 0.915 1.00 90.00 362 GLY A CA 1
ATOM 2819 C C . GLY A 1 362 ? 12.624 -10.313 -0.126 1.00 90.00 362 GLY A C 1
ATOM 2820 O O . GLY A 1 362 ? 12.079 -10.816 -1.100 1.00 90.00 362 GLY A O 1
ATOM 2821 N N . LEU A 1 363 ? 12.718 -8.987 0.040 1.00 90.88 363 LEU A N 1
ATOM 2822 C CA . LEU A 1 363 ? 12.253 -8.000 -0.946 1.00 90.88 363 LEU A CA 1
ATOM 2823 C C . LEU A 1 363 ? 13.286 -7.726 -2.057 1.00 90.88 363 LEU A C 1
ATOM 2825 O O . LEU A 1 363 ? 13.043 -6.885 -2.921 1.00 90.88 363 LEU A O 1
ATOM 2829 N N . PHE A 1 364 ? 14.466 -8.354 -1.986 1.00 93.00 364 PHE A N 1
ATOM 2830 C CA . PHE A 1 364 ? 15.592 -8.115 -2.892 1.00 93.00 364 PHE A CA 1
ATOM 2831 C C . PHE A 1 364 ? 16.164 -9.425 -3.448 1.00 93.00 364 PHE A C 1
ATOM 2833 O O . PHE A 1 364 ? 17.336 -9.760 -3.272 1.00 93.00 364 PHE A O 1
ATOM 2840 N N . THR A 1 365 ? 15.327 -10.161 -4.164 1.00 90.62 365 THR A N 1
ATOM 2841 C CA . THR A 1 365 ? 15.629 -11.406 -4.876 1.00 90.62 365 THR A CA 1
ATOM 2842 C C . THR A 1 365 ? 16.046 -11.158 -6.330 1.00 90.62 365 THR A C 1
ATOM 2844 O O . THR A 1 365 ? 15.492 -11.718 -7.277 1.00 90.62 365 THR A O 1
ATOM 2847 N N . ASP A 1 366 ? 17.064 -10.310 -6.516 1.00 90.12 366 ASP A N 1
ATOM 2848 C CA . ASP A 1 366 ? 17.602 -9.969 -7.839 1.00 90.12 366 ASP A CA 1
ATOM 2849 C C . ASP A 1 366 ? 18.006 -11.227 -8.635 1.00 90.12 366 ASP A C 1
ATOM 2851 O O . ASP A 1 366 ? 18.684 -12.122 -8.123 1.00 90.12 366 ASP A O 1
ATOM 2855 N N . GLN A 1 367 ? 17.655 -11.264 -9.923 1.00 89.38 367 GLN A N 1
ATOM 2856 C CA . GLN A 1 367 ? 18.018 -12.336 -10.852 1.00 89.38 367 GLN A CA 1
ATOM 2857 C C . GLN A 1 367 ? 18.797 -11.751 -12.043 1.00 89.38 367 GLN A C 1
ATOM 2859 O O . GLN A 1 367 ? 18.248 -11.588 -13.138 1.00 89.38 367 GLN A O 1
ATOM 2864 N N . PRO A 1 368 ? 20.087 -11.409 -11.852 1.00 88.31 368 PRO A N 1
ATOM 2865 C CA . PRO A 1 368 ? 20.875 -10.695 -12.857 1.00 88.31 368 PRO A CA 1
ATOM 2866 C C . PRO A 1 368 ? 21.041 -11.471 -14.168 1.00 88.31 368 PRO A C 1
ATOM 2868 O O . PRO A 1 368 ? 21.134 -10.848 -15.221 1.00 88.31 368 PRO A O 1
ATOM 2871 N N . ASP A 1 369 ? 21.032 -12.806 -14.118 1.00 84.31 369 ASP A N 1
ATOM 2872 C CA . ASP A 1 369 ? 21.119 -13.670 -15.305 1.00 84.31 369 ASP A CA 1
ATOM 2873 C C . ASP A 1 369 ? 19.889 -13.553 -16.221 1.00 84.31 369 ASP A C 1
ATOM 2875 O O . ASP A 1 369 ? 19.968 -13.886 -17.402 1.00 84.31 369 ASP A O 1
ATOM 2879 N N . PHE A 1 370 ? 18.772 -13.051 -15.687 1.00 84.56 370 PHE A N 1
ATOM 2880 C CA . PHE A 1 370 ? 17.525 -12.807 -16.413 1.00 84.56 370 PHE A CA 1
ATOM 2881 C C . PHE A 1 370 ? 17.222 -11.311 -16.576 1.00 84.56 370 PHE A C 1
ATOM 2883 O O . PHE A 1 370 ? 16.126 -10.958 -16.993 1.00 84.56 370 PHE A O 1
ATOM 2890 N N . GLU A 1 371 ? 18.163 -10.425 -16.230 1.00 88.62 371 GLU A N 1
ATOM 2891 C CA . GLU A 1 371 ? 17.972 -8.966 -16.276 1.00 88.62 371 GLU A CA 1
ATOM 2892 C C . GLU A 1 371 ? 16.784 -8.479 -15.412 1.00 88.62 371 GLU A C 1
ATOM 2894 O O . GLU A 1 371 ? 16.145 -7.467 -15.712 1.00 88.62 371 GLU A O 1
ATOM 2899 N N . ILE A 1 372 ? 16.495 -9.196 -14.317 1.00 90.25 372 ILE A N 1
ATOM 2900 C CA . ILE A 1 372 ? 15.424 -8.875 -13.364 1.00 90.25 372 ILE A CA 1
ATOM 2901 C C . ILE A 1 372 ? 16.036 -8.354 -12.066 1.00 90.25 372 ILE A C 1
ATOM 2903 O O . ILE A 1 372 ? 16.863 -9.026 -11.449 1.00 90.25 372 ILE A O 1
ATOM 2907 N N . PHE A 1 373 ? 15.592 -7.181 -11.622 1.00 93.56 373 PHE A N 1
ATOM 2908 C CA . PHE A 1 373 ? 16.064 -6.550 -10.389 1.00 93.56 373 PHE A CA 1
ATOM 2909 C C . PHE A 1 373 ? 14.899 -5.991 -9.576 1.00 93.56 373 PHE A C 1
ATOM 2911 O O . PHE A 1 373 ? 13.918 -5.504 -10.139 1.00 93.56 373 PHE A O 1
ATOM 2918 N N . GLU A 1 374 ? 15.021 -6.037 -8.254 1.00 93.50 374 GLU A N 1
ATOM 2919 C CA . GLU A 1 374 ? 13.975 -5.622 -7.322 1.00 93.50 374 GLU A CA 1
ATOM 2920 C C . GLU A 1 374 ? 14.344 -4.329 -6.596 1.00 93.50 374 GLU A C 1
ATOM 2922 O O . GLU A 1 374 ? 15.472 -4.132 -6.156 1.00 93.50 374 GLU A O 1
ATOM 2927 N N . TYR A 1 375 ? 13.402 -3.413 -6.456 1.00 96.19 375 TYR A N 1
ATOM 2928 C CA . TYR A 1 375 ? 13.600 -2.140 -5.780 1.00 96.19 375 TYR A CA 1
ATOM 2929 C C . TYR A 1 375 ? 12.442 -1.886 -4.831 1.00 96.19 375 TYR A C 1
ATOM 2931 O O . TYR A 1 375 ? 11.341 -2.392 -5.023 1.00 96.19 375 TYR A O 1
ATOM 2939 N N . VAL A 1 376 ? 12.671 -1.031 -3.843 1.00 97.12 376 VAL A N 1
ATOM 2940 C CA . VAL A 1 376 ? 11.596 -0.493 -3.012 1.00 97.12 376 VAL A CA 1
ATOM 2941 C C . VAL A 1 376 ? 11.605 1.019 -3.139 1.00 97.12 376 VAL A C 1
ATOM 2943 O O . VAL A 1 376 ? 12.635 1.664 -2.962 1.00 97.12 376 VAL A O 1
ATOM 2946 N N . GLN A 1 377 ? 10.458 1.601 -3.459 1.00 97.31 377 GLN A N 1
ATOM 2947 C CA . GLN A 1 377 ? 10.269 3.039 -3.548 1.00 97.31 377 GLN A CA 1
ATOM 2948 C C . GLN A 1 377 ? 9.402 3.510 -2.382 1.00 97.31 377 GLN A C 1
ATOM 2950 O O . GLN A 1 377 ? 8.263 3.081 -2.230 1.00 97.31 377 GLN A O 1
ATOM 2955 N N . ILE A 1 378 ? 9.908 4.442 -1.579 1.00 97.94 378 ILE A N 1
ATOM 2956 C CA . ILE A 1 378 ? 9.099 5.174 -0.605 1.00 97.94 378 ILE A CA 1
ATOM 2957 C C . ILE A 1 378 ? 8.334 6.251 -1.371 1.00 97.94 378 ILE A C 1
ATOM 2959 O O . ILE A 1 378 ? 8.912 7.253 -1.811 1.00 97.94 378 ILE A O 1
ATOM 2963 N N . LEU A 1 379 ? 7.033 6.015 -1.534 1.00 96.94 379 LEU A N 1
ATOM 2964 C CA . LEU A 1 379 ? 6.111 6.898 -2.240 1.00 96.94 379 LEU A CA 1
ATOM 2965 C C . LEU A 1 379 ? 5.700 8.090 -1.382 1.00 96.94 379 LEU A C 1
ATOM 2967 O O . LEU A 1 379 ? 5.402 9.162 -1.907 1.00 96.94 379 LEU A O 1
ATOM 2971 N N . GLY A 1 380 ? 5.657 7.935 -0.064 1.00 97.44 380 GLY A N 1
ATOM 2972 C CA . GLY A 1 380 ? 5.266 9.028 0.810 1.00 97.44 380 GLY A CA 1
ATOM 2973 C C . GLY A 1 380 ? 5.417 8.720 2.287 1.00 97.44 380 GLY A C 1
ATOM 2974 O O . GLY A 1 380 ? 5.606 7.571 2.683 1.00 97.44 380 GLY A O 1
ATOM 2975 N N . LYS A 1 381 ? 5.332 9.776 3.093 1.00 98.12 381 LYS A N 1
ATOM 2976 C CA . LYS A 1 381 ? 5.311 9.715 4.551 1.00 98.12 381 LYS A CA 1
ATOM 2977 C C . LYS A 1 381 ? 3.976 10.217 5.076 1.00 98.12 381 LYS A C 1
ATOM 2979 O O . LYS A 1 381 ? 3.620 11.368 4.827 1.00 98.12 381 LYS A O 1
ATOM 2984 N N . MET A 1 382 ? 3.295 9.375 5.836 1.00 97.75 382 MET A N 1
ATOM 2985 C CA . MET A 1 382 ? 2.100 9.708 6.594 1.00 97.75 382 MET A CA 1
ATOM 2986 C C . MET A 1 382 ? 2.496 10.161 7.996 1.00 97.75 382 MET A C 1
ATOM 2988 O O . MET A 1 382 ? 3.164 9.435 8.736 1.00 97.75 382 MET A O 1
ATOM 2992 N N . THR A 1 383 ? 2.059 11.358 8.365 1.00 96.56 383 THR A N 1
ATOM 2993 C CA . THR A 1 383 ? 2.209 11.903 9.714 1.00 96.56 383 THR A CA 1
ATOM 2994 C C . THR A 1 383 ? 0.813 12.037 10.326 1.00 96.56 383 THR A C 1
ATOM 2996 O O . THR A 1 383 ? -0.014 12.751 9.750 1.00 96.56 383 THR A O 1
ATOM 2999 N N . PRO A 1 384 ? 0.521 11.380 11.465 1.00 92.81 384 PRO A N 1
ATOM 3000 C CA . PRO A 1 384 ? -0.756 11.541 12.149 1.00 92.81 384 PRO A CA 1
ATOM 3001 C C . PRO A 1 384 ? -1.017 13.005 12.491 1.00 92.81 384 PRO A C 1
ATOM 3003 O O . PRO A 1 384 ? -0.118 13.727 12.935 1.00 92.81 384 PRO A O 1
ATOM 3006 N N . MET A 1 385 ? -2.253 13.453 12.309 1.00 89.44 385 MET A N 1
ATOM 3007 C CA . MET A 1 385 ? -2.643 14.789 12.726 1.00 89.44 385 MET A CA 1
ATOM 3008 C C . MET A 1 385 ? -2.965 14.779 14.214 1.00 89.44 385 MET A C 1
ATOM 3010 O O . MET A 1 385 ? -3.962 14.220 14.666 1.00 89.44 385 MET A O 1
ATOM 3014 N N . SER A 1 386 ? -2.116 15.444 14.993 1.00 74.69 386 SER A N 1
ATOM 3015 C CA . SER A 1 386 ? -2.426 15.770 16.377 1.00 74.69 386 SER A CA 1
ATOM 3016 C C . SER A 1 386 ? -3.510 16.842 16.390 1.00 74.69 386 SER A C 1
ATOM 3018 O O . SER A 1 386 ? -3.216 18.038 16.449 1.00 74.69 386 SER A O 1
ATOM 3020 N N . PHE A 1 387 ? -4.783 16.444 16.362 1.00 58.81 387 PHE A N 1
ATOM 3021 C CA . PHE A 1 387 ? -5.801 17.313 16.935 1.00 58.81 387 PHE A CA 1
ATOM 3022 C C . PHE A 1 387 ? -5.415 17.487 18.385 1.00 58.81 387 PHE A C 1
ATOM 3024 O O . PHE A 1 387 ? -5.304 16.492 19.095 1.00 58.81 387 PHE A O 1
ATOM 3031 N N . GLY A 1 388 ? -5.122 18.722 18.788 1.00 44.69 388 GLY A N 1
ATOM 3032 C CA . GLY A 1 388 ? -4.758 19.055 20.155 1.00 44.69 388 GLY A CA 1
ATOM 3033 C C . GLY A 1 388 ? -5.868 18.648 21.116 1.00 44.69 388 GLY A C 1
ATOM 3034 O O . GLY A 1 388 ? -6.658 19.479 21.547 1.00 44.69 388 GLY A O 1
ATOM 3035 N N . MET A 1 389 ? -5.930 17.367 21.467 1.00 42.31 389 MET A N 1
ATOM 3036 C CA . MET A 1 389 ? -6.496 16.932 22.716 1.00 42.31 389 MET A CA 1
ATOM 3037 C C . MET A 1 389 ? -5.500 17.435 23.741 1.00 42.31 389 MET A C 1
ATOM 3039 O O . MET A 1 389 ? -4.398 16.901 23.877 1.00 42.31 389 MET A O 1
ATOM 3043 N N . ALA A 1 390 ? -5.860 18.544 24.387 1.00 33.75 390 ALA A N 1
ATOM 3044 C CA . ALA A 1 390 ? -5.267 18.903 25.657 1.00 33.75 390 ALA A CA 1
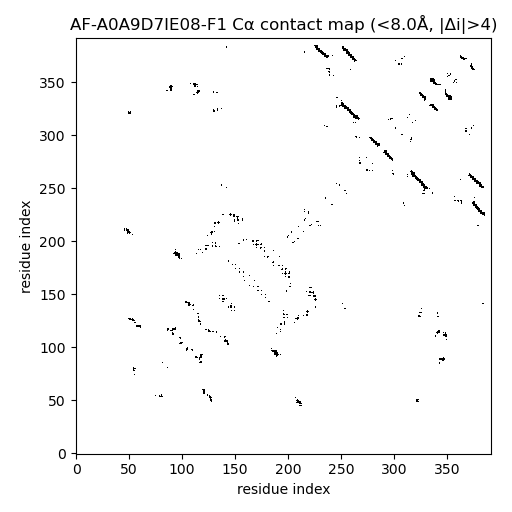ATOM 3045 C C . ALA A 1 390 ? -5.213 17.614 26.484 1.00 33.75 390 ALA A C 1
ATOM 3047 O O . ALA A 1 390 ? -6.250 16.981 26.698 1.00 33.75 390 ALA A O 1
ATOM 3048 N N . GLN A 1 391 ? -4.003 17.174 26.834 1.00 31.41 391 GLN A N 1
ATOM 3049 C CA . GLN A 1 391 ? -3.856 16.063 27.760 1.00 31.41 391 GLN A CA 1
ATOM 3050 C C . GLN A 1 391 ? -4.672 16.404 29.019 1.00 31.41 391 GLN A C 1
ATOM 3052 O O . GLN A 1 391 ? -4.616 17.564 29.446 1.00 31.41 391 GLN A O 1
ATOM 3057 N N . PRO A 1 392 ? -5.478 15.465 29.544 1.00 39.91 392 PRO A N 1
ATOM 3058 C CA . PRO A 1 392 ? -6.261 15.702 30.751 1.00 39.91 392 PRO A CA 1
ATOM 3059 C C . PRO A 1 392 ? -5.389 16.074 31.954 1.00 39.91 392 PRO A C 1
ATOM 3061 O O . PRO A 1 392 ? -4.238 15.578 32.036 1.00 39.91 392 PRO A O 1
#

pLDDT: mean 77.44, std 23.87, range [25.05, 98.62]

Solvent-accessible surface area (backbone atoms only — not comparable to full-atom values): 23511 Å² total; per-residue (Å²): 134,90,80,84,90,86,90,80,90,86,82,85,85,87,88,90,79,89,89,89,84,88,85,90,87,82,94,71,93,74,77,79,75,81,88,72,84,77,81,75,70,78,88,71,86,80,87,47,59,41,44,44,83,84,49,82,86,87,76,69,79,73,96,87,56,78,90,64,78,82,76,83,75,91,77,93,66,93,76,80,63,75,55,67,65,56,47,62,60,25,28,57,62,44,86,41,65,54,61,64,48,99,95,47,53,47,28,65,69,44,40,24,38,56,43,42,50,61,85,56,52,81,59,79,52,30,65,40,44,36,56,44,41,47,25,50,44,64,23,33,62,65,28,62,70,25,33,51,31,41,56,52,20,47,46,50,51,44,71,71,50,74,80,91,44,73,65,35,55,49,21,52,51,44,46,54,50,37,48,52,26,51,78,69,71,66,33,25,49,37,42,51,53,52,34,34,49,22,58,47,52,48,79,43,56,94,94,47,31,57,40,59,90,47,47,61,56,66,49,51,27,96,68,27,70,38,46,45,72,46,83,45,86,47,78,27,80,48,46,69,51,46,51,59,56,58,69,70,50,52,62,50,20,30,36,40,33,33,41,33,45,34,35,55,46,46,53,41,79,71,39,88,94,37,76,87,49,64,58,52,76,51,75,46,67,39,89,91,76,69,48,74,44,80,45,75,45,65,60,78,81,79,56,88,99,52,84,78,61,77,88,74,68,45,82,88,33,29,47,72,38,42,53,43,33,39,40,35,19,36,65,85,81,55,46,37,32,35,40,41,37,63,93,36,91,77,21,54,13,54,44,51,42,71,83,50,51,68,70,44,51,72,62,53,76,58,38,73,95,73,45,28,43,35,33,36,34,36,50,24,38,37,40,62,49,77,72,84,68,74,78,131

Mean predicted aligned error: 12.68 Å

Nearest PDB structures (foldseek):
  6vmi-assembly1_a  TM=3.334E-01  e=6.069E+00  Homo sapiens

Radius of gyration: 27.23 Å; Cα contacts (8 Å, |Δi|>4): 635; chains: 1; bounding box: 98×84×66 Å

Sequence (392 aa):
MLQRKPRRSAQSPAPQTQPAADSEHGAAQLQPPPLQLKVQAPIQMEDGVVNMEPLTIHGGRPGNLDRLSGFNRDTSGMSVSPDEERVRQSSVEATTPLPFSGGGWDGEAIARQLGQYDRIPGTDSDAMRCVQTVALVSHILNGIPATNSYLSSIKLQGLLAGEMTDRKRTSLNVIDYTRSQIESQHATFGDLYWVIEAIHAMFYRDDRGTPLGEIHDQVTPIIDFSSNMTRMNVWCGSATEIMTQAAGLANGEQFLLNTWRVSFNTIFDSLEGYEDANRVTYNREDEDTGRVTSHTVRRYRFRAGVKPPHGDIDRNRDTMSGHQMLIYKDATSGEIKMYEPELSEGGRHLYNLSQDSSVLDGLFTDQPDFEIFEYVQILGKMTPMSFGMAQP